Protein AF-A0A1I8GVD1-F1 (afdb_monomer)

Foldseek 3Di:
DPDAAADPCQVVAAADLPVAADDLADDAQPVDGDRPCWKAQLRYRHIHWPDQALLRDGGPHVVVVVCVVPVRFKIWGSLQQAPVGTFMGGSVVRDTHDRPCVCVSNVSNPDHSHPHDRRDDHPVVVVVVLVVVPPLVVLVVLLVVFADFDDLPQAAAQAAALQALAHQQPPQHWWQGRRRNHTHDSVCPVVVCVQPVHWKTKRKHKHKAFDDDPPPDDDDPPPDQAQALAEPDPRHPDACCVRIDIDMWIWIATPPVGRTHTPDDPSHDPSSVSSVVNSVPDDHNLRVLVVVLVVVCVVVDPFAADPCQVPAAADPPVAADDQADDAQPVDGDRAQWKQQLRYRHIHWPDQDPVRDGGDHGVVVVCVVPVRFKIWGRLQQAPVGTFMGGSVVRDTHDRPCRCVSNVSNPDHSHVHDRRHGDPNSVVVVVVVVVVCVVVVNPDDDDQDAFFQQFAEDDRFLCVLVRVLLSVQLVQVLLCVQQAVCVVVCSVPDSDDSLQALSSLSNNVSCQRGGRPQRDDDPPSDDPDDDDVVPDDRDTGGYSSSNLCNLQPPPPPSSHSDNDHSVVSNVSVLVVQVVNCPDDPVSRSCCVQKDKDWDWDADPPPRAIDIDIDIDRDDDDDADPVRDDDDDPDDDPDDPDDDPVVVDDPPTDDPPHHHDDDPPPDDPPDDD

Secondary structure (DSSP, 8-state):
-TTPPBPTTTTT-----S-----SS----TTSS--SSEEEETTT--EEE-PBPTTS-B--SHHHHHHHHH---EEEEGGG-BTTB--EEETTTTEEEB-TTHHHHHHHTT--GGG----S--HHHHHHHHHHHT-HHHHHHHHHHH-----TT--B--SS-SSSS--TTSTT-EEEETTT--EE-GGGHHHHHHHH---EEEEEEEEEEEPPPPTT---PPP-PPP-EEEETSTTEE--GGGGEEEEEEEEEEETTTTEEEES--TTS-HHHHHHHHHHHHSPBHHHHHHHHHHHHTTTS---PBPTTTTTPPPP-S-----SS----TTSS--SSEEEETTT--EEE-PBPTTS-B--SHHHHHHHHH---EEEETT--BTTB--EEETTTTEEEB-TTHHHHHHHTT--TTT----S--HHHHHHHHHHHHHHHHT-TT--PPP--STT-PPBPPSSSTHHHHHHHHHHHHSHHHIIIIIITHHHHHHH--S-TTT-HHHHHHHHHHHHHSSTTSSPPTT-S-SSPPPTTSPPP--SB--HHHHHHHHTT-TTTTSSS---HHHHHHHHHHHHHHH--S-TTS-GGGGG-EEEEEEEE-TTT--EEEEEEEES-PPPP--TTS------------SS---GGG---SSPPTT--B-------------

Sequence (670 aa):
MSDLQESKHASSLVQLDNGIKIPPSGWQCAMCDKRDNLWLNLTDGTILCGRRYFDGSGGNNHAVEHYEKTGYPLAVKLGTICAPGADVYSYAEDNMVLDSKLEQHLKHFGIDMAKMKKSEKSVAELQADQHQAMDAQLLASLADSHCSIPTEHSRVYKDECLYSCDNPESPNGLFICLKSFHGVGLDFLPLYYSRFGHRLYLQHRRIRRWKEVPANVVEDPPAKKPTRLAIGTADGFAGNESQYSFEESNSLYLMPEAVAMPLPNDCLPERIRLSIDGVLAAQSAHTLELLAQASNTWEGETRQESKHASSLVQLDNGIKIPPSGWQCAKCDKRDNLWLNLTDGTILCGRRYFDGSGGNNHAVEHYEKTGYPLAVKLGTICAQGADVYSYAEDNMVLDSKLEQHLNHFGIDLNAMRKVDKTMNELEIEANMREWDSIQETGKALVPAGGPGLTGLRNLGNSCYINSVLQLLFAVPSFVRRYYDGRSSILERERSDPVSSLDIQLAKLADGLLSGKYSAPAKGQQPEQPPKPGDLAPAYGIRPQMLRTLVGRGHPEFSTSRQQDSFEFFLHLLTLVERSSSLAQADNPGRVFAFDVEDRLQCGQSGQVAYKSRRELSLKFTIDNNWCPKKLDVELDVPEFIDIGFLRGCGGLQPGEVELKFPADQPESAAE

Structure (mmCIF, N/CA/C/O backbone):
data_AF-A0A1I8GVD1-F1
#
_entry.id   AF-A0A1I8GVD1-F1
#
loop_
_atom_site.group_PDB
_atom_site.id
_atom_site.type_symbol
_atom_site.label_atom_id
_atom_site.label_alt_id
_atom_site.label_comp_id
_atom_site.label_asym_id
_atom_site.label_entity_id
_atom_site.label_seq_id
_atom_site.pdbx_PDB_ins_code
_atom_site.Cartn_x
_atom_site.Cartn_y
_atom_site.Cartn_z
_atom_site.occupancy
_atom_site.B_iso_or_equiv
_atom_site.auth_seq_id
_atom_site.auth_comp_id
_atom_site.auth_asym_id
_atom_site.auth_atom_id
_atom_site.pdbx_PDB_model_num
ATOM 1 N N . MET A 1 1 ? 23.558 -0.267 -39.212 1.00 42.12 1 MET A N 1
ATOM 2 C CA . MET A 1 1 ? 22.599 0.613 -39.921 1.00 42.12 1 MET A CA 1
ATOM 3 C C . MET A 1 1 ? 21.679 -0.150 -40.889 1.00 42.12 1 MET A C 1
ATOM 5 O O . MET A 1 1 ? 20.919 0.503 -41.583 1.00 42.12 1 MET A O 1
ATOM 9 N N . SER A 1 2 ? 21.688 -1.493 -40.947 1.00 39.28 2 SER A N 1
ATOM 10 C CA . SER A 1 2 ? 20.969 -2.254 -41.989 1.00 39.28 2 SER A CA 1
ATOM 11 C C . SER A 1 2 ? 19.490 -2.579 -41.721 1.00 39.28 2 SER A C 1
ATOM 13 O O . SER A 1 2 ? 18.879 -3.141 -42.616 1.00 39.28 2 SER A O 1
ATOM 15 N N . ASP A 1 3 ? 18.901 -2.198 -40.577 1.00 58.97 3 ASP A N 1
ATOM 16 C CA . ASP A 1 3 ? 17.514 -2.584 -40.222 1.00 58.97 3 ASP A CA 1
ATOM 17 C C . ASP A 1 3 ? 16.598 -1.415 -39.789 1.00 58.97 3 ASP A C 1
ATOM 19 O O . ASP A 1 3 ? 15.507 -1.644 -39.267 1.00 58.97 3 ASP A O 1
ATOM 23 N N . LEU A 1 4 ? 17.002 -0.150 -39.975 1.00 77.00 4 LEU A N 1
ATOM 24 C CA . LEU A 1 4 ? 16.132 0.987 -39.636 1.00 77.00 4 LEU A CA 1
ATOM 25 C C . LEU A 1 4 ? 15.064 1.195 -40.719 1.00 77.00 4 LEU A C 1
ATOM 27 O O . LEU A 1 4 ? 15.385 1.304 -41.901 1.00 77.00 4 LEU A O 1
ATOM 31 N N . GLN A 1 5 ? 13.798 1.279 -40.306 1.00 86.62 5 GLN A N 1
ATOM 32 C CA . GLN A 1 5 ? 12.676 1.574 -41.201 1.00 86.62 5 GLN A CA 1
ATOM 33 C C . GLN A 1 5 ? 12.580 3.081 -41.481 1.00 86.62 5 GLN A C 1
ATOM 35 O O . GLN A 1 5 ? 12.885 3.910 -40.621 1.00 86.62 5 GLN A O 1
ATOM 40 N N . GLU A 1 6 ? 12.156 3.443 -42.692 1.00 91.00 6 GLU A N 1
ATOM 41 C CA . GLU A 1 6 ? 11.848 4.833 -43.041 1.00 91.00 6 GLU A CA 1
ATOM 42 C C . GLU A 1 6 ? 10.612 5.313 -42.272 1.00 91.00 6 GLU A C 1
ATOM 44 O O . GLU A 1 6 ? 9.594 4.619 -42.234 1.00 91.00 6 GLU A O 1
ATOM 49 N N . SER A 1 7 ? 10.696 6.497 -41.659 1.00 91.12 7 SER A N 1
ATOM 50 C CA . SER A 1 7 ? 9.569 7.048 -40.906 1.00 91.12 7 SER A CA 1
ATOM 51 C C . SER A 1 7 ? 8.401 7.386 -41.821 1.00 91.12 7 SER A C 1
ATOM 53 O O . SER A 1 7 ? 8.557 8.079 -42.833 1.00 91.12 7 SER A O 1
ATOM 55 N N . LYS A 1 8 ? 7.191 7.034 -41.378 1.00 90.56 8 LYS A N 1
ATOM 56 C CA . LYS A 1 8 ? 5.938 7.443 -42.037 1.00 90.56 8 LYS A CA 1
ATOM 57 C C . LYS A 1 8 ? 5.758 8.962 -42.098 1.00 90.56 8 LYS A C 1
ATOM 59 O O . LYS A 1 8 ? 4.991 9.447 -42.925 1.00 90.56 8 LYS A O 1
ATOM 64 N N . HIS A 1 9 ? 6.461 9.708 -41.245 1.00 90.19 9 HIS A N 1
ATOM 65 C CA . HIS A 1 9 ? 6.341 11.159 -41.128 1.00 90.19 9 HIS A CA 1
ATOM 66 C C . HIS A 1 9 ? 7.412 11.929 -41.906 1.00 90.19 9 HIS A C 1
ATOM 68 O O . HIS A 1 9 ? 7.252 13.131 -42.093 1.00 90.19 9 HIS A O 1
ATOM 74 N N . ALA A 1 10 ? 8.475 11.272 -42.386 1.00 88.19 10 ALA A N 1
ATOM 75 C CA . ALA A 1 10 ? 9.600 11.944 -43.044 1.00 88.19 10 ALA A CA 1
ATOM 76 C C . ALA A 1 10 ? 9.176 12.678 -44.326 1.00 88.19 10 ALA A C 1
ATOM 78 O O . ALA A 1 10 ? 9.535 13.828 -44.559 1.00 88.19 10 ALA A O 1
ATOM 79 N N . SER A 1 11 ? 8.356 12.041 -45.163 1.00 86.94 11 SER A N 1
ATOM 80 C CA . SER A 1 11 ? 7.962 12.625 -46.449 1.00 86.94 11 SER A CA 1
ATOM 81 C C . SER A 1 11 ? 6.924 13.748 -46.327 1.00 86.94 11 SER A C 1
ATOM 83 O O . SER A 1 11 ? 6.915 14.638 -47.186 1.00 86.94 11 SER A O 1
ATOM 85 N N . SER A 1 12 ? 6.097 13.711 -45.275 1.00 87.88 12 SER A N 1
ATOM 86 C CA . SER A 1 12 ? 4.973 14.617 -45.010 1.00 87.88 12 SER A CA 1
ATOM 87 C C . SER A 1 12 ? 5.248 15.642 -43.903 1.00 87.88 12 SER A C 1
ATOM 89 O O . SER A 1 12 ? 4.317 16.321 -43.470 1.00 87.88 12 SER A O 1
ATOM 91 N N . LEU A 1 13 ? 6.484 15.726 -43.401 1.00 90.44 13 LEU A N 1
ATOM 92 C CA . LEU A 1 13 ? 6.854 16.661 -42.343 1.00 90.44 13 LEU A CA 1
ATOM 93 C C . LEU A 1 13 ? 6.706 18.105 -42.845 1.00 90.44 13 LEU A C 1
ATOM 95 O O . LEU A 1 13 ? 7.279 18.481 -43.868 1.00 90.44 13 LEU A O 1
ATOM 99 N N . VAL A 1 14 ? 5.946 18.920 -42.117 1.00 90.31 14 VAL A N 1
ATOM 100 C CA . VAL A 1 14 ? 5.777 20.349 -42.409 1.00 90.31 14 VAL A CA 1
ATOM 101 C C . VAL A 1 14 ? 6.564 21.136 -41.376 1.00 90.31 14 VAL A C 1
ATOM 103 O O . VAL A 1 14 ? 6.253 21.061 -40.194 1.00 90.31 14 VAL A O 1
ATOM 106 N N . GLN A 1 15 ? 7.574 21.886 -41.815 1.00 93.94 15 GLN A N 1
ATOM 107 C CA . GLN A 1 15 ? 8.397 22.698 -40.921 1.00 93.94 15 GLN A CA 1
ATOM 108 C C . GLN A 1 15 ? 7.790 24.090 -40.751 1.00 93.94 15 GLN A C 1
ATOM 110 O O . GLN A 1 15 ? 7.349 24.710 -41.720 1.00 93.94 15 GLN A O 1
ATOM 115 N N . LEU A 1 16 ? 7.770 24.586 -39.518 1.00 93.12 16 LEU A N 1
ATOM 116 C CA . LEU A 1 16 ? 7.288 25.924 -39.210 1.00 93.12 16 LEU A CA 1
ATOM 117 C C . LEU A 1 16 ? 8.325 26.966 -39.628 1.00 93.12 16 LEU A C 1
ATOM 119 O O . LEU A 1 16 ? 9.521 26.825 -39.367 1.00 93.12 16 LEU A O 1
ATOM 123 N N . ASP A 1 17 ? 7.852 28.046 -40.244 1.00 86.00 17 ASP A N 1
ATOM 124 C CA . ASP A 1 17 ? 8.695 29.147 -40.707 1.00 86.00 17 ASP A CA 1
ATOM 125 C C . ASP A 1 17 ? 8.804 30.228 -39.618 1.00 86.00 17 ASP A C 1
ATOM 127 O O . ASP A 1 17 ? 8.299 31.343 -39.721 1.00 86.00 17 ASP A O 1
ATOM 131 N N . ASN A 1 18 ? 9.415 29.848 -38.495 1.00 86.38 18 ASN A N 1
ATOM 132 C CA . ASN A 1 18 ? 9.529 30.667 -37.283 1.00 86.38 18 ASN A CA 1
ATOM 133 C C . ASN A 1 18 ? 10.847 31.463 -37.194 1.00 86.38 18 ASN A C 1
ATOM 135 O O . ASN A 1 18 ? 11.146 32.060 -36.161 1.00 86.38 18 ASN A O 1
ATOM 139 N N . GLY A 1 19 ? 11.645 31.479 -38.269 1.00 86.38 19 GLY A N 1
ATOM 140 C CA . GLY A 1 19 ? 12.905 32.225 -38.350 1.00 86.38 19 GLY A CA 1
ATOM 141 C C . GLY A 1 19 ? 14.061 31.642 -37.528 1.00 86.38 19 GLY A C 1
ATOM 142 O O . GLY A 1 19 ? 15.109 32.280 -37.422 1.00 86.38 19 GLY A O 1
ATOM 143 N N . ILE A 1 20 ? 13.907 30.443 -36.958 1.00 90.38 20 ILE A N 1
ATOM 144 C CA . ILE A 1 20 ? 14.937 29.814 -36.127 1.00 90.38 20 ILE A CA 1
ATOM 145 C C . ILE A 1 20 ? 16.114 29.337 -36.989 1.00 90.38 20 ILE A C 1
ATOM 147 O O . ILE A 1 20 ? 15.947 28.648 -37.998 1.00 90.38 20 ILE A O 1
ATOM 151 N N . LYS A 1 21 ? 17.333 29.684 -36.561 1.00 92.56 21 LYS A N 1
ATOM 152 C CA . LYS A 1 21 ? 18.592 29.172 -37.115 1.00 92.56 21 LYS A CA 1
ATOM 153 C C . LYS A 1 21 ? 19.429 28.565 -36.003 1.00 92.56 21 LYS A C 1
ATOM 155 O O . LYS A 1 21 ? 19.662 29.205 -34.979 1.00 92.56 21 LYS A O 1
ATOM 160 N N . ILE A 1 22 ? 19.881 27.334 -36.212 1.00 92.12 22 ILE A N 1
ATOM 161 C CA . ILE A 1 22 ? 20.618 26.581 -35.201 1.00 92.12 22 ILE A CA 1
ATOM 162 C C . ILE A 1 22 ? 22.123 26.799 -35.405 1.00 92.12 22 ILE A C 1
ATOM 164 O O . ILE A 1 22 ? 22.626 26.569 -36.507 1.00 92.12 22 ILE A O 1
ATOM 168 N N . PRO A 1 23 ? 22.865 27.257 -34.377 1.00 88.56 23 PRO A N 1
ATOM 169 C CA . PRO A 1 23 ? 24.309 27.441 -34.482 1.00 88.56 23 PRO A CA 1
ATOM 170 C C . PRO A 1 23 ? 25.029 26.091 -34.655 1.00 88.56 23 PRO A C 1
ATOM 172 O O . PRO A 1 23 ? 24.483 25.053 -34.286 1.00 88.56 23 PRO A O 1
ATOM 175 N N . PRO A 1 24 ? 26.271 26.068 -35.167 1.00 82.50 24 PRO A N 1
ATOM 176 C CA . PRO A 1 24 ? 27.013 24.822 -35.393 1.00 82.50 24 PRO A CA 1
ATOM 177 C C . PRO A 1 24 ? 27.488 24.129 -34.102 1.00 82.50 24 PRO A C 1
ATOM 179 O O . PRO A 1 24 ? 27.914 22.979 -34.153 1.00 82.50 24 PRO A O 1
ATOM 182 N N . SER A 1 25 ? 27.468 24.818 -32.957 1.00 87.19 25 SER A N 1
ATOM 183 C CA . SER A 1 25 ? 27.849 24.280 -31.646 1.00 87.19 25 SER A CA 1
ATOM 184 C C . SER A 1 25 ? 27.282 25.140 -30.508 1.00 87.19 25 SER A C 1
ATOM 186 O O . SER A 1 25 ? 26.637 26.162 -30.750 1.00 87.19 25 SER A O 1
ATOM 188 N N . GLY A 1 26 ? 27.526 24.733 -29.255 1.00 88.69 26 GLY A N 1
ATOM 189 C CA . GLY A 1 26 ? 27.125 25.496 -28.066 1.00 88.69 26 GLY A CA 1
ATOM 190 C C . GLY A 1 26 ? 25.654 25.334 -27.675 1.00 88.69 26 GLY A C 1
ATOM 191 O O . GLY A 1 26 ? 25.123 26.178 -26.957 1.00 88.69 26 GLY A O 1
ATOM 192 N N . TRP A 1 27 ? 25.005 24.268 -28.145 1.00 94.19 27 TRP A N 1
ATOM 193 C CA . TRP A 1 27 ? 23.597 23.985 -27.886 1.00 94.19 27 TRP A CA 1
ATOM 194 C C . TRP A 1 27 ? 23.301 23.780 -26.396 1.00 94.19 27 TRP A C 1
ATOM 196 O O . TRP A 1 27 ? 24.131 23.290 -25.628 1.00 94.19 27 TRP A O 1
ATOM 206 N N . GLN A 1 28 ? 22.083 24.138 -26.008 1.00 95.00 28 GLN A N 1
ATOM 207 C CA . GLN A 1 28 ? 21.543 23.944 -24.670 1.00 95.00 28 GLN A CA 1
ATOM 208 C C . GLN A 1 28 ? 20.059 23.594 -24.793 1.00 95.00 28 GLN A C 1
ATOM 210 O O . GLN A 1 28 ? 19.382 24.067 -25.707 1.00 95.00 28 GLN A O 1
ATOM 215 N N . CYS A 1 29 ? 19.563 22.751 -23.891 1.00 94.94 29 CYS A N 1
ATOM 216 C CA . CYS A 1 29 ? 18.143 22.435 -23.803 1.00 94.94 29 CYS A CA 1
ATOM 217 C C . CYS A 1 29 ? 17.324 23.703 -23.504 1.00 94.94 29 CYS A C 1
ATOM 219 O O . CYS A 1 29 ? 17.653 24.458 -22.595 1.00 94.94 29 CYS A O 1
ATOM 221 N N . ALA A 1 30 ? 16.210 23.903 -24.210 1.00 94.25 30 ALA A N 1
ATOM 222 C CA . ALA A 1 30 ? 15.329 25.054 -23.996 1.00 94.25 30 ALA A CA 1
ATOM 223 C C . ALA A 1 30 ? 14.635 25.064 -22.616 1.00 94.25 30 ALA A C 1
ATOM 225 O O . ALA A 1 30 ? 14.120 26.094 -22.195 1.00 94.25 30 ALA A O 1
ATOM 226 N N . MET A 1 31 ? 14.617 23.923 -21.919 1.00 91.88 31 MET A N 1
ATOM 227 C CA . MET A 1 31 ? 13.857 23.707 -20.681 1.00 91.88 31 MET A CA 1
ATOM 228 C C . MET A 1 31 ? 14.742 23.416 -19.453 1.00 91.88 31 MET A C 1
ATOM 230 O O . MET A 1 31 ? 14.233 23.338 -18.338 1.00 91.88 31 MET A O 1
ATOM 234 N N . CYS A 1 32 ? 16.058 23.217 -19.623 1.00 90.56 32 CYS A N 1
ATOM 235 C CA . CYS A 1 32 ? 16.998 23.005 -18.511 1.00 90.56 32 CYS A CA 1
ATOM 236 C C . CYS A 1 32 ? 18.456 23.289 -18.898 1.00 90.56 32 CYS A C 1
ATOM 238 O O . CYS A 1 32 ? 18.776 23.528 -20.056 1.00 90.56 32 CYS A O 1
ATOM 240 N N . ASP A 1 33 ? 19.376 23.169 -17.939 1.00 92.19 33 ASP A N 1
ATOM 241 C CA . ASP A 1 33 ? 20.798 23.482 -18.135 1.00 92.19 33 ASP A CA 1
ATOM 242 C C . ASP A 1 33 ? 21.630 22.401 -18.852 1.00 92.19 33 ASP A C 1
ATOM 244 O O . ASP A 1 33 ? 22.859 22.485 -18.902 1.00 92.19 33 ASP A O 1
ATOM 248 N N . LYS A 1 34 ? 20.991 21.379 -19.438 1.00 87.12 34 LYS A N 1
ATOM 249 C CA . LYS A 1 34 ? 21.705 20.309 -20.153 1.00 87.12 34 LYS A CA 1
ATOM 250 C C . LYS A 1 34 ? 22.288 20.785 -21.481 1.00 87.12 34 LYS A C 1
ATOM 252 O O . LYS A 1 34 ? 21.637 21.500 -22.244 1.00 87.12 34 LYS A O 1
ATOM 257 N N . ARG A 1 35 ? 23.513 20.331 -21.758 1.00 90.62 35 ARG A N 1
ATOM 258 C CA . ARG A 1 35 ? 24.308 20.650 -22.962 1.00 90.62 35 ARG A CA 1
ATOM 259 C C . ARG A 1 35 ? 24.694 19.409 -23.775 1.00 90.62 35 ARG A C 1
ATOM 261 O O . ARG A 1 35 ? 25.371 19.525 -24.789 1.00 90.62 35 ARG A O 1
ATOM 268 N N . ASP A 1 36 ? 24.263 18.242 -23.320 1.00 85.69 36 ASP A N 1
ATOM 269 C CA . ASP A 1 36 ? 24.544 16.913 -23.846 1.00 85.69 36 ASP A CA 1
ATOM 270 C C . ASP A 1 36 ? 23.235 16.151 -24.110 1.00 85.69 36 ASP A C 1
ATOM 272 O O . ASP A 1 36 ? 22.187 16.472 -23.537 1.00 85.69 36 ASP A O 1
ATOM 276 N N . ASN A 1 37 ? 23.274 15.150 -25.000 1.00 88.06 37 ASN A N 1
ATOM 277 C CA . ASN A 1 37 ? 22.095 14.364 -25.400 1.00 88.06 37 ASN A CA 1
ATOM 278 C C . ASN A 1 37 ? 20.924 15.255 -25.863 1.00 88.06 37 ASN A C 1
ATOM 280 O O . ASN A 1 37 ? 19.780 15.124 -25.409 1.00 88.06 37 ASN A O 1
ATOM 284 N N . LEU A 1 38 ? 21.241 16.206 -26.740 1.00 94.50 38 LEU A N 1
ATOM 285 C CA . LEU A 1 38 ? 20.294 17.185 -27.253 1.00 94.50 38 LEU A CA 1
ATOM 286 C C . LEU A 1 38 ? 19.696 16.735 -28.585 1.00 94.50 38 LEU A C 1
ATOM 288 O O . LEU A 1 38 ? 20.395 16.282 -29.495 1.00 94.50 38 LEU A O 1
ATOM 292 N N . TRP A 1 39 ? 18.387 16.910 -28.687 1.00 96.25 39 TRP A N 1
ATOM 293 C CA . TRP A 1 39 ? 17.566 16.539 -29.823 1.00 96.25 39 TRP A CA 1
ATOM 294 C C . TRP A 1 39 ? 16.910 17.794 -30.383 1.00 96.25 39 TRP A C 1
ATOM 296 O O . TRP A 1 39 ? 16.300 18.569 -29.646 1.00 96.25 39 TRP A O 1
ATOM 306 N N . LEU A 1 40 ? 17.058 17.997 -31.686 1.00 96.88 40 LEU A N 1
ATOM 307 C CA . LEU A 1 40 ? 16.401 19.060 -32.431 1.00 96.88 40 LEU A CA 1
ATOM 308 C C . LEU A 1 40 ? 15.095 18.512 -32.994 1.00 96.88 40 LEU A C 1
ATOM 310 O O . LEU A 1 40 ? 15.122 17.562 -33.776 1.00 96.88 40 LEU A O 1
ATOM 314 N N . ASN A 1 41 ? 13.964 19.105 -32.621 1.00 97.19 41 ASN A N 1
ATOM 315 C CA . ASN A 1 41 ? 12.696 18.778 -33.258 1.00 97.19 41 ASN A CA 1
ATOM 316 C C . ASN A 1 41 ? 12.688 19.317 -34.697 1.00 97.19 41 ASN A C 1
ATOM 318 O O . ASN A 1 41 ? 12.948 20.497 -34.934 1.00 97.19 41 ASN A O 1
ATOM 322 N N . LEU A 1 42 ? 12.402 18.448 -35.667 1.00 96.56 42 LEU A N 1
ATOM 323 C CA . LEU A 1 42 ? 12.494 18.794 -37.085 1.00 96.56 42 LEU A CA 1
ATOM 324 C C . LEU A 1 42 ? 11.306 19.635 -37.583 1.00 96.56 42 LEU A C 1
ATOM 326 O O . LEU A 1 42 ? 11.374 20.154 -38.693 1.00 96.56 42 LEU A O 1
ATOM 330 N N . THR A 1 43 ? 10.246 19.803 -36.786 1.00 95.88 43 THR A N 1
ATOM 331 C CA . THR A 1 43 ? 9.069 20.610 -37.151 1.00 95.88 43 THR A CA 1
ATOM 332 C C . THR A 1 43 ? 9.258 22.076 -36.787 1.00 95.88 43 THR A C 1
ATOM 334 O O . THR A 1 43 ? 9.073 22.947 -37.630 1.00 95.88 43 THR A O 1
ATOM 337 N N . ASP A 1 44 ? 9.648 22.366 -35.549 1.00 95.50 44 ASP A N 1
ATOM 338 C CA . ASP A 1 44 ? 9.676 23.733 -35.019 1.00 95.50 44 ASP A CA 1
ATOM 339 C C . ASP A 1 44 ? 11.074 24.225 -34.629 1.00 95.50 44 ASP A C 1
ATOM 341 O O . ASP A 1 44 ? 11.231 25.390 -34.283 1.00 95.50 44 ASP A O 1
ATOM 345 N N . GLY A 1 45 ? 12.100 23.379 -34.703 1.00 94.81 45 GLY A N 1
ATOM 346 C CA . GLY A 1 45 ? 13.475 23.765 -34.408 1.00 94.81 45 GLY A CA 1
ATOM 347 C C . GLY A 1 45 ? 13.793 23.878 -32.916 1.00 94.81 45 GLY A C 1
ATOM 348 O O . GLY A 1 45 ? 14.868 24.367 -32.563 1.00 94.81 45 GLY A O 1
ATOM 349 N N . THR A 1 46 ? 12.904 23.429 -32.026 1.00 96.12 46 THR A N 1
ATOM 350 C CA . THR A 1 46 ? 13.158 23.458 -30.582 1.00 96.12 46 THR A CA 1
ATOM 351 C C . THR A 1 46 ? 14.241 22.434 -30.211 1.00 96.12 46 THR A C 1
ATOM 353 O O . THR A 1 46 ? 14.157 21.259 -30.578 1.00 96.12 46 THR A O 1
ATOM 356 N N . ILE A 1 47 ? 15.272 22.868 -29.470 1.00 97.25 47 ILE A N 1
ATOM 357 C CA . ILE A 1 47 ? 16.340 22.000 -28.943 1.00 97.25 47 ILE A CA 1
ATOM 358 C C . ILE A 1 47 ? 15.987 21.547 -27.530 1.00 97.25 47 ILE A C 1
ATOM 360 O O . ILE A 1 47 ? 15.833 22.363 -26.619 1.00 97.25 47 ILE A O 1
ATOM 364 N N . LEU A 1 48 ? 15.906 20.237 -27.322 1.00 96.69 48 LEU A N 1
ATOM 365 C CA . LEU A 1 48 ? 15.456 19.644 -26.067 1.00 96.69 48 LEU A CA 1
ATOM 366 C C . LEU A 1 48 ? 16.360 18.485 -25.674 1.00 96.69 48 LEU A C 1
ATOM 368 O O . LEU A 1 48 ? 16.843 17.737 -26.520 1.00 96.69 48 LEU A O 1
ATOM 372 N N . CYS A 1 49 ? 16.588 18.302 -24.378 1.00 93.50 49 CYS A N 1
ATOM 373 C CA . CYS A 1 49 ? 17.294 17.116 -23.914 1.00 93.50 49 CYS A CA 1
ATOM 374 C C . CYS A 1 49 ? 16.416 15.869 -24.089 1.00 93.50 49 CYS A C 1
ATOM 376 O O . CYS A 1 49 ? 15.201 15.911 -23.859 1.00 93.50 49 CYS A O 1
ATOM 378 N N . GLY A 1 50 ? 17.054 14.767 -24.480 1.00 86.81 50 GLY A N 1
ATOM 379 C CA . GLY A 1 50 ? 16.398 13.499 -24.783 1.00 86.81 50 GLY A CA 1
ATOM 380 C C . GLY A 1 50 ? 15.833 12.779 -23.560 1.00 86.81 50 GLY A C 1
ATOM 381 O O . GLY A 1 50 ? 15.650 13.351 -22.480 1.00 86.81 50 GLY A O 1
ATOM 382 N N . ARG A 1 51 ? 15.565 11.483 -23.730 1.00 80.62 51 ARG A N 1
ATOM 383 C CA . ARG A 1 51 ? 15.062 10.643 -22.642 1.00 80.62 51 ARG A CA 1
ATOM 384 C C . ARG A 1 51 ? 16.058 10.580 -21.484 1.00 80.62 51 ARG A C 1
ATOM 386 O O . ARG A 1 51 ? 17.276 10.582 -21.691 1.00 80.62 51 ARG A O 1
ATOM 393 N N . ARG A 1 52 ? 15.521 10.549 -20.269 1.00 75.12 52 ARG A N 1
ATOM 394 C CA . ARG A 1 52 ? 16.275 10.276 -19.048 1.00 75.12 52 ARG A CA 1
ATOM 395 C C . ARG A 1 52 ? 16.552 8.783 -18.978 1.00 75.12 52 ARG A C 1
ATOM 397 O O . ARG A 1 52 ? 15.608 7.996 -19.010 1.00 75.12 52 ARG A O 1
ATOM 404 N N . TYR A 1 53 ? 17.826 8.410 -18.911 1.00 58.25 53 TYR A N 1
ATOM 405 C CA . TYR A 1 53 ? 18.225 7.019 -18.735 1.00 58.25 53 TYR A CA 1
ATOM 406 C C . TYR A 1 53 ? 18.276 6.656 -17.247 1.00 58.25 53 TYR A C 1
ATOM 408 O O . TYR A 1 53 ? 18.275 7.518 -16.362 1.00 58.25 53 TYR A O 1
ATOM 416 N N . PHE A 1 54 ? 18.249 5.353 -16.981 1.00 39.22 54 PHE A N 1
ATOM 417 C CA . PHE A 1 54 ? 17.999 4.784 -15.660 1.00 39.22 54 PHE A CA 1
ATOM 418 C C . PHE A 1 54 ? 19.162 4.987 -14.651 1.00 39.22 54 PHE A C 1
ATOM 420 O O . PHE A 1 54 ? 18.929 4.899 -13.448 1.00 39.22 54 PHE A O 1
ATOM 427 N N . ASP A 1 55 ? 20.377 5.344 -15.102 1.00 40.84 55 ASP A N 1
ATOM 428 C CA . ASP A 1 55 ? 21.544 5.766 -14.279 1.00 40.84 55 ASP A CA 1
ATOM 429 C C . ASP A 1 55 ? 21.477 7.236 -13.843 1.00 40.84 55 ASP A C 1
ATOM 431 O O . ASP A 1 55 ? 22.343 7.712 -13.108 1.00 40.84 55 ASP A O 1
ATOM 435 N N . GLY A 1 56 ? 20.486 7.997 -14.312 1.00 42.50 56 GLY A N 1
ATOM 436 C CA . GLY A 1 56 ? 20.494 9.454 -14.192 1.00 42.50 56 GLY A CA 1
ATOM 437 C C . GLY A 1 56 ? 21.368 10.150 -15.242 1.00 42.50 56 GLY A C 1
ATOM 438 O O . GLY A 1 56 ? 21.468 11.380 -15.213 1.00 42.50 56 GLY A O 1
ATOM 439 N N . SER A 1 57 ? 21.949 9.402 -16.187 1.00 57.03 57 SER A N 1
ATOM 440 C CA . SER A 1 57 ? 22.541 9.946 -17.407 1.00 57.03 57 SER A CA 1
ATOM 441 C C . SER A 1 57 ? 21.461 10.233 -18.465 1.00 57.03 57 SER A C 1
ATOM 443 O O . SER A 1 57 ? 20.263 9.993 -18.279 1.00 57.03 57 SER A O 1
ATOM 445 N N . GLY A 1 58 ? 21.865 10.818 -19.591 1.00 74.19 58 GLY A N 1
ATOM 446 C CA . GLY A 1 58 ? 20.950 11.208 -20.660 1.00 74.19 58 GLY A CA 1
ATOM 447 C C . GLY A 1 58 ? 20.294 12.570 -20.429 1.00 74.19 58 GLY A C 1
ATOM 448 O O . GLY A 1 58 ? 20.935 13.501 -19.945 1.00 74.19 58 GLY A O 1
ATOM 449 N N . GLY A 1 59 ? 19.039 12.717 -20.861 1.00 80.50 59 GLY A N 1
ATOM 450 C CA . GLY A 1 59 ? 18.276 13.967 -20.772 1.00 80.50 59 GLY A CA 1
ATOM 451 C C . GLY A 1 59 ? 17.273 13.994 -19.612 1.00 80.50 59 GLY A C 1
ATOM 452 O O . GLY A 1 59 ? 17.298 13.144 -18.736 1.00 80.50 59 GLY A O 1
ATOM 453 N N . ASN A 1 60 ? 16.385 14.986 -19.599 1.00 86.06 60 ASN A N 1
ATOM 454 C CA . ASN A 1 60 ? 15.321 15.162 -18.599 1.00 86.06 60 ASN A CA 1
ATOM 455 C C . ASN A 1 60 ? 13.924 14.953 -19.215 1.00 86.06 60 ASN A C 1
ATOM 457 O O . ASN A 1 60 ? 12.968 15.566 -18.768 1.00 86.06 60 ASN A O 1
ATOM 461 N N . ASN A 1 61 ? 13.805 14.138 -20.270 1.00 88.06 61 ASN A N 1
ATOM 462 C CA . ASN A 1 61 ? 12.553 13.852 -20.990 1.00 88.06 61 ASN A CA 1
ATOM 463 C C . ASN A 1 61 ? 11.877 15.045 -21.691 1.00 88.06 61 ASN A C 1
ATOM 465 O O . ASN A 1 61 ? 10.827 14.854 -22.295 1.00 88.06 61 ASN A O 1
ATOM 469 N N . HIS A 1 62 ? 12.475 16.239 -21.722 1.00 93.06 62 HIS A N 1
ATOM 470 C CA . HIS A 1 62 ? 11.848 17.408 -22.352 1.00 93.06 62 HIS A CA 1
ATOM 471 C C . HIS A 1 62 ? 11.482 17.213 -23.831 1.00 93.06 62 HIS A C 1
ATOM 473 O O . HIS A 1 62 ? 10.485 17.764 -24.282 1.00 93.06 62 HIS A O 1
ATOM 479 N N . ALA A 1 63 ? 12.243 16.417 -24.589 1.00 90.38 63 ALA A N 1
ATOM 480 C CA . ALA A 1 63 ? 11.884 16.089 -25.970 1.00 90.38 63 ALA A CA 1
ATOM 481 C C . ALA A 1 63 ? 10.602 15.233 -26.071 1.00 90.38 63 ALA A C 1
ATOM 483 O O . ALA A 1 63 ? 9.797 15.444 -26.976 1.00 90.38 63 ALA A O 1
ATOM 484 N N . VAL A 1 64 ? 10.376 14.332 -25.105 1.00 89.25 64 VAL A N 1
ATOM 485 C CA . VAL A 1 64 ? 9.137 13.542 -24.983 1.00 89.25 64 VAL A CA 1
ATOM 486 C C . VAL A 1 64 ? 7.979 14.455 -24.589 1.00 89.25 64 VAL A C 1
ATOM 488 O O . VAL A 1 64 ? 6.960 14.477 -25.268 1.00 89.25 64 VAL A O 1
ATOM 491 N N . GLU A 1 65 ? 8.158 15.272 -23.548 1.00 90.94 65 GLU A N 1
ATOM 492 C CA . GLU A 1 65 ? 7.133 16.217 -23.084 1.00 90.94 65 GLU A CA 1
ATOM 493 C C . GLU A 1 65 ? 6.722 17.213 -24.172 1.00 90.94 65 GLU A C 1
ATOM 495 O O . GLU A 1 65 ? 5.573 17.648 -24.238 1.00 90.94 65 GLU A O 1
ATOM 500 N N . HIS A 1 66 ? 7.666 17.601 -25.026 1.00 94.25 66 HIS A N 1
ATOM 501 C CA . HIS A 1 66 ? 7.391 18.468 -26.156 1.00 94.25 66 HIS A CA 1
ATOM 502 C C . HIS A 1 66 ? 6.540 17.780 -27.214 1.00 94.25 66 HIS A C 1
ATOM 504 O O . HIS A 1 66 ? 5.560 18.372 -27.661 1.00 94.25 66 HIS A O 1
ATOM 510 N N . TYR A 1 67 ? 6.868 16.538 -27.581 1.00 93.50 67 TYR A N 1
ATOM 511 C CA . TYR A 1 67 ? 6.018 15.746 -28.467 1.00 93.50 67 TYR A CA 1
ATOM 512 C C . TYR A 1 67 ? 4.612 15.570 -27.881 1.00 93.50 67 TYR A C 1
ATOM 514 O O . TYR A 1 67 ? 3.632 15.793 -28.583 1.00 93.50 67 TYR A O 1
ATOM 522 N N . GLU A 1 68 ? 4.494 15.274 -26.585 1.00 87.94 68 GLU A N 1
ATOM 523 C CA . GLU A 1 68 ? 3.195 15.145 -25.910 1.00 87.94 68 GLU A CA 1
ATOM 524 C C . GLU A 1 68 ? 2.350 16.428 -25.970 1.00 87.94 68 GLU A C 1
ATOM 526 O O . GLU A 1 68 ? 1.121 16.358 -25.951 1.00 87.94 68 GLU A O 1
ATOM 531 N N . LYS A 1 69 ? 2.989 17.603 -26.031 1.00 91.69 69 LYS A N 1
ATOM 532 C CA . LYS A 1 69 ? 2.309 18.905 -26.102 1.00 91.69 69 LYS A CA 1
ATOM 533 C C . LYS A 1 69 ? 1.983 19.341 -27.529 1.00 91.69 69 LYS A C 1
ATOM 535 O O . LYS A 1 69 ? 0.971 20.007 -27.727 1.00 91.69 69 LYS A O 1
ATOM 540 N N . THR A 1 70 ? 2.843 19.030 -28.498 1.00 93.06 70 THR A N 1
ATOM 541 C CA . THR A 1 70 ? 2.766 19.588 -29.862 1.00 93.06 70 THR A CA 1
ATOM 542 C C . THR A 1 70 ? 2.336 18.579 -30.920 1.00 93.06 70 THR A C 1
ATOM 544 O O . THR A 1 70 ? 1.833 18.971 -31.969 1.00 93.06 70 THR A O 1
ATOM 547 N N . GLY A 1 71 ? 2.539 17.285 -30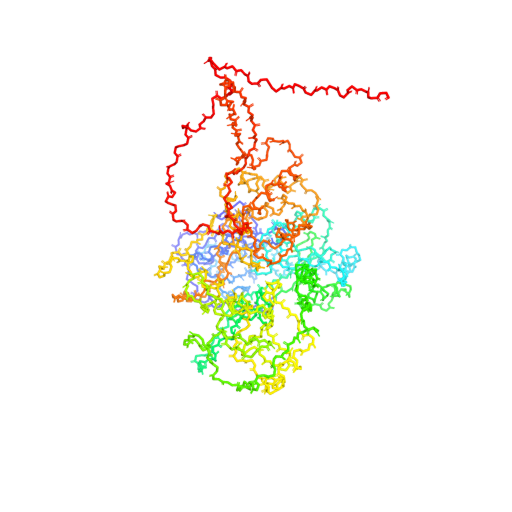.672 1.00 93.06 71 GLY A N 1
ATOM 548 C CA . GLY A 1 71 ? 2.370 16.223 -31.661 1.00 93.06 71 GLY A CA 1
ATOM 549 C C . GLY A 1 71 ? 3.467 16.180 -32.731 1.00 93.06 71 GLY A C 1
ATOM 550 O O . GLY A 1 71 ? 3.312 15.457 -33.711 1.00 93.06 71 GLY A O 1
ATOM 551 N N . TYR A 1 72 ? 4.568 16.932 -32.588 1.00 95.88 72 TYR A N 1
ATOM 552 C CA . TYR A 1 72 ? 5.632 16.994 -33.598 1.00 95.88 72 TYR A CA 1
ATOM 553 C C . TYR A 1 72 ? 6.542 15.759 -33.556 1.00 95.88 72 TYR A C 1
ATOM 555 O O . TYR A 1 72 ? 7.331 15.617 -32.617 1.00 95.88 72 TYR A O 1
ATOM 563 N N . PRO A 1 73 ? 6.474 14.870 -34.563 1.00 92.75 73 PRO A N 1
ATOM 564 C CA . PRO A 1 73 ? 6.872 13.476 -34.388 1.00 92.75 73 PRO A CA 1
ATOM 565 C C . PRO A 1 73 ? 8.382 13.241 -34.472 1.00 92.75 73 PRO A C 1
ATOM 567 O O . PRO A 1 73 ? 8.887 12.348 -33.799 1.00 92.75 73 PRO A O 1
ATOM 570 N N . LEU A 1 74 ? 9.103 14.014 -35.288 1.00 96.44 74 LEU A N 1
ATOM 571 C CA . LEU A 1 74 ? 10.497 13.728 -35.632 1.00 96.44 74 LEU A CA 1
ATOM 572 C C . LEU A 1 74 ? 11.482 14.636 -34.901 1.00 96.44 74 LEU A C 1
ATOM 574 O O . LEU A 1 74 ? 11.346 15.863 -34.908 1.00 96.44 74 LEU A O 1
ATOM 578 N N . ALA A 1 75 ? 12.524 14.026 -34.340 1.00 96.75 75 ALA A N 1
ATOM 579 C CA . ALA A 1 75 ? 13.668 14.736 -33.793 1.00 96.75 75 ALA A CA 1
ATOM 580 C C . ALA A 1 75 ? 14.991 14.073 -34.188 1.00 96.75 75 ALA A C 1
ATOM 582 O O . ALA A 1 75 ? 15.093 12.850 -34.263 1.00 96.75 75 ALA A O 1
ATOM 583 N N . VAL A 1 76 ? 16.024 14.887 -34.389 1.00 96.25 76 VAL A N 1
ATOM 584 C CA . VAL A 1 76 ? 17.381 14.444 -34.733 1.00 96.25 76 VAL A CA 1
ATOM 585 C C . VAL A 1 76 ? 18.346 14.723 -33.586 1.00 96.25 76 VAL A C 1
ATOM 587 O O . VAL A 1 76 ? 18.310 15.796 -32.978 1.00 96.25 76 VAL A O 1
ATOM 590 N N . LYS A 1 77 ? 19.235 13.776 -33.285 1.00 94.50 77 LYS A N 1
ATOM 591 C CA . LYS A 1 77 ? 20.246 13.933 -32.235 1.00 94.50 77 LYS A CA 1
ATOM 592 C C . LYS A 1 77 ? 21.401 14.801 -32.735 1.00 94.50 77 LYS A C 1
ATOM 594 O O . LYS A 1 77 ? 22.205 14.362 -33.562 1.00 94.50 77 LYS A O 1
ATOM 599 N N . LEU A 1 78 ? 21.517 16.018 -32.202 1.00 93.06 78 LEU A N 1
ATOM 600 C CA . LEU A 1 78 ? 22.424 17.060 -32.703 1.00 93.06 78 LEU A CA 1
ATOM 601 C C . LEU A 1 78 ? 23.892 16.613 -32.760 1.00 93.06 78 LEU A C 1
ATOM 603 O O . LEU A 1 78 ? 24.561 16.817 -33.771 1.00 93.06 78 LEU A O 1
ATOM 607 N N . GLY A 1 79 ? 24.379 15.940 -31.715 1.00 90.50 79 GLY A N 1
ATOM 608 C CA . GLY A 1 79 ? 25.771 15.483 -31.633 1.00 90.50 79 GLY A CA 1
ATOM 609 C C . GLY A 1 79 ? 26.148 14.370 -32.618 1.00 90.50 79 GLY A C 1
ATOM 610 O O . GLY A 1 79 ? 27.328 14.044 -32.750 1.00 90.50 79 GLY A O 1
ATOM 611 N N . THR A 1 80 ? 25.174 13.788 -33.323 1.00 92.62 80 THR A N 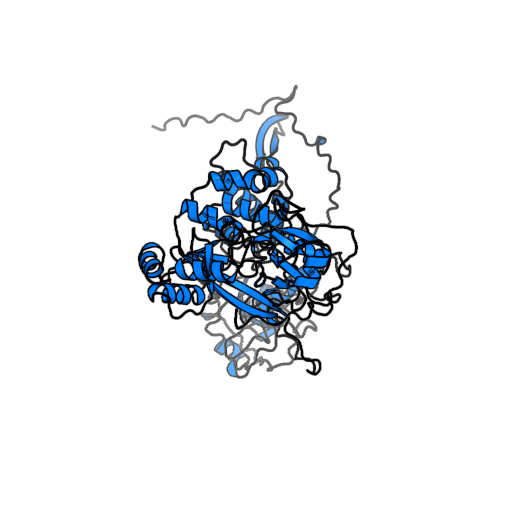1
ATOM 612 C CA . THR A 1 80 ? 25.400 12.696 -34.287 1.00 92.62 80 THR A CA 1
ATOM 613 C C . THR A 1 80 ? 25.388 13.151 -35.742 1.00 92.62 80 THR A C 1
ATOM 615 O O . THR A 1 80 ? 25.748 12.369 -36.619 1.00 92.62 80 THR A O 1
ATOM 618 N N . ILE A 1 81 ? 25.013 14.408 -36.001 1.00 92.88 81 ILE A N 1
ATOM 619 C CA . ILE A 1 81 ? 24.902 14.948 -37.356 1.00 92.88 81 ILE A CA 1
ATOM 620 C C . ILE A 1 81 ? 26.290 15.004 -38.000 1.00 92.88 81 ILE A C 1
ATOM 622 O O . ILE A 1 81 ? 27.216 15.639 -37.492 1.00 92.88 81 ILE A O 1
ATOM 626 N N . CYS A 1 82 ? 26.429 14.343 -39.142 1.00 90.81 82 CYS A N 1
ATOM 627 C CA . CYS A 1 82 ? 27.634 14.347 -39.961 1.00 90.81 82 CYS A CA 1
ATOM 628 C C . CYS A 1 82 ? 27.286 14.055 -41.427 1.00 90.81 82 CYS A C 1
ATOM 630 O O . CYS A 1 82 ? 26.148 13.714 -41.741 1.00 90.81 82 CYS A O 1
ATOM 632 N N . ALA A 1 83 ? 28.259 14.179 -42.336 1.00 87.88 83 ALA A N 1
ATOM 633 C CA . ALA A 1 83 ? 28.020 13.981 -43.770 1.00 87.88 83 ALA A CA 1
ATOM 634 C C . ALA A 1 83 ? 27.350 12.629 -44.132 1.00 87.88 83 ALA A C 1
ATOM 636 O O . ALA A 1 83 ? 26.489 12.630 -45.006 1.00 87.88 83 ALA A O 1
ATOM 637 N N . PRO A 1 84 ? 27.670 11.493 -43.474 1.00 87.19 84 PRO A N 1
ATOM 638 C CA . PRO A 1 84 ? 26.985 10.220 -43.721 1.00 87.19 84 PRO A CA 1
ATOM 639 C C . PRO A 1 84 ? 25.539 10.118 -43.206 1.00 87.19 84 PRO A C 1
ATOM 641 O O . PRO A 1 84 ? 24.838 9.195 -43.611 1.00 87.19 84 PRO A O 1
ATOM 644 N N . GLY A 1 85 ? 25.099 10.985 -42.287 1.00 89.94 85 GLY A N 1
ATOM 645 C CA . GLY A 1 85 ? 23.781 10.876 -41.656 1.00 89.94 85 GLY A CA 1
ATOM 646 C C . GLY A 1 85 ? 23.733 11.380 -40.212 1.00 89.94 85 GLY A C 1
ATOM 647 O O . GLY A 1 85 ? 24.670 12.007 -39.713 1.00 89.94 85 GLY A O 1
ATOM 648 N N . ALA A 1 86 ? 22.619 11.095 -39.540 1.00 92.94 86 ALA A N 1
ATOM 649 C CA . ALA A 1 86 ? 22.413 11.357 -38.119 1.00 92.94 86 ALA A CA 1
ATOM 650 C C . ALA A 1 86 ? 21.410 10.356 -37.529 1.00 92.94 86 ALA A C 1
ATOM 652 O O . ALA A 1 86 ? 20.647 9.727 -38.262 1.00 92.94 86 ALA A O 1
ATOM 653 N N . ASP A 1 87 ? 21.379 10.258 -36.203 1.00 94.00 87 ASP A N 1
ATOM 654 C CA . ASP A 1 87 ? 20.363 9.497 -35.486 1.00 94.00 87 ASP A CA 1
ATOM 655 C C . ASP A 1 87 ? 19.048 10.286 -35.447 1.00 94.00 87 ASP A C 1
ATOM 657 O O . ASP A 1 87 ? 18.994 11.392 -34.898 1.00 94.00 87 ASP A O 1
ATOM 661 N N . VAL A 1 88 ? 17.984 9.706 -36.006 1.00 95.00 88 VAL A N 1
ATOM 662 C CA . VAL A 1 88 ? 16.634 10.282 -36.010 1.00 95.00 88 VAL A CA 1
ATOM 663 C C . VAL A 1 88 ? 15.693 9.382 -35.218 1.00 95.00 88 VAL A C 1
ATOM 665 O O . VAL A 1 88 ? 15.693 8.163 -35.383 1.00 95.00 88 VAL A O 1
ATOM 668 N N . TYR A 1 89 ? 14.890 9.990 -34.352 1.00 94.00 89 TYR A N 1
ATOM 669 C CA . TYR A 1 89 ? 13.885 9.307 -33.550 1.00 94.00 89 TYR A CA 1
ATOM 670 C C . TYR A 1 89 ? 12.493 9.835 -33.888 1.00 94.00 89 TYR A C 1
ATOM 672 O O . TYR A 1 89 ? 12.286 11.049 -33.995 1.00 94.00 89 TYR A O 1
ATOM 680 N N . SER A 1 90 ? 11.547 8.913 -34.036 1.00 93.88 90 SER A N 1
ATOM 681 C CA . SER A 1 90 ? 10.130 9.211 -34.202 1.00 93.88 90 SER A CA 1
ATOM 682 C C . SER A 1 90 ? 9.414 8.931 -32.891 1.00 93.88 90 SER A C 1
ATOM 684 O O . SER A 1 90 ? 9.304 7.782 -32.471 1.00 93.88 90 SER A O 1
ATOM 686 N N . TYR A 1 91 ? 8.914 9.977 -32.236 1.00 88.56 91 TYR A N 1
ATOM 687 C CA . TYR A 1 91 ? 8.123 9.841 -31.011 1.00 88.56 91 TYR A CA 1
ATOM 688 C C . TYR A 1 91 ? 6.713 9.297 -31.274 1.00 88.56 91 TYR A C 1
ATOM 690 O O . TYR A 1 91 ? 6.101 8.740 -30.369 1.00 88.56 91 TYR A O 1
ATOM 698 N N . ALA A 1 92 ? 6.212 9.414 -32.507 1.00 88.25 92 ALA A N 1
ATOM 699 C CA . ALA A 1 92 ? 4.946 8.808 -32.914 1.00 88.25 92 ALA A CA 1
ATOM 700 C C . ALA A 1 92 ? 5.068 7.297 -33.155 1.00 88.25 92 ALA A C 1
ATOM 702 O O . ALA A 1 92 ? 4.151 6.545 -32.839 1.00 88.25 92 ALA A O 1
ATOM 703 N N . GLU A 1 93 ? 6.206 6.853 -33.692 1.00 87.75 93 GLU A N 1
ATOM 704 C CA . GLU A 1 93 ? 6.492 5.432 -33.949 1.00 87.75 93 GLU A CA 1
ATOM 705 C C . GLU A 1 93 ? 7.260 4.771 -32.789 1.00 87.75 93 GLU A C 1
ATOM 707 O O . GLU A 1 93 ? 7.525 3.573 -32.833 1.00 87.75 93 GLU A O 1
ATOM 712 N N . ASP A 1 94 ? 7.613 5.558 -31.769 1.00 85.69 94 ASP A N 1
ATOM 713 C CA . ASP A 1 94 ? 8.400 5.195 -30.583 1.00 85.69 94 ASP A CA 1
ATOM 714 C C . ASP A 1 94 ? 9.717 4.462 -30.907 1.00 85.69 94 ASP A C 1
ATOM 716 O O . ASP A 1 94 ? 10.202 3.638 -30.132 1.00 85.69 94 ASP A O 1
ATOM 720 N N . ASN A 1 95 ? 10.335 4.777 -32.051 1.00 86.00 95 ASN A N 1
ATOM 721 C CA . ASN A 1 95 ? 11.492 4.044 -32.565 1.00 86.00 95 ASN A CA 1
ATOM 722 C C . ASN A 1 95 ? 12.524 4.951 -33.258 1.00 86.00 95 ASN A C 1
ATOM 724 O O . ASN A 1 95 ? 12.221 6.061 -33.706 1.00 86.00 95 ASN A O 1
ATOM 728 N N . MET A 1 96 ? 13.759 4.453 -33.364 1.00 89.81 96 MET A N 1
ATOM 729 C CA . MET A 1 96 ? 14.770 5.010 -34.262 1.00 89.81 96 MET A CA 1
ATOM 730 C C . MET A 1 96 ? 14.339 4.762 -35.710 1.00 89.81 96 MET A C 1
ATOM 732 O O . MET A 1 96 ? 13.919 3.658 -36.059 1.00 89.81 96 MET A O 1
ATOM 736 N N . VAL A 1 97 ? 14.458 5.780 -36.557 1.00 91.38 97 VAL A N 1
ATOM 737 C CA . VAL A 1 97 ? 13.944 5.767 -37.933 1.00 91.38 97 VAL A CA 1
ATOM 738 C C . VAL A 1 97 ? 14.955 6.359 -38.908 1.00 91.38 97 VAL A C 1
ATOM 740 O O . VAL A 1 97 ? 15.875 7.077 -38.517 1.00 91.38 97 VAL A O 1
ATOM 743 N N . LEU A 1 98 ? 14.763 6.082 -40.197 1.00 91.75 98 LEU A N 1
ATOM 744 C CA . LEU A 1 98 ? 15.401 6.838 -41.271 1.00 91.75 98 LEU A CA 1
ATOM 745 C C . LEU A 1 98 ? 14.501 7.998 -41.700 1.00 91.75 98 LEU A C 1
ATOM 747 O O . LEU A 1 98 ? 13.288 7.841 -41.850 1.00 91.75 98 LEU A O 1
ATOM 751 N N . ASP A 1 99 ? 15.116 9.149 -41.945 1.00 92.62 99 ASP A N 1
ATOM 752 C CA . ASP A 1 99 ? 14.480 10.294 -42.588 1.00 92.62 99 ASP A CA 1
ATOM 753 C C . ASP A 1 99 ? 15.151 10.521 -43.947 1.00 92.62 99 ASP A C 1
ATOM 755 O O . ASP A 1 99 ? 16.283 11.003 -44.032 1.00 92.62 99 ASP A O 1
ATOM 759 N N . SER A 1 100 ? 14.454 10.149 -45.023 1.00 90.81 100 SER A N 1
ATOM 760 C CA . SER A 1 100 ? 14.941 10.292 -46.401 1.00 90.81 100 SER A CA 1
ATOM 761 C C . SER A 1 100 ? 15.125 11.747 -46.839 1.00 90.81 100 SER A C 1
ATOM 763 O O . SER A 1 100 ? 15.832 12.009 -47.813 1.00 90.81 100 SER A O 1
ATOM 765 N N . LYS A 1 101 ? 14.529 12.702 -46.114 1.00 93.25 101 LYS A N 1
ATOM 766 C CA . LYS A 1 101 ? 14.606 14.146 -46.367 1.00 93.25 101 LYS A CA 1
ATOM 767 C C . LYS A 1 101 ? 15.395 14.893 -45.291 1.00 93.25 101 LYS A C 1
ATOM 769 O O . LYS A 1 101 ? 15.355 16.122 -45.253 1.00 93.25 101 LYS A O 1
ATOM 774 N N . LEU A 1 102 ? 16.166 14.187 -44.465 1.00 94.00 102 LEU A N 1
ATOM 775 C CA . LEU A 1 102 ? 16.880 14.774 -43.331 1.00 94.00 102 LEU A CA 1
ATOM 776 C C . LEU A 1 102 ? 17.741 15.989 -43.710 1.00 94.00 102 LEU A C 1
ATOM 778 O O . LEU A 1 102 ? 17.711 17.004 -43.018 1.00 94.00 102 LEU A O 1
ATOM 782 N N . GLU A 1 103 ? 18.480 15.920 -44.822 1.00 93.31 103 GLU A N 1
ATOM 783 C CA . GLU A 1 103 ? 19.311 17.040 -45.288 1.00 93.31 103 GLU A CA 1
ATOM 784 C C . GLU A 1 103 ? 18.462 18.279 -45.613 1.00 93.31 103 GLU A C 1
ATOM 786 O O . GLU A 1 103 ? 18.826 19.402 -45.256 1.00 93.31 103 GLU A O 1
ATOM 791 N N . GLN A 1 104 ? 17.294 18.083 -46.232 1.00 92.94 104 GLN A N 1
ATOM 792 C CA . GLN A 1 104 ? 16.345 19.159 -46.508 1.00 92.94 104 GLN A CA 1
ATOM 793 C C . GLN A 1 104 ? 15.789 19.746 -45.203 1.00 92.94 104 GLN A C 1
ATOM 795 O O . GLN A 1 104 ? 15.783 20.970 -45.050 1.00 92.94 104 GLN A O 1
ATOM 800 N N . HIS A 1 105 ? 15.389 18.892 -44.255 1.00 95.25 105 HIS A N 1
ATOM 801 C CA . HIS A 1 105 ? 14.855 19.324 -42.961 1.00 95.25 105 HIS A CA 1
ATOM 802 C C . HIS A 1 105 ? 15.883 20.108 -42.137 1.00 95.25 105 HIS A C 1
ATOM 804 O O . HIS A 1 105 ? 15.558 21.120 -41.516 1.00 95.25 105 HIS A O 1
ATOM 810 N N . LEU A 1 106 ? 17.146 19.687 -42.158 1.00 94.81 106 LEU A N 1
ATOM 811 C CA . LEU A 1 106 ? 18.237 20.372 -41.464 1.00 94.81 106 LEU A CA 1
ATOM 812 C C . LEU A 1 106 ? 18.602 21.708 -42.127 1.00 94.81 106 LEU A C 1
ATOM 814 O O . LEU A 1 106 ? 18.859 22.697 -41.432 1.00 94.81 106 LEU A O 1
ATOM 818 N N . LYS A 1 107 ? 18.554 21.776 -43.463 1.00 93.62 107 LYS A N 1
ATOM 819 C CA . LYS A 1 107 ? 18.834 23.002 -44.221 1.00 93.62 107 LYS A CA 1
ATOM 820 C C . LYS A 1 107 ? 17.840 24.124 -43.912 1.00 93.62 107 LYS A C 1
ATOM 822 O O . LYS A 1 107 ? 18.252 25.287 -43.875 1.00 93.62 107 LYS A O 1
ATOM 827 N N . HIS A 1 108 ? 16.576 23.797 -43.623 1.00 93.88 108 HIS A N 1
ATOM 828 C CA . HIS A 1 108 ? 15.563 24.759 -43.155 1.00 93.88 108 HIS A CA 1
ATOM 829 C C . HIS A 1 108 ? 16.049 25.548 -41.932 1.00 93.88 108 HIS A C 1
ATOM 831 O O . HIS A 1 108 ? 16.022 26.782 -41.915 1.00 93.88 108 HIS A O 1
ATOM 837 N N . PHE A 1 109 ? 16.659 24.852 -40.975 1.00 94.31 109 PHE A N 1
ATOM 838 C CA . PHE A 1 109 ? 17.230 25.440 -39.761 1.00 94.31 109 PHE A CA 1
ATOM 839 C C . PHE A 1 109 ? 18.665 25.968 -39.925 1.00 94.31 109 PHE A C 1
ATOM 841 O O . PHE A 1 109 ? 19.285 26.404 -38.955 1.00 94.31 109 PHE A O 1
ATOM 848 N N . GLY A 1 110 ? 19.197 25.986 -41.151 1.00 92.62 110 GLY A N 1
ATOM 849 C CA . GLY A 1 110 ? 20.540 26.484 -41.457 1.00 92.62 110 GLY A CA 1
ATOM 850 C C . GLY A 1 110 ? 21.677 25.511 -41.136 1.00 92.62 110 GLY A C 1
ATOM 851 O O . GLY A 1 110 ? 22.832 25.934 -41.118 1.00 92.62 110 GLY A O 1
ATOM 852 N N . ILE A 1 111 ? 21.377 24.231 -40.902 1.00 93.62 111 ILE A N 1
ATOM 853 C CA . ILE A 1 111 ? 22.383 23.199 -40.639 1.00 93.62 111 ILE A CA 1
ATOM 854 C C . ILE A 1 111 ? 22.814 22.568 -41.967 1.00 93.62 111 ILE A C 1
ATOM 856 O O . ILE A 1 111 ? 22.000 22.042 -42.722 1.00 93.62 111 ILE A O 1
ATOM 860 N N . ASP A 1 112 ? 24.117 22.609 -42.234 1.00 92.25 112 ASP A N 1
ATOM 861 C CA . ASP A 1 112 ? 24.758 21.998 -43.400 1.00 92.25 112 ASP A CA 1
ATOM 862 C C . ASP A 1 112 ? 25.489 20.724 -42.958 1.00 92.25 112 ASP A C 1
ATOM 864 O O . ASP A 1 112 ? 26.556 20.793 -42.339 1.00 92.25 112 ASP A O 1
ATOM 868 N N . MET A 1 113 ? 24.906 19.556 -43.252 1.00 90.94 113 MET A N 1
ATOM 869 C CA . MET A 1 113 ? 25.423 18.258 -42.796 1.00 90.94 113 MET A CA 1
ATOM 870 C C . MET A 1 113 ? 26.866 17.999 -43.242 1.00 90.94 113 MET A C 1
ATOM 872 O O . MET A 1 113 ? 27.628 17.382 -42.497 1.00 90.94 113 MET A O 1
ATOM 876 N N . ALA A 1 114 ? 27.276 18.514 -44.407 1.00 88.94 114 ALA A N 1
ATOM 877 C CA . ALA A 1 114 ? 28.633 18.340 -44.925 1.00 88.94 114 ALA A CA 1
ATOM 878 C C . ALA A 1 114 ? 29.695 19.065 -44.078 1.00 88.94 114 ALA A C 1
ATOM 880 O O . ALA A 1 114 ? 30.872 18.703 -44.109 1.00 88.94 114 ALA A O 1
ATOM 881 N N . LYS A 1 115 ? 29.289 20.083 -43.308 1.00 89.12 115 LYS A N 1
ATOM 882 C CA . LYS A 1 115 ? 30.168 20.854 -42.413 1.00 89.12 115 LYS A CA 1
ATOM 883 C C . LYS A 1 115 ? 30.119 20.376 -40.964 1.00 89.12 115 LYS A C 1
ATOM 885 O O . LYS A 1 115 ? 30.974 20.772 -40.171 1.00 89.12 115 LYS A O 1
ATOM 890 N N . MET A 1 116 ? 29.147 19.536 -40.618 1.00 89.06 116 MET A N 1
ATOM 891 C CA . MET A 1 116 ? 28.992 18.996 -39.273 1.00 89.06 116 MET A CA 1
ATOM 892 C C . MET A 1 116 ? 29.969 17.843 -39.032 1.00 89.06 116 MET A C 1
ATOM 894 O O . MET A 1 116 ? 30.184 16.982 -39.887 1.00 89.06 116 MET A O 1
ATOM 898 N N . LYS A 1 117 ? 30.563 17.821 -37.837 1.00 87.19 117 LYS A N 1
ATOM 899 C CA . LYS A 1 117 ? 31.394 16.714 -37.360 1.00 87.19 117 LYS A CA 1
ATOM 900 C C . LYS A 1 117 ? 30.693 16.057 -36.185 1.00 87.19 117 LYS A C 1
ATOM 902 O O . LYS A 1 117 ? 30.333 16.743 -35.233 1.00 87.19 117 LYS A O 1
ATOM 907 N N . LYS A 1 118 ? 30.570 14.732 -36.244 1.00 89.25 118 LYS A N 1
ATOM 908 C CA . LYS A 1 118 ? 30.039 13.916 -35.153 1.00 89.25 118 LYS A CA 1
ATOM 909 C C . LYS A 1 118 ? 30.826 14.194 -33.867 1.00 89.25 118 LYS A C 1
ATOM 911 O O . LYS A 1 118 ? 32.043 14.016 -33.843 1.00 89.25 118 LYS A O 1
ATOM 916 N N . SER A 1 119 ? 30.131 14.646 -32.827 1.00 87.44 119 SER A N 1
ATOM 917 C CA . SER A 1 119 ? 30.692 15.008 -31.518 1.00 87.44 119 SER A CA 1
ATOM 918 C C . SER A 1 119 ? 30.205 14.101 -30.386 1.00 87.44 119 SER A C 1
ATOM 920 O O . SER A 1 119 ? 30.785 14.112 -29.305 1.00 87.44 119 SER A O 1
ATOM 922 N N . GLU A 1 120 ? 29.160 13.307 -30.625 1.00 85.94 120 GLU A N 1
ATOM 923 C CA . GLU A 1 120 ? 28.620 12.318 -29.695 1.00 85.94 120 GLU A CA 1
ATOM 924 C C . GLU A 1 120 ? 28.556 10.931 -30.347 1.00 85.94 120 GLU A C 1
ATOM 926 O O . GLU A 1 120 ? 28.440 10.792 -31.569 1.00 85.94 120 GLU A O 1
ATOM 931 N N . LYS A 1 121 ? 28.593 9.884 -29.514 1.00 83.19 121 LYS A N 1
ATOM 932 C CA . LYS A 1 121 ? 28.316 8.515 -29.959 1.00 83.19 121 LYS A CA 1
ATOM 933 C C . LYS A 1 121 ? 26.869 8.402 -30.452 1.00 83.19 121 LYS A C 1
ATOM 935 O O . LYS A 1 121 ? 25.938 8.975 -29.869 1.00 83.19 121 LYS A O 1
ATOM 940 N N . SER A 1 122 ? 26.699 7.647 -31.528 1.00 83.75 122 SER A N 1
ATOM 941 C CA . SER A 1 122 ? 25.390 7.231 -32.026 1.00 83.75 122 SER A CA 1
ATOM 942 C C . SER A 1 122 ? 24.703 6.296 -31.031 1.00 83.75 122 SER A C 1
ATOM 944 O O . SER A 1 122 ? 25.362 5.666 -30.204 1.00 83.75 122 SER A O 1
ATOM 946 N N . VAL A 1 123 ? 23.382 6.182 -31.113 1.00 75.69 123 VAL A N 1
ATOM 947 C CA . VAL A 1 123 ? 22.579 5.264 -30.295 1.00 75.69 123 VAL A CA 1
ATOM 948 C C . VAL A 1 123 ? 23.060 3.822 -30.475 1.00 75.69 123 VAL A C 1
ATOM 950 O O . VAL A 1 123 ? 23.205 3.111 -29.488 1.00 75.69 123 VAL A O 1
ATOM 953 N N . ALA A 1 124 ? 23.412 3.422 -31.699 1.00 73.19 124 ALA A N 1
ATOM 954 C CA . ALA A 1 124 ? 23.945 2.088 -31.979 1.00 73.19 124 ALA A CA 1
ATOM 955 C C . ALA A 1 124 ? 25.324 1.839 -31.335 1.00 73.19 124 ALA A C 1
ATOM 957 O O . ALA A 1 124 ? 25.578 0.753 -30.825 1.00 73.19 124 ALA A O 1
ATOM 958 N N . GLU A 1 125 ? 26.215 2.835 -31.323 1.00 74.94 125 GLU A N 1
ATOM 959 C CA . GLU A 1 125 ? 27.510 2.723 -30.629 1.00 74.94 125 GLU A CA 1
ATOM 960 C C . GLU A 1 125 ? 27.332 2.674 -29.107 1.00 74.94 125 GLU A C 1
ATOM 962 O O . GLU A 1 125 ? 28.016 1.906 -28.444 1.00 74.94 125 GLU A O 1
ATOM 967 N N . LEU A 1 126 ? 26.383 3.439 -28.555 1.00 70.62 126 LEU A N 1
ATOM 968 C CA . LEU A 1 126 ? 26.046 3.383 -27.128 1.00 70.62 126 LEU A CA 1
ATOM 969 C C . LEU A 1 126 ? 25.463 2.016 -26.734 1.00 70.62 126 LEU A C 1
ATOM 971 O O . LEU A 1 126 ? 25.811 1.481 -25.686 1.00 70.62 126 LEU A O 1
ATOM 975 N N . GLN A 1 127 ? 24.618 1.427 -27.583 1.00 65.00 127 GLN A N 1
ATOM 976 C CA . GLN A 1 127 ? 24.104 0.067 -27.397 1.00 65.00 127 GLN A CA 1
ATOM 977 C C . GLN A 1 127 ? 25.222 -0.981 -27.495 1.00 65.00 127 GLN A C 1
ATOM 979 O O . GLN A 1 127 ? 25.273 -1.907 -26.690 1.00 65.00 127 GLN A O 1
ATOM 984 N N . ALA A 1 128 ? 26.159 -0.820 -28.433 1.00 61.91 128 ALA A N 1
ATOM 985 C CA . ALA A 1 128 ? 27.318 -1.704 -28.548 1.00 61.91 128 ALA A CA 1
ATOM 986 C C . ALA A 1 128 ? 28.236 -1.626 -27.313 1.00 61.91 128 ALA A C 1
ATOM 988 O O . ALA A 1 128 ? 28.698 -2.661 -26.830 1.00 61.91 128 ALA A O 1
ATOM 989 N N . ASP A 1 129 ? 28.443 -0.429 -26.755 1.00 61.03 129 ASP A N 1
ATOM 990 C CA . ASP A 1 129 ? 29.179 -0.246 -25.500 1.00 61.03 129 ASP A CA 1
ATOM 991 C C . ASP A 1 129 ? 28.451 -0.903 -24.311 1.00 61.03 129 ASP A C 1
ATOM 993 O O . ASP A 1 129 ? 29.091 -1.534 -23.473 1.00 61.03 129 ASP A O 1
ATOM 997 N N . GLN A 1 130 ? 27.115 -0.812 -24.244 1.00 56.47 130 GLN A N 1
ATOM 998 C CA . GLN A 1 130 ? 26.307 -1.505 -23.227 1.00 56.47 130 GLN A CA 1
ATOM 999 C C . GLN A 1 130 ? 26.438 -3.031 -23.328 1.00 56.47 130 GLN A C 1
ATOM 1001 O O . GLN A 1 130 ? 26.565 -3.707 -22.307 1.00 56.47 130 GLN A O 1
ATOM 1006 N N . HIS A 1 131 ? 26.472 -3.574 -24.548 1.00 59.16 131 HIS A N 1
ATOM 1007 C CA . HIS A 1 131 ? 26.714 -5.000 -24.781 1.00 59.16 131 HIS A CA 1
ATOM 1008 C C . HIS A 1 131 ? 28.134 -5.426 -24.364 1.00 59.16 131 HIS A C 1
ATOM 1010 O O . HIS A 1 131 ? 28.303 -6.536 -23.867 1.00 59.16 131 HIS A O 1
ATOM 1016 N N . GLN A 1 132 ? 29.146 -4.558 -24.505 1.00 54.16 132 GLN A N 1
ATOM 1017 C CA . GLN A 1 132 ? 30.502 -4.812 -23.992 1.00 54.16 132 GLN A CA 1
ATOM 1018 C C . GLN A 1 132 ? 30.609 -4.678 -22.464 1.00 54.16 132 GLN A C 1
ATOM 1020 O O . GLN A 1 132 ? 31.367 -5.420 -21.844 1.00 54.16 132 GLN A O 1
ATOM 1025 N N . ALA A 1 133 ? 29.850 -3.771 -21.838 1.00 52.22 133 ALA A N 1
ATOM 1026 C CA . ALA A 1 133 ? 29.809 -3.611 -20.380 1.00 52.22 133 ALA A CA 1
ATOM 1027 C C . ALA A 1 133 ? 29.166 -4.813 -19.660 1.00 52.22 133 ALA A C 1
ATOM 1029 O O . ALA A 1 133 ? 29.416 -5.032 -18.477 1.00 52.22 133 ALA A O 1
ATOM 1030 N N . MET A 1 134 ? 28.363 -5.607 -20.375 1.00 61.75 134 MET A N 1
ATOM 1031 C CA . MET A 1 134 ? 27.680 -6.805 -19.881 1.00 61.75 134 MET A CA 1
ATOM 1032 C C . MET A 1 134 ? 28.322 -8.103 -20.388 1.00 61.75 134 MET A C 1
ATOM 1034 O O . MET A 1 134 ? 27.624 -9.028 -20.805 1.00 61.75 134 MET A O 1
ATOM 1038 N N . ASP A 1 135 ? 29.653 -8.186 -20.349 1.00 70.31 135 ASP A N 1
ATOM 1039 C CA . ASP A 1 135 ? 30.362 -9.422 -20.682 1.00 70.31 135 ASP A CA 1
ATOM 1040 C C . ASP A 1 135 ? 29.922 -10.571 -19.749 1.00 70.31 135 ASP A C 1
ATOM 1042 O O . ASP A 1 135 ? 29.753 -10.399 -18.534 1.00 70.31 135 ASP A O 1
ATOM 1046 N N . ALA A 1 136 ? 29.753 -11.769 -20.312 1.00 70.38 136 ALA A N 1
ATOM 1047 C CA . ALA A 1 136 ? 29.365 -12.980 -19.597 1.00 70.38 136 ALA A CA 1
ATOM 1048 C C . ALA A 1 136 ? 30.294 -13.263 -18.403 1.00 70.38 136 ALA A C 1
ATOM 1050 O O . ALA A 1 136 ? 29.850 -13.783 -17.377 1.00 70.38 136 ALA A O 1
ATOM 1051 N N . GLN A 1 137 ? 31.565 -12.857 -18.497 1.00 76.31 137 GLN A N 1
ATOM 1052 C CA . GLN A 1 137 ? 32.536 -12.978 -17.412 1.00 76.31 137 GLN A CA 1
ATOM 1053 C C . GLN A 1 137 ? 32.199 -12.088 -16.202 1.00 76.31 137 GLN A C 1
ATOM 1055 O O . GLN A 1 137 ? 32.311 -12.538 -15.057 1.00 76.31 137 GLN A O 1
ATOM 1060 N N . LEU A 1 138 ? 31.730 -10.854 -16.429 1.00 83.12 138 LEU A N 1
ATOM 1061 C CA . LEU A 1 138 ? 31.265 -9.971 -15.356 1.00 83.12 138 LEU A CA 1
ATOM 1062 C C . LEU A 1 138 ? 30.012 -10.552 -14.698 1.00 83.12 138 LEU A C 1
ATOM 1064 O O . LEU A 1 138 ? 29.974 -10.677 -13.474 1.00 83.12 138 LEU A O 1
ATOM 1068 N N . LEU A 1 139 ? 29.018 -10.960 -15.492 1.00 86.50 139 LEU A N 1
ATOM 1069 C CA . LEU A 1 139 ? 27.783 -11.555 -14.972 1.00 86.50 139 LEU A CA 1
ATOM 1070 C C . LEU A 1 139 ? 28.062 -12.817 -14.150 1.00 86.50 139 LEU A C 1
ATOM 1072 O O . LEU A 1 139 ? 27.501 -12.975 -13.065 1.00 86.50 139 LEU A O 1
ATOM 1076 N N . ALA A 1 140 ? 28.972 -13.676 -14.617 1.00 84.56 140 ALA A N 1
ATOM 1077 C CA . ALA A 1 140 ? 29.405 -14.853 -13.872 1.00 84.56 140 ALA A CA 1
ATOM 1078 C C . ALA A 1 140 ? 30.040 -14.469 -12.525 1.00 84.56 140 ALA A C 1
ATOM 1080 O O . ALA A 1 140 ? 29.675 -15.039 -11.500 1.00 84.56 140 ALA A O 1
ATOM 1081 N N . SER A 1 141 ? 30.913 -13.454 -12.495 1.00 88.19 141 SER A N 1
ATOM 1082 C CA . SER A 1 141 ? 31.532 -12.981 -11.245 1.00 88.19 141 SER A CA 1
ATOM 1083 C C . SER A 1 141 ? 30.532 -12.393 -10.239 1.00 88.19 141 SER A C 1
ATOM 1085 O O . SER A 1 141 ? 30.723 -12.508 -9.028 1.00 88.19 141 SER A O 1
ATOM 1087 N N . LEU A 1 142 ? 29.450 -11.778 -10.726 1.00 90.12 142 LEU A N 1
ATOM 1088 C CA . LEU A 1 142 ? 28.418 -11.170 -9.884 1.00 90.12 142 LEU A CA 1
ATOM 1089 C C . LEU A 1 142 ? 27.405 -12.196 -9.366 1.00 90.12 142 LEU A C 1
ATOM 1091 O O . LEU A 1 142 ? 26.764 -11.954 -8.340 1.00 90.12 142 LEU A O 1
ATOM 1095 N N . ALA A 1 143 ? 27.250 -13.332 -10.049 1.00 88.88 143 ALA A N 1
ATOM 1096 C CA . ALA A 1 143 ? 26.249 -14.336 -9.714 1.00 88.88 143 ALA A CA 1
ATOM 1097 C C . ALA A 1 143 ? 26.426 -14.884 -8.284 1.00 88.88 143 ALA A C 1
ATOM 1099 O O . ALA A 1 143 ? 25.446 -15.045 -7.558 1.00 88.88 143 ALA A O 1
ATOM 1100 N N . ASP A 1 144 ? 27.653 -15.120 -7.825 1.00 83.81 144 ASP A N 1
ATOM 1101 C CA . ASP A 1 144 ? 27.869 -15.710 -6.498 1.00 83.81 144 ASP A CA 1
ATOM 1102 C C . ASP A 1 144 ? 27.635 -14.714 -5.350 1.00 83.81 144 ASP A C 1
ATOM 1104 O O . ASP A 1 144 ? 27.031 -15.045 -4.322 1.00 83.81 144 ASP A O 1
ATOM 1108 N N . SER A 1 145 ? 28.059 -13.462 -5.525 1.00 87.75 145 SER A N 1
ATOM 1109 C CA . SER A 1 145 ? 27.989 -12.424 -4.491 1.00 87.75 145 SER A CA 1
ATOM 1110 C C . SER A 1 145 ? 26.637 -11.703 -4.451 1.00 87.75 145 SER A C 1
ATOM 1112 O O . SER A 1 145 ? 26.147 -11.383 -3.363 1.00 87.75 145 SER A O 1
ATOM 1114 N N . HIS A 1 146 ? 25.984 -11.517 -5.602 1.00 92.06 146 HIS A N 1
ATOM 1115 C CA . HIS A 1 146 ? 24.785 -10.683 -5.752 1.00 92.06 146 HIS A CA 1
ATOM 1116 C C . HIS A 1 146 ? 23.531 -11.436 -6.216 1.00 92.06 146 HIS A C 1
ATOM 1118 O O . HIS A 1 146 ? 22.506 -10.797 -6.445 1.00 92.06 146 HIS A O 1
ATOM 1124 N N . CYS A 1 147 ? 23.575 -12.769 -6.310 1.00 93.81 147 CYS A N 1
ATOM 1125 C CA . CYS A 1 147 ? 22.426 -13.582 -6.702 1.00 93.81 147 CYS A CA 1
ATOM 1126 C C . CYS A 1 147 ? 22.192 -14.754 -5.731 1.00 93.81 147 CYS A C 1
ATOM 1128 O O . CYS A 1 147 ? 23.106 -15.507 -5.367 1.00 93.81 147 CYS A O 1
ATOM 1130 N N . SER A 1 148 ? 20.938 -14.931 -5.331 1.00 94.12 148 SER A N 1
ATOM 1131 C CA . SER A 1 148 ? 20.429 -16.046 -4.528 1.00 94.12 148 SER A CA 1
ATOM 1132 C C . SER A 1 148 ? 19.266 -16.698 -5.272 1.00 94.12 148 SER A C 1
ATOM 1134 O O . SER A 1 148 ? 18.535 -16.017 -5.983 1.00 94.12 148 SER A O 1
ATOM 1136 N N . ILE A 1 149 ? 19.068 -18.005 -5.113 1.00 92.75 149 ILE A N 1
ATOM 1137 C CA . ILE A 1 149 ? 17.912 -18.700 -5.698 1.00 92.75 149 ILE A CA 1
ATOM 1138 C C . ILE A 1 149 ? 16.810 -18.743 -4.629 1.00 92.75 149 ILE A C 1
ATOM 1140 O O . ILE A 1 149 ? 17.100 -19.199 -3.518 1.00 92.75 149 ILE A O 1
ATOM 1144 N N . PRO A 1 150 ? 15.589 -18.244 -4.910 1.00 88.25 150 PRO A N 1
ATOM 1145 C CA . PRO A 1 150 ? 14.482 -18.324 -3.963 1.00 88.25 150 PRO A CA 1
ATOM 1146 C C . PRO A 1 150 ? 14.181 -19.765 -3.540 1.00 88.25 150 PRO A C 1
ATOM 1148 O O . PRO A 1 150 ? 14.201 -20.689 -4.348 1.00 88.25 150 PRO A O 1
ATOM 1151 N N . THR A 1 151 ? 13.871 -19.935 -2.261 1.00 84.50 151 THR A N 1
ATOM 1152 C CA . THR A 1 151 ? 13.403 -21.182 -1.638 1.00 84.50 151 THR A CA 1
ATOM 1153 C C . THR A 1 151 ? 11.964 -21.020 -1.145 1.00 84.50 151 THR A C 1
ATOM 1155 O O . THR A 1 151 ? 11.448 -19.906 -1.110 1.00 84.50 151 THR A O 1
ATOM 1158 N N . GLU A 1 152 ? 11.326 -22.096 -0.677 1.00 73.88 152 GLU A N 1
ATOM 1159 C CA . GLU A 1 152 ? 9.964 -22.048 -0.108 1.00 73.88 152 GLU A CA 1
ATOM 1160 C C . GLU A 1 152 ? 9.824 -21.096 1.096 1.00 73.88 152 GLU A C 1
ATOM 1162 O O . GLU A 1 152 ? 8.743 -20.584 1.370 1.00 73.88 152 GLU A O 1
ATOM 1167 N N . HIS A 1 153 ? 10.921 -20.814 1.805 1.00 76.56 153 HIS A N 1
ATOM 1168 C CA . HIS A 1 153 ? 10.945 -19.875 2.934 1.00 76.56 153 HIS A CA 1
ATOM 1169 C C . HIS A 1 153 ? 11.349 -18.449 2.535 1.00 76.56 153 HIS A C 1
ATOM 1171 O O . HIS A 1 153 ? 11.374 -17.547 3.377 1.00 76.56 153 HIS A O 1
ATOM 1177 N N . SER A 1 154 ? 11.716 -18.233 1.271 1.00 83.25 154 SER A N 1
ATOM 1178 C CA . SER A 1 154 ? 12.163 -16.929 0.790 1.00 83.25 154 SER A CA 1
ATOM 1179 C C . SER A 1 154 ? 10.981 -15.980 0.631 1.00 83.25 154 SER A C 1
ATOM 1181 O O . SER A 1 154 ? 10.003 -16.279 -0.047 1.00 83.25 154 SER A O 1
ATOM 1183 N N . ARG A 1 155 ? 11.087 -14.791 1.228 1.00 87.88 155 ARG A N 1
ATOM 1184 C CA . ARG A 1 155 ? 10.074 -13.738 1.102 1.00 87.88 155 ARG A CA 1
ATOM 1185 C C . ARG A 1 155 ? 10.387 -12.866 -0.111 1.00 87.88 155 ARG A C 1
ATOM 1187 O O . ARG A 1 155 ? 11.307 -12.057 -0.059 1.00 87.88 155 ARG A O 1
ATOM 1194 N N . VAL A 1 156 ? 9.620 -13.030 -1.189 1.00 90.38 156 VAL A N 1
ATOM 1195 C CA . VAL A 1 156 ? 9.811 -12.288 -2.448 1.00 90.38 156 VAL A CA 1
ATOM 1196 C C . VAL A 1 156 ? 8.860 -11.090 -2.526 1.00 90.38 156 VAL A C 1
ATOM 1198 O O . VAL A 1 156 ? 7.661 -11.244 -2.748 1.00 90.38 156 VAL A O 1
ATOM 1201 N N . TYR A 1 157 ? 9.374 -9.873 -2.365 1.00 93.75 157 TYR A N 1
ATOM 1202 C CA . TYR A 1 157 ? 8.582 -8.636 -2.394 1.00 93.75 157 TYR A CA 1
ATOM 1203 C C . TYR A 1 157 ? 8.444 -8.105 -3.826 1.00 93.75 157 TYR A C 1
ATOM 1205 O O . TYR A 1 157 ? 9.080 -7.122 -4.192 1.00 93.75 157 TYR A O 1
ATOM 1213 N N . LYS A 1 158 ? 7.626 -8.772 -4.649 1.00 91.88 158 LYS A N 1
ATOM 1214 C CA . LYS A 1 158 ? 7.425 -8.420 -6.069 1.00 91.88 158 LYS A CA 1
ATOM 1215 C C . LYS A 1 158 ? 6.154 -7.623 -6.387 1.00 91.88 158 LYS A C 1
ATOM 1217 O O . LYS A 1 158 ? 5.936 -7.282 -7.544 1.00 91.88 158 LYS A O 1
ATOM 1222 N N . ASP A 1 159 ? 5.347 -7.306 -5.376 1.00 86.31 159 ASP A N 1
ATOM 1223 C CA . ASP A 1 159 ? 4.048 -6.642 -5.571 1.00 86.31 159 ASP A CA 1
ATOM 1224 C C . ASP A 1 159 ? 4.110 -5.122 -5.389 1.00 86.31 159 ASP A C 1
ATOM 1226 O O . ASP A 1 159 ? 3.340 -4.394 -6.010 1.00 86.31 159 ASP A O 1
ATOM 1230 N N . GLU A 1 160 ? 5.018 -4.626 -4.545 1.00 91.75 160 GLU A N 1
ATOM 1231 C CA . GLU A 1 160 ? 5.156 -3.200 -4.247 1.00 91.75 160 GLU A CA 1
ATOM 1232 C C . GLU A 1 160 ? 6.584 -2.826 -3.826 1.00 91.75 160 GLU A C 1
ATOM 1234 O O . GLU A 1 160 ? 7.338 -3.640 -3.291 1.00 91.75 160 GLU A O 1
ATOM 1239 N N . CYS A 1 161 ? 6.948 -1.564 -4.050 1.00 95.75 161 CYS A N 1
ATOM 1240 C CA . CYS A 1 161 ? 8.215 -0.973 -3.637 1.00 95.75 161 CYS A CA 1
ATOM 1241 C C . CYS A 1 161 ? 8.312 -0.833 -2.110 1.00 95.75 161 CYS A C 1
ATOM 1243 O O . CYS A 1 161 ? 7.345 -0.477 -1.438 1.00 95.75 161 CYS A O 1
ATOM 1245 N N . LEU A 1 162 ? 9.508 -1.029 -1.549 1.00 95.44 162 LEU A N 1
ATOM 1246 C CA . LEU A 1 162 ? 9.763 -0.825 -0.118 1.00 95.44 162 LEU A CA 1
ATOM 1247 C C . LEU A 1 162 ? 9.569 0.627 0.370 1.00 95.44 162 LEU A C 1
ATOM 1249 O O . LEU A 1 162 ? 9.219 0.832 1.530 1.00 95.44 162 LEU A O 1
ATOM 1253 N N . TYR A 1 163 ? 9.802 1.626 -0.490 1.00 95.50 163 TYR A N 1
ATOM 1254 C CA . TYR A 1 163 ? 9.886 3.054 -0.121 1.00 95.50 163 TYR A CA 1
ATOM 1255 C C . TYR A 1 163 ? 8.836 3.960 -0.794 1.00 95.50 163 TYR A C 1
ATOM 1257 O O . TYR A 1 163 ? 8.703 5.137 -0.443 1.00 95.50 163 TYR A O 1
ATOM 1265 N N . SER A 1 164 ? 8.103 3.434 -1.776 1.00 94.81 164 SER A N 1
ATOM 1266 C CA . SER A 1 164 ? 7.050 4.129 -2.525 1.00 94.81 164 SER A CA 1
ATOM 1267 C C . SER A 1 164 ? 5.879 3.186 -2.793 1.00 94.81 164 SER A C 1
ATOM 1269 O O . SER A 1 164 ? 5.978 1.986 -2.553 1.00 94.81 164 SER A O 1
ATOM 1271 N N . CYS A 1 165 ? 4.766 3.713 -3.301 1.00 93.38 165 CYS A N 1
ATOM 1272 C CA . CYS A 1 165 ? 3.629 2.902 -3.746 1.00 93.38 165 CYS A CA 1
ATOM 1273 C C . CYS A 1 165 ? 3.781 2.404 -5.196 1.00 93.38 165 CYS A C 1
ATOM 1275 O O . CYS A 1 165 ? 2.795 1.974 -5.798 1.00 93.38 165 CYS A O 1
ATOM 1277 N N . ASP A 1 166 ? 4.993 2.467 -5.764 1.00 92.62 166 ASP A N 1
ATOM 1278 C CA . ASP A 1 166 ? 5.267 1.887 -7.078 1.00 92.62 166 ASP A CA 1
ATOM 1279 C C . ASP A 1 166 ? 5.130 0.364 -7.041 1.00 92.62 166 ASP A C 1
ATOM 1281 O O . ASP A 1 166 ? 5.446 -0.286 -6.044 1.00 92.62 166 ASP A O 1
ATOM 1285 N N . ASN A 1 167 ? 4.664 -0.202 -8.146 1.00 90.50 167 ASN A N 1
ATOM 1286 C CA . ASN A 1 167 ? 4.393 -1.625 -8.315 1.00 90.50 167 ASN A CA 1
ATOM 1287 C C . ASN A 1 167 ? 4.749 -2.041 -9.760 1.00 90.50 167 ASN A C 1
ATOM 1289 O O . ASN A 1 167 ? 5.179 -1.190 -10.544 1.00 90.50 167 ASN A O 1
ATOM 1293 N N . PRO A 1 168 ? 4.594 -3.317 -10.156 1.00 88.94 168 PRO A N 1
ATOM 1294 C CA . PRO A 1 168 ? 4.917 -3.741 -11.519 1.00 88.94 168 PRO A CA 1
ATOM 1295 C C . PRO A 1 168 ? 4.157 -2.987 -12.625 1.00 88.94 168 PRO A C 1
ATOM 1297 O O . PRO A 1 168 ? 4.667 -2.885 -13.736 1.00 88.94 168 PRO A O 1
ATOM 1300 N N . GLU A 1 169 ? 2.977 -2.427 -12.339 1.00 84.94 169 GLU A N 1
ATOM 1301 C CA . GLU A 1 169 ? 2.177 -1.625 -13.281 1.00 84.94 169 GLU A CA 1
ATOM 1302 C C . GLU A 1 169 ? 2.604 -0.148 -13.361 1.00 84.94 169 GLU A C 1
ATOM 1304 O O . GLU A 1 169 ? 2.128 0.594 -14.228 1.00 84.94 169 GLU A O 1
ATOM 1309 N N . SER A 1 170 ? 3.520 0.293 -12.492 1.00 85.44 170 SER A N 1
ATOM 1310 C CA . SER A 1 170 ? 4.116 1.629 -12.567 1.00 85.44 170 SER A CA 1
ATOM 1311 C C . SER A 1 170 ? 4.926 1.810 -13.863 1.00 85.44 170 SER A C 1
ATOM 1313 O O . SER A 1 170 ? 5.420 0.831 -14.427 1.00 85.44 170 SER A O 1
ATOM 1315 N N . PRO A 1 171 ? 5.147 3.056 -14.339 1.00 82.69 171 PRO A N 1
ATOM 1316 C CA . PRO A 1 171 ? 5.794 3.316 -15.631 1.00 82.69 171 PRO A CA 1
ATOM 1317 C C . PRO A 1 171 ? 7.135 2.600 -15.854 1.00 82.69 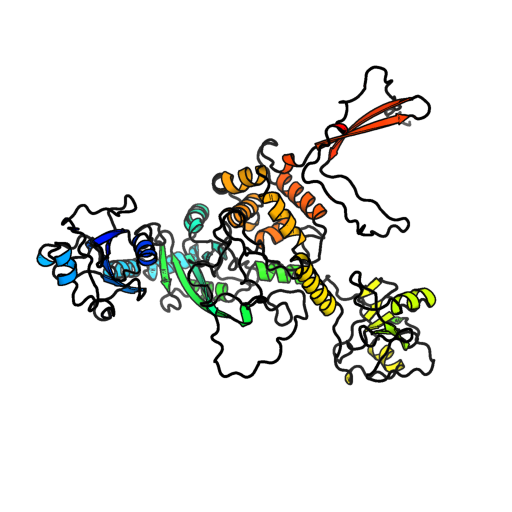171 PRO A C 1
ATOM 1319 O O . PRO A 1 171 ? 7.414 2.167 -16.968 1.00 82.69 171 PRO A O 1
ATOM 1322 N N . ASN A 1 172 ? 7.937 2.436 -14.798 1.00 86.62 172 ASN A N 1
ATOM 1323 C CA . ASN A 1 172 ? 9.247 1.777 -14.853 1.00 86.62 172 ASN A CA 1
ATOM 1324 C C . ASN A 1 172 ? 9.232 0.324 -14.343 1.00 86.62 172 ASN A C 1
ATOM 1326 O O . ASN A 1 172 ? 10.281 -0.322 -14.331 1.00 86.62 172 ASN A O 1
ATOM 1330 N N . GLY A 1 173 ? 8.070 -0.183 -13.924 1.00 90.50 173 GLY A N 1
ATOM 1331 C CA . GLY A 1 173 ? 7.939 -1.442 -13.200 1.00 90.50 173 GLY A CA 1
ATOM 1332 C C . GLY A 1 173 ? 8.604 -1.410 -11.821 1.00 90.50 173 GLY A C 1
ATOM 1333 O O . GLY A 1 173 ? 8.828 -0.348 -11.230 1.00 90.50 173 GLY A O 1
ATOM 1334 N N . LEU A 1 174 ? 8.930 -2.599 -11.324 1.00 95.81 174 LEU A N 1
ATOM 1335 C CA . LEU A 1 174 ? 9.552 -2.829 -10.026 1.00 95.81 174 LEU A CA 1
ATOM 1336 C C . LEU A 1 174 ? 10.899 -3.543 -10.195 1.00 95.81 174 LEU A C 1
ATOM 1338 O O . LEU A 1 174 ? 11.006 -4.482 -10.977 1.00 95.81 174 LEU A O 1
ATOM 1342 N N . PHE A 1 175 ? 11.920 -3.129 -9.445 1.00 97.81 175 PHE A N 1
ATOM 1343 C CA . PHE A 1 175 ? 13.265 -3.707 -9.488 1.00 97.81 175 PHE A CA 1
ATOM 1344 C C . PHE A 1 175 ? 13.463 -4.624 -8.286 1.00 97.81 175 PHE A C 1
ATOM 1346 O O . PHE A 1 175 ? 13.598 -4.165 -7.152 1.00 97.81 175 PHE A O 1
ATOM 1353 N N . ILE A 1 176 ? 13.462 -5.929 -8.527 1.00 98.19 176 ILE A N 1
ATOM 1354 C CA . ILE A 1 176 ? 13.544 -6.959 -7.494 1.00 98.19 176 ILE A CA 1
ATOM 1355 C C . ILE A 1 176 ? 15.003 -7.382 -7.346 1.00 98.19 176 ILE A C 1
ATOM 1357 O O . ILE A 1 176 ? 15.582 -7.967 -8.257 1.00 98.19 176 ILE A O 1
ATOM 1361 N N . CYS A 1 177 ? 15.614 -7.097 -6.201 1.00 97.50 177 CYS A N 1
ATOM 1362 C CA . CYS A 1 177 ? 16.990 -7.494 -5.918 1.00 97.50 177 CYS A CA 1
ATOM 1363 C C . CYS A 1 177 ? 17.136 -9.024 -5.953 1.00 97.50 177 CYS A C 1
ATOM 1365 O O . CYS A 1 177 ? 16.489 -9.721 -5.173 1.00 97.50 177 CYS A O 1
ATOM 1367 N N . LEU A 1 178 ? 18.034 -9.559 -6.785 1.00 97.31 178 LEU A N 1
ATOM 1368 C CA . LEU A 1 178 ? 18.239 -11.011 -6.898 1.00 97.31 178 LEU A CA 1
ATOM 1369 C C . LEU A 1 178 ? 18.969 -11.621 -5.689 1.00 97.31 178 LEU A C 1
ATOM 1371 O O . LEU A 1 178 ? 19.065 -12.841 -5.579 1.00 97.31 178 LEU A O 1
ATOM 1375 N N . LYS A 1 179 ? 19.485 -10.796 -4.767 1.00 96.12 179 LYS A N 1
ATOM 1376 C CA . LYS A 1 179 ? 20.135 -11.260 -3.531 1.00 96.12 179 LYS A CA 1
ATOM 1377 C C . LYS A 1 179 ? 19.169 -11.392 -2.354 1.00 96.12 179 LYS A C 1
ATOM 1379 O O . LYS A 1 179 ? 19.227 -12.394 -1.643 1.00 96.12 179 LYS A O 1
ATOM 1384 N N . SER A 1 180 ? 18.355 -10.360 -2.132 1.00 94.50 180 SER A N 1
ATOM 1385 C CA . SER A 1 180 ? 17.480 -10.184 -0.960 1.00 94.50 180 SER A CA 1
ATOM 1386 C C . SER A 1 180 ? 15.991 -10.336 -1.278 1.00 94.50 180 SER A C 1
ATOM 1388 O O . SER A 1 180 ? 15.176 -10.381 -0.364 1.00 94.50 180 SER A O 1
ATOM 1390 N N . PHE A 1 181 ? 15.629 -10.373 -2.562 1.00 96.31 181 PHE A N 1
ATOM 1391 C CA . PHE A 1 181 ? 14.253 -10.427 -3.064 1.00 96.31 181 PHE A CA 1
ATOM 1392 C C . PHE A 1 181 ? 13.378 -9.231 -2.659 1.00 96.31 181 PHE A C 1
ATOM 1394 O O . PHE A 1 181 ? 12.150 -9.305 -2.688 1.00 96.31 181 PHE A O 1
ATOM 1401 N N . HIS A 1 182 ? 14.005 -8.107 -2.309 1.00 96.62 182 HIS A N 1
ATOM 1402 C CA . HIS A 1 182 ? 13.337 -6.833 -2.056 1.00 96.62 182 HIS A CA 1
ATOM 1403 C C . HIS A 1 182 ? 12.976 -6.133 -3.371 1.00 96.62 182 HIS A C 1
ATOM 1405 O O . HIS A 1 182 ? 13.844 -5.957 -4.227 1.00 96.62 182 HIS A O 1
ATOM 1411 N N . GLY A 1 183 ? 11.722 -5.701 -3.509 1.00 97.19 183 GLY A N 1
ATOM 1412 C CA . GLY A 1 183 ? 11.249 -4.886 -4.627 1.00 97.19 183 GLY A CA 1
ATOM 1413 C C . GLY A 1 183 ? 11.423 -3.395 -4.364 1.00 97.19 183 GLY A C 1
ATOM 1414 O O . GLY A 1 183 ? 10.999 -2.873 -3.332 1.00 97.19 183 GLY A O 1
ATOM 1415 N N . VAL A 1 184 ? 12.037 -2.685 -5.303 1.00 97.25 184 VAL A N 1
ATOM 1416 C CA . VAL A 1 184 ? 12.347 -1.258 -5.181 1.00 97.25 184 VAL A CA 1
ATOM 1417 C C . VAL A 1 184 ? 11.926 -0.540 -6.461 1.00 97.25 184 VAL A C 1
ATOM 1419 O O . VAL A 1 184 ? 12.162 -1.019 -7.564 1.00 97.25 184 VAL A O 1
ATOM 1422 N N . GLY A 1 185 ? 11.262 0.605 -6.329 1.00 94.88 185 GLY A N 1
ATOM 1423 C CA . GLY A 1 185 ? 10.939 1.481 -7.454 1.00 94.88 185 GLY A CA 1
ATOM 1424 C C . GLY A 1 185 ? 12.186 2.218 -7.940 1.00 94.88 185 GLY A C 1
ATOM 1425 O O . GLY A 1 185 ? 13.110 2.450 -7.160 1.00 94.88 185 GLY A O 1
ATOM 1426 N N . LEU A 1 186 ? 12.204 2.613 -9.215 1.00 91.69 186 LEU A N 1
ATOM 1427 C CA . LEU A 1 186 ? 13.382 3.218 -9.850 1.00 91.69 186 LEU A CA 1
ATOM 1428 C C . LEU A 1 186 ? 13.977 4.384 -9.042 1.00 91.69 186 LEU A C 1
ATOM 1430 O O . LEU A 1 186 ? 15.183 4.418 -8.812 1.00 91.69 186 LEU A O 1
ATOM 1434 N N . ASP A 1 187 ? 13.127 5.290 -8.551 1.00 90.62 187 ASP A N 1
ATOM 1435 C CA . ASP A 1 187 ? 13.543 6.489 -7.809 1.00 90.62 187 ASP A CA 1
ATOM 1436 C C . ASP A 1 187 ? 14.320 6.160 -6.518 1.00 90.62 187 ASP A C 1
ATOM 1438 O O . ASP A 1 187 ? 15.132 6.958 -6.050 1.00 90.62 187 ASP A O 1
ATOM 1442 N N . PHE A 1 188 ? 14.108 4.967 -5.951 1.00 94.00 188 PHE A N 1
ATOM 1443 C CA . PHE A 1 188 ? 14.738 4.509 -4.708 1.00 94.00 188 PHE A CA 1
ATOM 1444 C C . PHE A 1 188 ? 15.848 3.483 -4.929 1.00 94.00 188 PHE A C 1
ATOM 1446 O O . PHE A 1 188 ? 16.520 3.094 -3.970 1.00 94.00 188 PHE A O 1
ATOM 1453 N N . LEU A 1 189 ? 16.086 3.061 -6.171 1.00 93.25 189 LEU A N 1
ATOM 1454 C CA . LEU A 1 189 ? 17.118 2.083 -6.493 1.00 93.25 189 LEU A CA 1
ATOM 1455 C C . LEU A 1 189 ? 18.537 2.576 -6.135 1.00 93.25 189 LEU A C 1
ATOM 1457 O O . LEU A 1 189 ? 19.274 1.796 -5.529 1.00 93.25 189 LEU A O 1
ATOM 1461 N N . PRO A 1 190 ? 18.925 3.852 -6.369 1.00 92.19 190 PRO A N 1
ATOM 1462 C CA . PRO A 1 190 ? 20.223 4.366 -5.920 1.00 92.19 190 PRO A CA 1
ATOM 1463 C C . PRO A 1 190 ? 20.377 4.374 -4.393 1.00 92.19 190 PRO A C 1
ATOM 1465 O O . PRO A 1 190 ? 21.444 4.047 -3.871 1.00 92.19 190 PRO A O 1
ATOM 1468 N N . LEU A 1 191 ? 19.306 4.711 -3.664 1.00 91.19 191 LEU A N 1
ATOM 1469 C CA . LEU A 1 191 ? 19.287 4.678 -2.199 1.00 91.19 191 LEU A CA 1
ATOM 1470 C C . LEU A 1 191 ? 19.424 3.245 -1.673 1.00 91.19 191 LEU A C 1
ATOM 1472 O O . LEU A 1 191 ? 20.128 3.008 -0.696 1.00 91.19 191 LEU A O 1
ATOM 1476 N N . TYR A 1 192 ? 18.751 2.287 -2.305 1.00 93.75 192 TYR A N 1
ATOM 1477 C CA . TYR A 1 192 ? 18.859 0.881 -1.934 1.00 93.75 192 TYR A CA 1
ATOM 1478 C C . TYR A 1 192 ? 20.261 0.334 -2.237 1.00 93.75 192 TYR A C 1
ATOM 1480 O O . TYR A 1 192 ? 20.885 -0.291 -1.378 1.00 93.75 192 TYR A O 1
ATOM 1488 N N . TYR A 1 193 ? 20.802 0.642 -3.419 1.00 93.88 193 TYR A N 1
ATOM 1489 C CA . TYR A 1 193 ? 22.157 0.264 -3.811 1.00 93.88 193 TYR A CA 1
ATOM 1490 C C . TYR A 1 193 ? 23.211 0.813 -2.845 1.00 93.88 193 TYR A C 1
ATOM 1492 O O . TYR A 1 193 ? 24.071 0.057 -2.403 1.00 93.88 193 TYR A O 1
ATOM 1500 N N . SER A 1 194 ? 23.127 2.087 -2.452 1.00 91.94 194 SER A N 1
ATOM 1501 C CA . SER A 1 194 ? 24.103 2.680 -1.527 1.00 91.94 194 SER A CA 1
ATOM 1502 C C . SER A 1 194 ? 24.082 2.050 -0.130 1.00 91.94 194 SER A C 1
ATOM 1504 O O . SER A 1 194 ? 25.103 2.055 0.554 1.00 91.94 194 SER A O 1
ATOM 1506 N N . ARG A 1 195 ? 22.947 1.471 0.289 1.00 89.69 195 ARG A N 1
ATOM 1507 C CA . ARG A 1 195 ? 22.809 0.781 1.582 1.00 89.69 195 ARG A CA 1
ATOM 1508 C C . ARG A 1 195 ? 23.283 -0.664 1.557 1.00 89.69 195 ARG A C 1
ATOM 1510 O O . ARG A 1 195 ? 23.937 -1.097 2.499 1.00 89.69 195 ARG A O 1
ATOM 1517 N N . PHE A 1 196 ? 22.901 -1.415 0.526 1.00 91.06 196 PHE A N 1
ATOM 1518 C CA . PHE A 1 196 ? 23.078 -2.871 0.496 1.00 91.06 196 PHE A CA 1
ATOM 1519 C C . PHE A 1 196 ? 24.173 -3.334 -0.474 1.00 91.06 196 PHE A C 1
ATOM 1521 O O . PHE A 1 196 ? 24.617 -4.479 -0.405 1.00 91.06 196 PHE A O 1
ATOM 1528 N N . GLY A 1 197 ? 24.607 -2.476 -1.400 1.00 92.56 197 GLY A N 1
ATOM 1529 C CA . GLY A 1 197 ? 25.646 -2.772 -2.390 1.00 92.56 197 GLY A CA 1
ATOM 1530 C C . GLY A 1 197 ? 25.263 -3.845 -3.413 1.00 92.56 197 GLY A C 1
ATOM 1531 O O . GLY A 1 197 ? 26.127 -4.348 -4.125 1.00 92.56 197 GLY A O 1
ATOM 1532 N N . HIS A 1 198 ? 23.993 -4.255 -3.482 1.00 94.25 198 HIS A N 1
ATOM 1533 C CA . HIS A 1 198 ? 23.550 -5.308 -4.394 1.00 94.25 198 HIS A CA 1
ATOM 1534 C C . HIS A 1 198 ? 23.501 -4.816 -5.839 1.00 94.25 198 HIS A C 1
ATOM 1536 O O . HIS A 1 198 ? 22.983 -3.738 -6.106 1.00 94.25 198 HIS A O 1
ATOM 1542 N N . ARG A 1 199 ? 24.035 -5.602 -6.777 1.00 95.00 199 ARG A N 1
ATOM 1543 C CA . ARG A 1 199 ? 24.244 -5.151 -8.162 1.00 95.00 199 ARG A CA 1
ATOM 1544 C C . ARG A 1 199 ? 23.263 -5.719 -9.180 1.00 95.00 199 ARG A C 1
ATOM 1546 O O . ARG A 1 199 ? 23.110 -5.120 -10.235 1.00 95.00 199 ARG A O 1
ATOM 1553 N N . LEU A 1 200 ? 22.612 -6.842 -8.879 1.00 96.19 200 LEU A N 1
ATOM 1554 C CA . LEU A 1 200 ? 21.738 -7.556 -9.811 1.00 96.19 200 LEU A CA 1
ATOM 1555 C C . LEU A 1 200 ? 20.272 -7.444 -9.385 1.00 96.19 200 LEU A C 1
ATOM 1557 O O . LEU A 1 200 ? 19.915 -7.813 -8.261 1.00 96.19 200 LEU A O 1
ATOM 1561 N N . TYR A 1 201 ? 19.427 -6.976 -10.301 1.00 97.56 201 TYR A N 1
ATOM 1562 C CA . TYR A 1 201 ? 17.994 -6.794 -10.089 1.00 97.56 201 TYR A CA 1
ATOM 1563 C C . TYR A 1 201 ? 17.203 -7.362 -11.266 1.00 97.56 201 TYR A C 1
ATOM 1565 O O . TYR A 1 201 ? 17.616 -7.233 -12.412 1.00 97.56 201 TYR A O 1
ATOM 1573 N N . LEU A 1 202 ? 16.041 -7.946 -11.004 1.00 97.56 202 LEU A N 1
ATOM 1574 C CA . LEU A 1 202 ? 15.033 -8.225 -12.019 1.00 97.56 202 LEU A CA 1
ATOM 1575 C C . LEU A 1 202 ? 14.104 -7.015 -12.123 1.00 97.56 202 LEU A C 1
ATOM 1577 O O . LEU A 1 202 ? 13.353 -6.734 -11.191 1.00 97.56 202 LEU A O 1
ATOM 1581 N N . GLN A 1 203 ? 14.142 -6.304 -13.244 1.00 96.88 203 GLN A N 1
ATOM 1582 C CA . GLN A 1 203 ? 13.122 -5.319 -13.580 1.00 96.88 203 GLN A CA 1
ATOM 1583 C C . GLN A 1 203 ? 11.884 -6.061 -14.091 1.00 96.88 203 GLN A C 1
ATOM 1585 O O . GLN A 1 203 ? 11.906 -6.626 -15.182 1.00 96.88 203 GLN A O 1
ATOM 1590 N N . HIS A 1 204 ? 10.819 -6.055 -13.296 1.00 92.88 204 HIS A N 1
ATOM 1591 C CA . HIS A 1 204 ? 9.535 -6.673 -13.605 1.00 92.88 204 HIS A CA 1
ATOM 1592 C C . HIS A 1 204 ? 8.491 -5.589 -13.883 1.00 92.88 204 HIS A C 1
ATOM 1594 O O . HIS A 1 204 ? 8.158 -4.789 -13.001 1.00 92.88 204 HIS A O 1
ATOM 1600 N N . ARG A 1 205 ? 7.977 -5.548 -15.113 1.00 90.31 205 ARG A N 1
ATOM 1601 C CA . ARG A 1 205 ? 6.961 -4.586 -15.549 1.00 90.31 205 ARG A CA 1
ATOM 1602 C C . ARG A 1 205 ? 5.737 -5.316 -16.089 1.00 90.31 205 ARG A C 1
ATOM 1604 O O . ARG A 1 205 ? 5.864 -6.235 -16.891 1.00 90.31 205 ARG A O 1
ATOM 1611 N N . ARG A 1 206 ? 4.550 -4.866 -15.686 1.00 82.31 206 ARG A N 1
ATOM 1612 C CA . ARG A 1 206 ? 3.248 -5.365 -16.137 1.00 82.31 206 ARG A CA 1
ATOM 1613 C C . ARG A 1 206 ? 2.482 -4.230 -16.801 1.00 82.31 206 ARG A C 1
ATOM 1615 O O . ARG A 1 206 ? 2.237 -3.195 -16.196 1.00 82.31 206 ARG A O 1
ATOM 1622 N N . ILE A 1 207 ? 2.107 -4.403 -18.058 1.00 77.88 207 ILE A N 1
ATOM 1623 C CA . ILE A 1 207 ? 1.323 -3.429 -18.812 1.00 77.88 207 ILE A CA 1
ATOM 1624 C C . ILE A 1 207 ? -0.107 -3.941 -18.875 1.00 77.88 207 ILE A C 1
ATOM 1626 O O . ILE A 1 207 ? -0.383 -5.012 -19.413 1.00 77.88 207 ILE A O 1
ATOM 1630 N N . ARG A 1 208 ? -1.024 -3.159 -18.313 1.00 71.06 208 ARG A N 1
ATOM 1631 C CA . ARG A 1 208 ? -2.453 -3.449 -18.339 1.00 71.06 208 ARG A CA 1
ATOM 1632 C C . ARG A 1 208 ? -3.054 -2.965 -19.660 1.00 71.06 208 ARG A C 1
ATOM 1634 O O . ARG A 1 208 ? -2.973 -1.779 -19.978 1.00 71.06 208 ARG A O 1
ATOM 1641 N N . ARG A 1 209 ? -3.669 -3.874 -20.415 1.00 69.44 209 ARG A N 1
ATOM 1642 C CA . ARG A 1 209 ? -4.378 -3.604 -21.675 1.00 69.44 209 ARG A CA 1
ATOM 1643 C C . ARG A 1 209 ? -5.849 -3.968 -21.519 1.00 69.44 209 ARG A C 1
ATOM 1645 O O . ARG A 1 209 ? -6.176 -4.962 -20.879 1.00 69.44 209 ARG A O 1
ATOM 1652 N N . TRP A 1 210 ? -6.741 -3.169 -22.089 1.00 64.62 210 TRP A N 1
ATOM 1653 C CA . TRP A 1 210 ? -8.155 -3.529 -22.168 1.00 64.62 210 TRP A CA 1
ATOM 1654 C C . TRP A 1 210 ? -8.334 -4.680 -23.159 1.00 64.62 210 TRP A C 1
ATOM 1656 O O . TRP A 1 210 ? -7.738 -4.660 -24.236 1.00 64.62 210 TRP A O 1
ATOM 1666 N N . LYS A 1 211 ? -9.137 -5.688 -22.807 1.00 63.00 211 LYS A N 1
ATOM 1667 C CA . LYS A 1 211 ? -9.546 -6.712 -23.773 1.00 63.00 211 LYS A CA 1
ATOM 1668 C C . LYS A 1 211 ? -10.573 -6.095 -24.716 1.00 63.00 211 LYS A C 1
ATOM 1670 O O . LYS A 1 211 ? -11.632 -5.664 -24.265 1.00 63.00 211 LYS A O 1
ATOM 1675 N N . GLU A 1 212 ? -10.273 -6.062 -26.010 1.00 49.12 212 GLU A N 1
ATOM 1676 C CA . GLU A 1 212 ? -11.275 -5.730 -27.023 1.00 49.12 212 GLU A CA 1
ATOM 1677 C C . GLU A 1 212 ? -12.367 -6.805 -27.007 1.00 49.12 212 GLU A C 1
ATOM 1679 O O . GLU A 1 212 ? -12.088 -7.990 -27.200 1.00 49.12 212 GLU A O 1
ATOM 1684 N N . VAL A 1 213 ? -13.615 -6.407 -26.747 1.00 46.12 213 VAL A N 1
ATOM 1685 C CA . VAL A 1 213 ? -14.772 -7.292 -26.920 1.00 46.12 213 VAL A CA 1
ATOM 1686 C C . VAL A 1 213 ? -15.150 -7.245 -28.403 1.00 46.12 213 VAL A C 1
ATOM 1688 O O . VAL A 1 213 ? -15.502 -6.167 -28.890 1.00 46.12 213 VAL A O 1
ATOM 1691 N N . PRO A 1 214 ? -15.088 -8.361 -29.155 1.00 39.28 214 PRO A N 1
ATOM 1692 C CA . PRO A 1 214 ? -15.529 -8.374 -30.544 1.00 39.28 214 PRO A CA 1
ATOM 1693 C C . PRO A 1 214 ? -17.005 -7.973 -30.617 1.00 39.28 214 PRO A C 1
ATOM 1695 O O . PRO A 1 214 ? -17.828 -8.520 -29.886 1.00 39.28 214 PRO A O 1
ATOM 1698 N N . ALA A 1 215 ? -17.358 -7.071 -31.536 1.00 43.41 215 ALA A N 1
ATOM 1699 C CA . ALA A 1 215 ? -18.699 -6.486 -31.671 1.00 43.41 215 ALA A CA 1
ATOM 1700 C C . ALA A 1 215 ? -19.853 -7.484 -31.955 1.00 43.41 215 ALA A C 1
ATOM 1702 O O . ALA A 1 215 ? -20.992 -7.058 -32.112 1.00 43.41 215 ALA A O 1
ATOM 1703 N N . ASN A 1 216 ? -19.584 -8.794 -32.015 1.00 39.88 216 ASN A N 1
ATOM 1704 C CA . ASN A 1 216 ? -20.530 -9.843 -32.412 1.00 39.88 216 ASN A CA 1
ATOM 1705 C C . ASN A 1 216 ? -20.705 -10.976 -31.378 1.00 39.88 216 ASN A C 1
ATOM 1707 O O . ASN A 1 216 ? -21.129 -12.070 -31.749 1.00 39.88 216 ASN A O 1
ATOM 1711 N N . VAL A 1 217 ? -20.401 -10.755 -30.096 1.00 33.59 217 VAL A N 1
ATOM 1712 C CA . VAL A 1 217 ? -20.715 -11.740 -29.045 1.00 33.59 217 VAL A CA 1
ATOM 1713 C C . VAL A 1 217 ? -22.036 -11.357 -28.377 1.00 33.59 217 VAL A C 1
ATOM 1715 O O . VAL A 1 217 ? -22.145 -10.314 -27.738 1.00 33.59 217 VAL A O 1
ATOM 1718 N N . VAL A 1 218 ? -23.051 -12.201 -28.587 1.00 38.22 218 VAL A N 1
ATOM 1719 C CA . VAL A 1 218 ? -24.313 -12.220 -27.830 1.00 38.22 218 VAL A CA 1
ATOM 1720 C C . VAL A 1 218 ? -23.974 -12.228 -26.342 1.00 38.22 218 VAL A C 1
ATOM 1722 O O . VAL A 1 218 ? -23.118 -13.013 -25.951 1.00 38.22 218 VAL A O 1
ATOM 1725 N N . GLU A 1 219 ? -24.625 -11.352 -25.569 1.00 32.09 219 GLU A N 1
ATOM 1726 C CA . GLU A 1 219 ? -24.486 -11.188 -24.114 1.00 32.09 219 GLU A CA 1
ATOM 1727 C C . GLU A 1 219 ? -23.970 -12.457 -23.417 1.00 32.09 219 GLU A C 1
ATOM 1729 O O . GLU A 1 219 ? -24.682 -13.460 -23.313 1.00 32.09 219 GLU A O 1
ATOM 1734 N N . ASP A 1 220 ? -22.715 -12.409 -22.956 1.00 30.66 220 ASP A N 1
ATOM 1735 C CA . ASP A 1 220 ? -22.177 -13.426 -22.055 1.00 30.66 220 ASP A CA 1
ATOM 1736 C C . ASP A 1 220 ? -23.109 -13.519 -20.828 1.00 30.66 220 ASP A C 1
ATOM 1738 O O . ASP A 1 220 ? -23.618 -12.491 -20.359 1.00 30.66 220 ASP A O 1
ATOM 1742 N N . PRO A 1 221 ? -23.363 -14.725 -20.288 1.00 29.25 221 PRO A N 1
ATOM 1743 C CA . PRO A 1 221 ? -24.223 -14.880 -19.127 1.00 29.25 221 PRO A CA 1
ATOM 1744 C C . PRO A 1 221 ? -23.689 -14.033 -17.960 1.00 29.25 221 PRO A C 1
ATOM 1746 O O . PRO A 1 221 ? -22.474 -13.857 -17.834 1.00 29.25 221 PRO A O 1
ATOM 1749 N N . PRO A 1 222 ? -24.572 -13.505 -17.091 1.00 36.16 222 PRO A N 1
ATOM 1750 C CA . PRO A 1 222 ? -24.183 -12.583 -16.030 1.00 36.16 222 PRO A CA 1
ATOM 1751 C C . PRO A 1 222 ? -23.025 -13.161 -15.213 1.00 36.16 222 PRO A C 1
ATOM 1753 O O . PRO A 1 222 ? -23.084 -14.312 -14.772 1.00 36.16 222 PRO A O 1
ATOM 1756 N N . ALA A 1 223 ? -21.971 -12.354 -15.040 1.00 44.72 223 ALA A N 1
ATOM 1757 C CA . ALA A 1 223 ? -20.754 -12.735 -14.332 1.00 44.72 223 ALA A CA 1
ATOM 1758 C C . ALA A 1 223 ? -21.086 -13.454 -13.013 1.00 44.72 223 ALA A C 1
ATOM 1760 O O . ALA A 1 223 ? -21.937 -12.997 -12.242 1.00 44.72 223 ALA A O 1
ATOM 1761 N N . LYS A 1 224 ? -20.422 -14.592 -12.756 1.00 39.94 224 LYS A N 1
ATOM 1762 C CA . LYS A 1 224 ? -20.563 -15.344 -11.499 1.00 39.94 224 LYS A CA 1
ATOM 1763 C C . LYS A 1 224 ? -20.374 -14.386 -10.320 1.00 39.94 224 LYS A C 1
ATOM 1765 O O . LYS A 1 224 ? -19.318 -13.775 -10.180 1.00 39.94 224 LYS A O 1
ATOM 1770 N N . LYS A 1 225 ? -21.408 -14.257 -9.484 1.00 41.81 225 LYS A N 1
ATOM 1771 C CA . LYS A 1 225 ? -21.363 -13.427 -8.276 1.00 41.81 225 LYS A CA 1
ATOM 1772 C C . LYS A 1 225 ? -20.307 -13.989 -7.308 1.00 41.81 225 LYS A C 1
ATOM 1774 O O . LYS A 1 225 ? -20.237 -15.211 -7.170 1.00 41.81 225 LYS A O 1
ATOM 1779 N N . PRO A 1 226 ? -19.497 -13.134 -6.662 1.00 41.41 226 PRO A N 1
ATOM 1780 C CA . PRO A 1 226 ? -18.444 -13.575 -5.753 1.00 41.41 226 PRO A CA 1
ATOM 1781 C C . PRO A 1 226 ? -19.033 -14.343 -4.564 1.00 41.41 226 PRO A C 1
ATOM 1783 O O . PRO A 1 226 ? -20.058 -13.949 -4.011 1.00 41.41 226 PRO A O 1
ATOM 1786 N N . THR A 1 227 ? -18.381 -15.441 -4.180 1.00 36.94 227 THR A N 1
ATOM 1787 C CA . THR A 1 227 ? -18.829 -16.349 -3.105 1.00 36.94 227 THR A CA 1
ATOM 1788 C C . THR A 1 227 ? -17.924 -16.321 -1.868 1.00 36.94 227 THR A C 1
ATOM 1790 O O . THR A 1 227 ? -18.249 -16.915 -0.839 1.00 36.94 227 THR A O 1
ATOM 1793 N N . ARG A 1 228 ? -16.799 -15.591 -1.935 1.00 40.53 228 ARG A N 1
ATOM 1794 C CA . ARG A 1 228 ? -15.850 -15.359 -0.835 1.00 40.53 228 ARG A CA 1
ATOM 1795 C C . ARG A 1 228 ? -15.423 -13.888 -0.738 1.00 40.53 228 ARG A C 1
ATOM 1797 O O . ARG A 1 228 ? -15.209 -13.224 -1.749 1.00 40.53 228 ARG A O 1
ATOM 1804 N N . LEU A 1 229 ? -15.208 -13.404 0.489 1.00 39.84 229 LEU A N 1
ATOM 1805 C CA . LEU A 1 229 ? -14.647 -12.078 0.814 1.00 39.84 229 LEU A CA 1
ATOM 1806 C C . LEU A 1 229 ? -13.119 -12.037 0.589 1.00 39.84 229 LEU A C 1
ATOM 1808 O O . LEU A 1 229 ? -12.353 -11.664 1.472 1.00 39.84 229 LEU A O 1
ATOM 1812 N N . ALA A 1 230 ? -12.648 -12.470 -0.577 1.00 34.38 230 ALA A N 1
ATOM 1813 C CA . ALA A 1 230 ? -11.232 -12.443 -0.937 1.00 34.38 230 ALA A CA 1
ATOM 1814 C C . ALA A 1 230 ? -11.075 -11.791 -2.310 1.00 34.38 230 ALA A C 1
ATOM 1816 O O . ALA A 1 230 ? -11.823 -12.101 -3.231 1.00 34.38 230 ALA A O 1
ATOM 1817 N N . ILE A 1 231 ? -10.115 -10.885 -2.469 1.00 32.75 231 ILE A N 1
ATOM 1818 C CA . ILE A 1 231 ? -9.827 -10.254 -3.763 1.00 32.75 231 ILE A CA 1
ATOM 1819 C C . ILE A 1 231 ? -8.791 -11.127 -4.484 1.00 32.75 231 ILE A C 1
ATOM 1821 O O . ILE A 1 231 ? -7.746 -11.418 -3.910 1.00 32.75 231 ILE A O 1
ATOM 1825 N N . GLY A 1 232 ? -9.078 -11.555 -5.720 1.00 35.78 232 GLY A N 1
ATOM 1826 C CA . GLY A 1 232 ? -8.123 -12.306 -6.559 1.00 35.78 232 GLY A CA 1
ATOM 1827 C C . GLY A 1 232 ? -8.090 -13.829 -6.357 1.00 35.78 232 GLY A C 1
ATOM 1828 O O . GLY A 1 232 ? -7.160 -14.488 -6.812 1.00 35.78 232 GLY A O 1
ATOM 1829 N N . THR A 1 233 ? -9.097 -14.411 -5.699 1.00 35.41 233 THR A N 1
ATOM 1830 C CA . THR A 1 233 ? -9.307 -15.874 -5.689 1.00 35.41 233 THR A CA 1
ATOM 1831 C C . THR A 1 233 ? -10.380 -16.260 -6.704 1.00 35.41 233 THR A C 1
ATOM 1833 O O . THR A 1 233 ? -11.253 -15.448 -7.003 1.00 35.41 233 THR A O 1
ATOM 1836 N N . ALA A 1 234 ? -10.344 -17.497 -7.216 1.00 32.59 234 ALA A N 1
ATOM 1837 C CA . ALA A 1 234 ? -11.300 -17.991 -8.219 1.00 32.59 234 ALA A CA 1
ATOM 1838 C C . ALA A 1 234 ? -12.781 -17.849 -7.799 1.00 32.59 234 ALA A C 1
ATOM 1840 O O . ALA A 1 234 ? -13.653 -17.736 -8.657 1.00 32.59 234 ALA A O 1
ATOM 1841 N N . ASP A 1 235 ? -13.036 -17.803 -6.487 1.00 32.06 235 ASP A N 1
ATOM 1842 C CA . ASP A 1 235 ? -14.361 -17.717 -5.865 1.00 32.06 235 ASP A CA 1
ATOM 1843 C C . ASP A 1 235 ? -14.629 -16.357 -5.177 1.00 32.06 235 ASP A C 1
ATOM 1845 O O . ASP A 1 235 ? -15.666 -16.178 -4.535 1.00 32.06 235 ASP A O 1
ATOM 1849 N N . GLY A 1 236 ? -13.692 -15.408 -5.271 1.00 33.03 236 GLY A N 1
ATOM 1850 C CA . GLY A 1 236 ? -13.700 -14.118 -4.579 1.00 33.03 236 GLY A CA 1
ATOM 1851 C C . GLY A 1 236 ? -14.244 -12.946 -5.404 1.00 33.03 236 GLY A C 1
ATOM 1852 O O . GLY A 1 236 ? -14.722 -13.145 -6.518 1.00 33.03 236 GLY A O 1
ATOM 1853 N N . PHE A 1 237 ? -14.159 -11.709 -4.893 1.00 34.97 237 PHE A N 1
ATOM 1854 C CA . PHE A 1 237 ? -14.423 -10.518 -5.712 1.00 34.97 237 PHE A CA 1
ATOM 1855 C C . PHE A 1 237 ? -13.471 -10.525 -6.907 1.00 34.97 237 PHE A C 1
ATOM 1857 O O . PHE A 1 237 ? -12.258 -10.332 -6.754 1.00 34.97 237 PHE A O 1
ATOM 1864 N N . ALA A 1 238 ? -14.030 -10.732 -8.099 1.00 37.19 238 ALA A N 1
ATOM 1865 C CA . ALA A 1 238 ? -13.337 -10.410 -9.326 1.00 37.19 238 ALA A CA 1
ATOM 1866 C C . ALA A 1 238 ? -13.098 -8.898 -9.296 1.00 37.19 238 ALA A C 1
ATOM 1868 O O . ALA A 1 238 ? -14.033 -8.108 -9.426 1.00 37.19 238 ALA A O 1
ATOM 1869 N N . GLY A 1 239 ? -11.847 -8.477 -9.101 1.00 38.69 239 GLY A N 1
ATOM 1870 C CA . GLY A 1 239 ? -11.469 -7.142 -9.549 1.00 38.69 239 GLY A CA 1
ATOM 1871 C C . GLY A 1 239 ? -11.793 -7.031 -11.041 1.00 38.69 239 GLY A C 1
ATOM 1872 O O . GLY A 1 239 ? -11.939 -8.053 -11.716 1.00 38.69 239 GLY A O 1
ATOM 1873 N N . ASN A 1 240 ? -11.842 -5.819 -11.597 1.00 40.94 240 ASN A N 1
ATOM 1874 C CA . ASN A 1 240 ? -12.077 -5.643 -13.038 1.00 40.94 240 ASN A CA 1
ATOM 1875 C C . ASN A 1 240 ? -11.055 -6.395 -13.935 1.00 40.94 240 ASN A C 1
ATOM 1877 O O . ASN A 1 240 ? -11.150 -6.293 -15.146 1.00 40.94 240 ASN A O 1
ATOM 1881 N N . GLU A 1 241 ? -10.086 -7.138 -13.385 1.00 39.53 241 GLU A N 1
ATOM 1882 C CA . GLU A 1 241 ? -9.102 -8.008 -14.044 1.00 39.53 241 GLU A CA 1
ATOM 1883 C C . GLU A 1 241 ? -9.676 -8.908 -15.150 1.00 39.53 241 GLU A C 1
ATOM 1885 O O . GLU A 1 241 ? -8.976 -9.167 -16.125 1.00 39.53 241 GLU A O 1
ATOM 1890 N N . SER A 1 242 ? -10.948 -9.324 -15.087 1.00 44.44 242 SER A N 1
ATOM 1891 C CA . SER A 1 242 ? -11.584 -10.070 -16.188 1.00 44.44 242 SER A CA 1
ATOM 1892 C C . SER A 1 242 ? -11.627 -9.278 -17.506 1.00 44.44 242 SER A C 1
ATOM 1894 O O . SER A 1 242 ? -11.500 -9.881 -18.575 1.00 44.44 242 SER A O 1
ATOM 1896 N N . GLN A 1 243 ? -11.699 -7.944 -17.434 1.00 53.09 243 GLN A N 1
ATOM 1897 C CA . GLN A 1 243 ? -11.761 -7.009 -18.566 1.00 53.09 243 GLN A CA 1
ATOM 1898 C C . GLN A 1 243 ? -10.384 -6.634 -19.139 1.00 53.09 243 GLN A C 1
ATOM 1900 O O . GLN A 1 243 ? -10.314 -5.943 -20.156 1.00 53.09 243 GLN A O 1
ATOM 1905 N N . TYR A 1 244 ? -9.285 -7.076 -18.518 1.00 61.03 244 TYR A N 1
ATOM 1906 C CA . TYR A 1 244 ? -7.931 -6.698 -18.929 1.00 61.03 244 TYR A CA 1
ATOM 1907 C C . TYR A 1 244 ? -7.079 -7.913 -19.270 1.00 61.03 244 TYR A C 1
ATOM 1909 O O . TYR A 1 244 ? -7.227 -8.994 -18.698 1.00 61.03 244 TYR A O 1
ATOM 1917 N N . SER A 1 245 ? -6.174 -7.730 -20.221 1.00 69.88 245 SER A N 1
ATOM 1918 C CA . SER A 1 245 ? -5.004 -8.578 -20.408 1.00 69.88 245 SER A CA 1
ATOM 1919 C C . SER A 1 245 ? -3.785 -7.877 -19.812 1.00 69.88 245 SER A C 1
ATOM 1921 O O . SER A 1 245 ? -3.721 -6.647 -19.733 1.00 69.88 245 SER A O 1
ATOM 1923 N N . PHE A 1 246 ? -2.824 -8.671 -19.353 1.00 73.81 246 PHE A N 1
ATOM 1924 C CA . PHE A 1 246 ? -1.554 -8.170 -18.850 1.00 73.81 246 PHE A CA 1
ATOM 1925 C C . PHE A 1 246 ? -0.449 -8.651 -19.776 1.00 73.81 246 PHE A C 1
ATOM 1927 O O . PHE A 1 246 ? -0.352 -9.841 -20.066 1.00 73.81 246 PHE A O 1
ATOM 1934 N N . GLU A 1 247 ? 0.362 -7.712 -20.235 1.00 82.38 247 GLU A N 1
ATOM 1935 C CA . GLU A 1 247 ? 1.601 -7.982 -20.949 1.00 82.38 247 GLU A CA 1
ATOM 1936 C C . GLU A 1 247 ? 2.759 -7.793 -19.969 1.00 82.38 247 GLU A C 1
ATOM 1938 O O . GLU A 1 247 ? 2.836 -6.770 -19.287 1.00 82.38 247 GLU A O 1
ATOM 1943 N N . GLU A 1 248 ? 3.640 -8.783 -19.859 1.00 84.94 248 GLU A N 1
ATOM 1944 C CA . GLU A 1 248 ? 4.786 -8.716 -18.954 1.00 84.94 248 GLU A CA 1
ATOM 1945 C C . GLU A 1 248 ? 6.070 -8.446 -19.732 1.00 84.94 248 GLU A C 1
ATOM 1947 O O . GLU A 1 248 ? 6.353 -9.089 -20.739 1.00 84.94 248 GLU A O 1
ATOM 1952 N N . SER A 1 249 ? 6.865 -7.506 -19.232 1.00 88.69 249 SER A N 1
ATOM 1953 C CA . SER A 1 249 ? 8.186 -7.176 -19.753 1.00 88.69 249 SER A CA 1
ATOM 1954 C C . SER A 1 249 ? 9.191 -7.320 -18.621 1.00 88.69 249 SER A C 1
ATOM 1956 O O . SER A 1 249 ? 9.121 -6.595 -17.626 1.00 88.69 249 SER A O 1
ATOM 1958 N N . ASN A 1 250 ? 10.140 -8.239 -18.791 1.00 92.88 250 ASN A N 1
ATOM 1959 C CA . ASN A 1 250 ? 11.150 -8.558 -17.789 1.00 92.88 250 ASN A CA 1
ATOM 1960 C C . ASN A 1 250 ? 12.553 -8.282 -18.337 1.00 92.88 250 ASN A C 1
ATOM 1962 O O . ASN A 1 250 ? 12.858 -8.651 -19.470 1.00 92.88 250 ASN A O 1
ATOM 1966 N N . SER A 1 251 ? 13.410 -7.679 -17.515 1.00 93.88 251 SER A N 1
ATOM 1967 C CA . SER A 1 251 ? 14.809 -7.406 -17.861 1.00 93.88 251 SER A CA 1
ATOM 1968 C C . SER A 1 251 ? 15.728 -7.650 -16.665 1.00 93.88 251 SER A C 1
ATOM 1970 O O . SER A 1 251 ? 15.374 -7.326 -15.531 1.00 93.88 251 SER A O 1
ATOM 1972 N N . LEU A 1 252 ? 16.930 -8.175 -16.897 1.00 94.00 252 LEU A N 1
ATOM 1973 C CA . LEU A 1 252 ? 18.003 -8.155 -15.902 1.00 94.00 252 LEU A CA 1
ATOM 1974 C C . LEU A 1 252 ? 18.618 -6.754 -15.874 1.00 94.00 252 LEU A C 1
ATOM 1976 O O . LEU A 1 252 ? 19.028 -6.236 -16.905 1.00 94.00 252 LEU A O 1
ATOM 1980 N N . TYR A 1 253 ? 18.704 -6.149 -14.699 1.00 93.38 253 TYR A N 1
ATOM 1981 C CA . TYR A 1 253 ? 19.158 -4.780 -14.513 1.00 93.38 253 TYR A CA 1
ATOM 1982 C C . TYR A 1 253 ? 20.387 -4.723 -13.599 1.00 93.38 253 TYR A C 1
ATOM 1984 O O . TYR A 1 253 ? 20.393 -5.318 -12.514 1.00 93.38 253 TYR A O 1
ATOM 1992 N N . LEU A 1 254 ? 21.428 -4.013 -14.042 1.00 91.12 254 LEU A N 1
ATOM 1993 C CA . LEU A 1 254 ? 22.720 -3.919 -13.358 1.00 91.12 254 LEU A CA 1
ATOM 1994 C C . LEU A 1 254 ? 22.932 -2.546 -12.721 1.00 91.12 254 LEU A C 1
ATOM 1996 O O . LEU A 1 254 ? 22.731 -1.516 -13.355 1.00 91.12 254 LEU A O 1
ATOM 2000 N N . MET A 1 255 ? 23.420 -2.542 -11.482 1.00 90.19 255 MET A N 1
ATOM 2001 C CA . MET A 1 255 ? 23.914 -1.353 -10.781 1.00 90.19 255 MET A CA 1
ATOM 2002 C C . MET A 1 255 ? 25.429 -1.459 -10.530 1.00 90.19 255 MET A C 1
ATOM 2004 O O . MET A 1 255 ? 25.912 -2.554 -10.219 1.00 90.19 255 MET A O 1
ATOM 2008 N N . PRO A 1 256 ? 26.180 -0.340 -10.557 1.00 86.38 256 PRO A N 1
ATOM 2009 C CA . PRO A 1 256 ? 25.725 1.034 -10.804 1.00 86.38 256 PRO A CA 1
ATOM 2010 C C . PRO A 1 256 ? 25.616 1.414 -12.292 1.00 86.38 256 PRO A C 1
ATOM 2012 O O . PRO A 1 256 ? 25.244 2.544 -12.583 1.00 86.38 256 PRO A O 1
ATOM 2015 N N . GLU A 1 257 ? 25.941 0.511 -13.220 1.00 81.25 257 GLU A N 1
ATOM 2016 C CA . GLU A 1 257 ? 26.007 0.798 -14.662 1.00 81.25 257 GLU A CA 1
ATOM 2017 C C . GLU A 1 257 ? 24.652 1.166 -15.295 1.00 81.25 257 GLU A C 1
ATOM 2019 O O . GLU A 1 257 ? 24.627 1.710 -16.393 1.00 81.25 257 GLU A O 1
ATOM 2024 N N . ALA A 1 258 ? 23.541 0.862 -14.617 1.00 83.50 258 ALA A N 1
ATOM 2025 C CA . ALA A 1 258 ? 22.162 1.097 -15.048 1.00 83.50 258 ALA A CA 1
ATOM 2026 C C . ALA A 1 258 ? 21.812 0.551 -16.433 1.00 83.50 258 ALA A C 1
ATOM 2028 O O . ALA A 1 258 ? 21.050 1.153 -17.197 1.00 83.50 258 ALA A O 1
ATOM 2029 N N . VAL A 1 259 ? 22.368 -0.611 -16.754 1.00 80.25 259 VAL A N 1
ATOM 2030 C CA . VAL A 1 259 ? 22.085 -1.300 -18.009 1.00 80.25 259 VAL A CA 1
ATOM 2031 C C . VAL A 1 259 ? 21.003 -2.342 -17.771 1.00 80.25 259 VAL A C 1
ATOM 2033 O O . VAL A 1 259 ? 21.063 -3.103 -16.803 1.00 80.25 259 VAL A O 1
ATOM 2036 N N . ALA A 1 260 ? 20.015 -2.365 -18.664 1.00 85.69 260 ALA A N 1
ATOM 2037 C CA . ALA A 1 260 ? 18.950 -3.354 -18.694 1.00 85.69 260 ALA A CA 1
ATOM 2038 C C . ALA A 1 260 ? 19.170 -4.320 -19.865 1.00 85.69 260 ALA A C 1
ATOM 2040 O O . ALA A 1 260 ? 19.351 -3.892 -21.003 1.00 85.69 260 ALA A O 1
ATOM 2041 N N . MET A 1 261 ? 19.100 -5.616 -19.593 1.00 84.00 261 MET A N 1
ATOM 2042 C CA . MET A 1 261 ? 19.149 -6.690 -20.577 1.00 84.00 261 MET A CA 1
ATOM 2043 C C . MET A 1 261 ? 17.772 -7.356 -20.655 1.00 84.00 261 MET A C 1
ATOM 2045 O O . MET A 1 261 ? 17.350 -7.956 -19.663 1.00 84.00 261 MET A O 1
ATOM 2049 N N . PRO A 1 262 ? 17.069 -7.267 -21.797 1.00 87.31 262 PRO A N 1
ATOM 2050 C CA . PRO A 1 262 ? 15.770 -7.910 -21.975 1.00 87.31 262 PRO A CA 1
ATOM 2051 C C . PRO A 1 262 ? 15.832 -9.425 -21.760 1.00 87.31 262 PRO A C 1
ATOM 2053 O O . PRO A 1 262 ? 16.832 -10.065 -22.095 1.00 87.31 262 PRO A O 1
ATOM 2056 N N . LEU A 1 263 ? 14.756 -9.990 -21.214 1.00 84.06 263 LEU A N 1
ATOM 2057 C CA . LEU A 1 263 ? 14.575 -11.427 -21.007 1.00 84.06 263 LEU A CA 1
ATOM 2058 C C . LEU A 1 263 ? 13.475 -11.973 -21.937 1.00 84.06 263 LEU A C 1
ATOM 2060 O O . LEU A 1 263 ? 12.509 -11.253 -22.204 1.00 84.06 263 LEU A O 1
ATOM 2064 N N . PRO A 1 264 ? 13.570 -13.240 -22.391 1.00 83.69 264 PRO A N 1
ATOM 2065 C CA . PRO A 1 264 ? 14.603 -14.231 -22.065 1.00 83.69 264 PRO A CA 1
ATOM 2066 C C . PRO A 1 264 ? 15.944 -13.961 -22.768 1.00 83.69 264 PRO A C 1
ATOM 2068 O O . PRO A 1 264 ? 15.984 -13.382 -23.850 1.00 83.69 264 PRO A O 1
ATOM 2071 N N . ASN A 1 265 ? 17.047 -14.388 -22.148 1.00 79.00 265 ASN A N 1
ATOM 2072 C CA . ASN A 1 265 ? 18.388 -14.295 -22.728 1.00 79.00 265 ASN A CA 1
ATOM 2073 C C . ASN A 1 265 ? 19.208 -15.547 -22.379 1.00 79.00 265 ASN A C 1
ATOM 2075 O O . ASN A 1 265 ? 19.509 -15.793 -21.209 1.00 79.00 265 ASN A O 1
ATOM 2079 N N . ASP A 1 266 ? 19.574 -16.323 -23.401 1.00 78.38 266 ASP A N 1
ATOM 2080 C CA . ASP A 1 266 ? 20.249 -17.620 -23.249 1.00 78.38 266 ASP A CA 1
ATOM 2081 C C . ASP A 1 266 ? 21.721 -17.504 -22.818 1.00 78.38 266 ASP A C 1
ATOM 2083 O O . ASP A 1 266 ? 22.318 -18.481 -22.369 1.00 78.38 266 ASP A O 1
ATOM 2087 N N . CYS A 1 267 ? 22.316 -16.313 -22.912 1.00 78.75 267 CYS A N 1
ATOM 2088 C CA . CYS A 1 267 ? 23.710 -16.068 -22.534 1.00 78.75 267 CYS A CA 1
ATOM 2089 C C . CYS A 1 267 ? 23.893 -15.815 -21.028 1.00 78.75 267 CYS A C 1
ATOM 2091 O O . CYS A 1 267 ? 25.008 -15.539 -20.577 1.00 78.75 267 CYS A O 1
ATOM 2093 N N . LEU A 1 268 ? 22.816 -15.871 -20.239 1.00 86.25 268 LEU A N 1
ATOM 2094 C CA . LEU A 1 268 ? 22.881 -15.631 -18.803 1.00 86.25 268 LEU A CA 1
ATOM 2095 C C . LEU A 1 268 ? 23.515 -16.812 -18.054 1.00 86.25 268 LEU A C 1
ATOM 2097 O O . LEU A 1 268 ? 23.162 -17.966 -18.308 1.00 86.25 268 LEU A O 1
ATOM 2101 N N . PRO A 1 269 ? 24.383 -16.548 -17.058 1.00 90.06 269 PRO A N 1
ATOM 2102 C CA . PRO A 1 269 ? 24.854 -17.582 -16.146 1.00 90.06 269 PRO A CA 1
ATOM 2103 C C . PRO A 1 269 ? 23.689 -18.345 -15.506 1.00 90.06 269 PRO A C 1
ATOM 2105 O O . PRO A 1 269 ? 22.711 -17.741 -15.056 1.00 90.06 269 PRO A O 1
ATOM 2108 N N . GLU A 1 270 ? 23.826 -19.668 -15.395 1.00 89.81 270 GLU A N 1
ATOM 2109 C CA . GLU A 1 270 ? 22.756 -20.564 -14.933 1.00 89.81 270 GLU A CA 1
ATOM 2110 C C . GLU A 1 270 ? 22.150 -20.126 -13.592 1.00 89.81 270 GLU A C 1
ATOM 2112 O O . GLU A 1 270 ? 20.931 -20.086 -13.441 1.00 89.81 270 GLU A O 1
ATOM 2117 N N . ARG A 1 271 ? 22.988 -19.712 -12.636 1.00 92.56 271 ARG A N 1
ATOM 2118 C CA . ARG A 1 271 ? 22.548 -19.230 -11.320 1.00 92.56 271 ARG A CA 1
ATOM 2119 C C . ARG A 1 271 ? 21.637 -18.000 -11.403 1.00 92.56 271 ARG A C 1
ATOM 2121 O O . ARG A 1 271 ? 20.678 -17.908 -10.640 1.00 92.56 271 ARG A O 1
ATOM 2128 N N . ILE A 1 272 ? 21.931 -17.065 -12.311 1.00 94.06 272 ILE A N 1
ATOM 2129 C CA . ILE A 1 272 ? 21.118 -15.857 -12.519 1.00 94.06 272 ILE A CA 1
ATOM 2130 C C . ILE A 1 272 ? 19.784 -16.247 -13.151 1.00 94.06 272 ILE A C 1
ATOM 2132 O O . ILE A 1 272 ? 18.739 -15.819 -12.667 1.00 94.06 272 ILE A O 1
ATOM 2136 N N . ARG A 1 273 ? 19.809 -17.120 -14.164 1.00 91.94 273 ARG A N 1
ATOM 2137 C CA . ARG A 1 273 ? 18.595 -17.639 -14.804 1.00 91.94 273 ARG A CA 1
ATOM 2138 C C . ARG A 1 273 ? 17.681 -18.347 -13.796 1.00 91.94 273 ARG A C 1
ATOM 2140 O O . ARG A 1 273 ? 16.517 -17.987 -13.685 1.00 91.94 273 ARG A O 1
ATOM 2147 N N . LEU A 1 274 ? 18.220 -19.271 -12.995 1.00 90.44 274 LEU A N 1
ATOM 2148 C CA . LEU A 1 274 ? 17.460 -19.984 -11.958 1.00 90.44 274 LEU A CA 1
ATOM 2149 C C . LEU A 1 274 ? 16.886 -19.046 -10.889 1.00 90.44 274 LEU A C 1
ATOM 2151 O O . LEU A 1 274 ? 15.782 -19.271 -10.400 1.00 90.44 274 LEU A O 1
ATOM 2155 N N . SER A 1 275 ? 17.620 -17.995 -10.516 1.00 94.62 275 SER A N 1
ATOM 2156 C CA . SER A 1 275 ? 17.120 -16.982 -9.584 1.00 94.62 275 SER A CA 1
ATOM 2157 C C . SER A 1 275 ? 15.946 -16.202 -10.171 1.00 94.62 275 SER A C 1
ATOM 2159 O O . SER A 1 275 ? 14.919 -16.074 -9.508 1.00 94.62 275 SER A O 1
ATOM 2161 N N . ILE A 1 276 ? 16.065 -15.736 -11.419 1.00 94.62 276 ILE A N 1
ATOM 2162 C CA . ILE A 1 276 ? 14.998 -15.020 -12.130 1.00 94.62 276 ILE A CA 1
ATOM 2163 C C . ILE A 1 276 ? 13.752 -15.900 -12.250 1.00 94.62 276 ILE A C 1
ATOM 2165 O O . ILE A 1 276 ? 12.670 -15.472 -11.844 1.00 94.62 276 ILE A O 1
ATOM 2169 N N . ASP A 1 277 ? 13.912 -17.133 -12.736 1.00 89.81 277 ASP A N 1
ATOM 2170 C CA . ASP A 1 277 ? 12.816 -18.097 -12.879 1.00 89.81 277 ASP A CA 1
ATOM 2171 C C . ASP A 1 277 ? 12.143 -18.351 -11.520 1.00 89.81 277 ASP A C 1
ATOM 2173 O O . ASP A 1 277 ? 10.916 -18.316 -11.406 1.00 89.81 277 ASP A O 1
ATOM 2177 N N . GLY A 1 278 ? 12.942 -18.512 -10.459 1.00 87.75 278 GLY A N 1
ATOM 2178 C CA . GLY A 1 278 ? 12.454 -18.667 -9.091 1.00 87.75 278 GLY A CA 1
ATOM 2179 C C . GLY A 1 278 ? 11.682 -17.449 -8.577 1.00 87.75 278 GLY A C 1
ATOM 2180 O O . GLY A 1 278 ? 10.641 -17.613 -7.950 1.00 87.75 278 GLY A O 1
ATOM 2181 N N . VAL A 1 279 ? 12.140 -16.222 -8.850 1.00 91.62 279 VAL A N 1
ATOM 2182 C CA . VAL A 1 279 ? 11.456 -14.984 -8.427 1.00 91.62 279 VAL A CA 1
ATOM 2183 C C . VAL A 1 279 ? 10.119 -14.824 -9.157 1.00 91.62 279 VAL A C 1
ATOM 2185 O O . VAL A 1 279 ? 9.101 -14.482 -8.539 1.00 91.62 279 VAL A O 1
ATOM 2188 N N . LEU A 1 280 ? 10.099 -15.094 -10.465 1.00 87.38 280 LEU A N 1
ATOM 2189 C CA . LEU A 1 280 ? 8.887 -15.035 -11.282 1.00 87.38 280 LEU A CA 1
ATOM 2190 C C . LEU A 1 280 ? 7.866 -16.094 -10.841 1.00 87.38 280 LEU A C 1
ATOM 2192 O O . LEU A 1 280 ? 6.690 -15.763 -10.692 1.00 87.38 280 LEU A O 1
ATOM 2196 N N . ALA A 1 281 ? 8.313 -17.314 -10.527 1.00 83.19 281 ALA A N 1
ATOM 2197 C CA . ALA A 1 281 ? 7.449 -18.410 -10.082 1.00 83.19 281 ALA A CA 1
ATOM 2198 C C . ALA A 1 281 ? 7.005 -18.316 -8.608 1.00 83.19 281 ALA A C 1
ATOM 2200 O O . ALA A 1 281 ? 5.923 -18.793 -8.267 1.00 83.19 281 ALA A O 1
ATOM 2201 N N . ALA A 1 282 ? 7.809 -17.716 -7.724 1.00 77.75 282 ALA A N 1
ATOM 2202 C CA . ALA A 1 282 ? 7.525 -17.672 -6.289 1.00 77.75 282 ALA A CA 1
ATOM 2203 C C . ALA A 1 282 ? 6.206 -16.953 -5.975 1.00 77.75 282 ALA A C 1
ATOM 2205 O O . ALA A 1 282 ? 5.867 -15.941 -6.589 1.00 77.75 282 ALA A O 1
ATOM 2206 N N . GLN A 1 283 ? 5.486 -17.414 -4.955 1.00 76.50 283 GLN A N 1
ATOM 2207 C CA . GLN A 1 283 ? 4.433 -16.595 -4.360 1.00 76.50 283 GLN A CA 1
ATOM 2208 C C . GLN A 1 283 ? 5.065 -15.373 -3.686 1.00 76.50 283 GLN A C 1
ATOM 2210 O O . GLN A 1 283 ? 6.150 -15.458 -3.105 1.00 76.50 283 GLN A O 1
ATOM 2215 N N . SER A 1 284 ? 4.414 -14.216 -3.793 1.00 79.81 284 SER A N 1
ATOM 2216 C CA . SER A 1 284 ? 4.947 -13.002 -3.183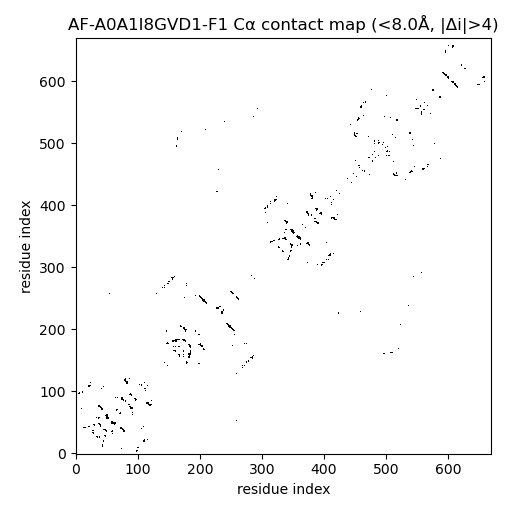 1.00 79.81 284 SER A CA 1
ATOM 2217 C C . SER A 1 284 ? 4.923 -13.088 -1.656 1.00 79.81 284 SER A C 1
ATOM 2219 O O . SER A 1 284 ? 4.100 -13.793 -1.073 1.00 79.81 284 SER A O 1
ATOM 2221 N N . ALA A 1 285 ? 5.788 -12.323 -0.989 1.00 82.06 285 ALA A N 1
ATOM 2222 C CA . ALA A 1 285 ? 5.814 -12.216 0.467 1.00 82.06 285 ALA A CA 1
ATOM 2223 C C . ALA A 1 285 ? 4.442 -11.818 1.030 1.00 82.06 285 ALA A C 1
ATOM 2225 O O . ALA A 1 285 ? 4.030 -12.337 2.061 1.00 82.06 285 ALA A O 1
ATOM 2226 N N . HIS A 1 286 ? 3.719 -10.944 0.325 1.00 76.19 286 HIS A N 1
ATOM 2227 C CA . HIS A 1 286 ? 2.362 -10.566 0.694 1.00 76.19 286 HIS A CA 1
ATOM 2228 C C . HIS A 1 286 ? 1.376 -11.726 0.536 1.00 76.19 286 HIS A C 1
ATOM 2230 O O . HIS A 1 286 ? 0.600 -11.979 1.451 1.00 76.19 286 HIS A O 1
ATOM 2236 N N . THR A 1 287 ? 1.424 -12.456 -0.582 1.00 69.69 287 THR A N 1
ATOM 2237 C CA . THR A 1 287 ? 0.563 -13.629 -0.804 1.00 69.69 287 THR A CA 1
ATOM 2238 C C . THR A 1 287 ? 0.822 -14.699 0.249 1.00 69.69 287 THR A C 1
ATOM 2240 O O . THR A 1 287 ? -0.122 -15.237 0.813 1.00 69.69 287 THR A O 1
ATOM 2243 N N . LEU A 1 288 ? 2.089 -14.963 0.574 1.00 69.19 288 LEU A N 1
ATOM 2244 C CA . LEU A 1 288 ? 2.466 -15.887 1.639 1.00 69.19 288 LEU A CA 1
ATOM 2245 C C . LEU A 1 288 ? 1.986 -15.403 3.006 1.00 69.19 288 LEU A C 1
ATOM 2247 O O . LEU A 1 288 ? 1.517 -16.217 3.784 1.00 69.19 288 LEU A O 1
ATOM 2251 N N . GLU A 1 289 ? 2.056 -14.104 3.305 1.00 68.81 289 GLU A N 1
ATOM 2252 C CA . GLU A 1 289 ? 1.520 -13.552 4.553 1.00 68.81 289 GLU A CA 1
ATOM 2253 C C . GLU A 1 289 ? -0.008 -13.635 4.592 1.00 68.81 289 GLU A C 1
ATOM 2255 O O . GLU A 1 289 ? -0.561 -13.953 5.631 1.00 68.81 289 GLU A O 1
ATOM 2260 N N . LEU A 1 290 ? -0.703 -13.409 3.475 1.00 64.31 290 LEU A N 1
ATOM 2261 C CA . LEU A 1 290 ? -2.148 -13.609 3.378 1.00 64.31 290 LEU A CA 1
ATOM 2262 C C . LEU A 1 290 ? -2.522 -15.075 3.540 1.00 64.31 290 LEU A C 1
ATOM 2264 O O . LEU A 1 290 ? -3.507 -15.357 4.202 1.00 64.31 290 LEU A O 1
ATOM 2268 N N . LEU A 1 291 ? -1.749 -15.998 2.970 1.00 61.81 291 LEU A N 1
ATOM 2269 C CA . LEU A 1 291 ? -1.937 -17.434 3.145 1.00 61.81 291 LEU A CA 1
ATOM 2270 C C . LEU A 1 291 ? -1.568 -17.879 4.558 1.00 61.81 291 LEU A C 1
ATOM 2272 O O . LEU A 1 291 ? -2.221 -18.768 5.076 1.00 61.81 291 LEU A O 1
ATOM 2276 N N . ALA A 1 292 ? -0.577 -17.248 5.189 1.00 60.72 292 ALA A N 1
ATOM 2277 C CA . ALA A 1 292 ? -0.165 -17.505 6.562 1.00 60.72 292 ALA A CA 1
ATOM 2278 C C . ALA A 1 292 ? -1.141 -16.898 7.569 1.00 60.72 292 ALA A C 1
ATOM 2280 O O . ALA A 1 292 ? -1.377 -17.468 8.619 1.00 60.72 292 ALA A O 1
ATOM 2281 N N . GLN A 1 293 ? -1.731 -15.746 7.264 1.00 53.34 293 GLN A N 1
ATOM 2282 C CA . GLN A 1 293 ? -2.852 -15.173 7.996 1.00 53.34 293 GLN A CA 1
ATOM 2283 C C . GLN A 1 293 ? -4.089 -16.000 7.746 1.00 53.34 293 GLN A C 1
ATOM 2285 O O . GLN A 1 293 ? -4.803 -16.238 8.701 1.00 53.34 293 GLN A O 1
ATOM 2290 N N . ALA A 1 294 ? -4.309 -16.483 6.522 1.00 47.50 294 ALA A N 1
ATOM 2291 C CA . ALA A 1 294 ? -5.343 -17.448 6.200 1.00 47.50 294 ALA A CA 1
ATOM 2292 C C . ALA A 1 294 ? -5.102 -18.740 6.971 1.00 47.50 294 ALA A C 1
ATOM 2294 O O . ALA A 1 294 ? -6.069 -19.264 7.464 1.00 47.50 294 ALA A O 1
ATOM 2295 N N . SER A 1 295 ? -3.861 -19.208 7.160 1.00 36.28 295 SER A N 1
ATOM 2296 C CA . SER A 1 295 ? -3.513 -20.439 7.886 1.00 36.28 295 SER A CA 1
ATOM 2297 C C . SER A 1 295 ? -3.372 -20.263 9.398 1.00 36.28 295 SER A C 1
ATOM 2299 O O . SER A 1 295 ? -3.582 -21.202 10.145 1.00 36.28 295 SER A O 1
ATOM 2301 N N . ASN A 1 296 ? -3.084 -19.062 9.890 1.00 36.62 296 ASN A N 1
ATOM 2302 C CA . ASN A 1 296 ? -3.243 -18.683 11.298 1.00 36.62 296 ASN A CA 1
ATOM 2303 C C . ASN A 1 296 ? -4.707 -18.315 11.592 1.00 36.62 296 ASN A C 1
ATOM 2305 O O . ASN A 1 296 ? -5.142 -18.351 12.733 1.00 36.62 296 ASN A O 1
ATOM 2309 N N . THR A 1 297 ? -5.493 -18.050 10.547 1.00 35.72 297 THR A N 1
ATOM 2310 C CA . THR A 1 297 ? -6.947 -18.220 10.498 1.00 35.72 297 THR A CA 1
ATOM 2311 C C . THR A 1 297 ? -7.323 -19.588 9.907 1.00 35.72 297 THR A C 1
ATOM 2313 O O . THR A 1 297 ? -8.461 -19.783 9.501 1.00 35.72 297 THR A O 1
ATOM 2316 N N . TRP A 1 298 ? -6.438 -20.599 9.952 1.00 34.84 298 TRP A N 1
ATOM 2317 C CA . TRP A 1 298 ? -6.890 -21.997 10.067 1.00 34.84 298 TRP A CA 1
ATOM 2318 C C . TRP A 1 298 ? -7.221 -22.342 11.527 1.00 34.84 298 TRP A C 1
ATOM 2320 O O . TRP A 1 298 ? -7.512 -23.487 11.848 1.00 34.84 298 TRP A O 1
ATOM 2330 N N . GLU A 1 299 ? -7.318 -21.315 12.378 1.00 33.53 299 GLU A N 1
ATOM 2331 C CA . GLU A 1 299 ? -8.299 -21.217 13.468 1.00 33.53 299 GLU A CA 1
ATOM 2332 C C . GLU A 1 299 ? -9.355 -20.108 13.217 1.00 33.53 299 GLU A C 1
ATOM 2334 O O . GLU A 1 299 ? -10.049 -19.643 14.114 1.00 33.53 299 GLU A O 1
ATOM 2339 N N . GLY A 1 300 ? -9.515 -19.677 11.969 1.00 38.12 300 GLY A N 1
ATOM 2340 C CA . GLY A 1 300 ? -10.637 -18.899 11.448 1.00 38.12 300 GLY A CA 1
ATOM 2341 C C . GLY A 1 300 ? -11.663 -19.874 10.902 1.00 38.12 300 GLY A C 1
ATOM 2342 O O . GLY A 1 300 ? -11.761 -20.094 9.701 1.00 38.12 300 GLY A O 1
ATOM 2343 N N . GLU A 1 301 ? -12.369 -20.493 11.844 1.00 44.25 301 GLU A N 1
ATOM 2344 C CA . GLU A 1 301 ? -13.467 -21.427 11.618 1.00 44.25 301 GLU A CA 1
ATOM 2345 C C . GLU A 1 301 ? -13.092 -22.651 10.770 1.00 44.25 301 GLU A C 1
ATOM 2347 O O . GLU A 1 301 ? -13.694 -22.946 9.737 1.00 44.25 301 GLU A O 1
ATOM 2352 N N . THR A 1 302 ? -12.270 -23.534 11.348 1.00 44.34 302 THR A N 1
ATOM 2353 C CA . THR A 1 302 ? -12.806 -24.900 11.409 1.00 44.34 302 THR A CA 1
ATOM 2354 C C . THR A 1 302 ? -14.080 -24.747 12.226 1.00 44.34 302 THR A C 1
ATOM 2356 O O . THR A 1 302 ? -13.987 -24.590 13.444 1.00 44.34 302 THR A O 1
ATOM 2359 N N . ARG A 1 303 ? -15.236 -24.607 11.553 1.00 60.28 303 ARG A N 1
ATOM 2360 C CA . ARG A 1 303 ? -16.553 -24.600 12.198 1.00 60.28 303 ARG A CA 1
ATOM 2361 C C . ARG A 1 303 ? -16.473 -25.654 13.295 1.00 60.28 303 ARG A C 1
ATOM 2363 O O . ARG A 1 303 ? -16.182 -26.816 13.004 1.00 60.28 303 ARG A O 1
ATOM 2370 N N . GLN A 1 304 ? -16.561 -25.233 14.550 1.00 68.31 304 GLN A N 1
ATOM 2371 C CA . GLN A 1 304 ? -16.388 -26.198 15.623 1.00 68.31 304 GLN A CA 1
ATOM 2372 C C . GLN A 1 304 ? -17.552 -27.177 15.527 1.00 68.31 304 GLN A C 1
ATOM 2374 O O . GLN A 1 304 ? -18.668 -26.798 15.154 1.00 68.31 304 GLN A O 1
ATOM 2379 N N . GLU A 1 305 ? -17.278 -28.453 15.772 1.00 83.50 305 GLU A N 1
ATOM 2380 C CA . GLU A 1 305 ? -18.363 -29.412 15.892 1.00 83.50 305 GLU A CA 1
ATOM 2381 C C . GLU A 1 305 ? -19.282 -28.934 17.014 1.00 83.50 305 GLU A C 1
ATOM 2383 O O . GLU A 1 305 ? -18.817 -28.655 18.122 1.00 83.50 305 GLU A O 1
ATOM 2388 N N . SER A 1 306 ? -20.573 -28.788 16.713 1.00 89.38 306 SER A N 1
ATOM 2389 C CA . SER A 1 306 ? -21.513 -28.318 17.718 1.00 89.38 306 SER A CA 1
ATOM 2390 C C . SER A 1 306 ? -21.517 -29.271 18.901 1.00 89.38 306 SER A C 1
ATOM 2392 O O . SER A 1 306 ? -21.627 -30.492 18.738 1.00 89.38 306 SER A O 1
ATOM 2394 N N . LYS A 1 307 ? -21.545 -28.705 20.110 1.00 91.06 307 LYS A N 1
ATOM 2395 C CA . LYS A 1 307 ? -21.766 -29.471 21.348 1.00 91.06 307 LYS A CA 1
ATOM 2396 C C . LYS A 1 307 ? -23.068 -30.283 21.313 1.00 91.06 307 LYS A C 1
ATOM 2398 O O . LYS A 1 307 ? -23.213 -31.255 22.054 1.00 91.06 307 LYS A O 1
ATOM 2403 N N . HIS A 1 308 ? -24.001 -29.898 20.444 1.00 90.75 308 HIS A N 1
ATOM 2404 C CA . HIS A 1 308 ? -25.306 -30.522 20.288 1.00 90.75 308 HIS A CA 1
ATOM 2405 C C . HIS A 1 308 ? -25.373 -31.537 19.142 1.00 90.75 308 HIS A C 1
ATOM 2407 O O . HIS A 1 308 ? -26.322 -32.307 19.117 1.00 90.75 308 HIS A O 1
ATOM 2413 N N . ALA A 1 309 ? -24.393 -31.606 18.233 1.00 89.12 309 ALA A N 1
ATOM 2414 C CA . ALA A 1 309 ? -24.457 -32.487 17.058 1.00 89.12 309 ALA A CA 1
ATOM 2415 C C . ALA A 1 309 ? -24.568 -33.973 17.440 1.00 89.12 309 ALA A C 1
ATOM 2417 O O . ALA A 1 309 ? -25.419 -34.706 16.948 1.00 89.12 309 ALA A O 1
ATOM 2418 N N . SER A 1 310 ? -23.745 -34.439 18.380 1.00 88.44 310 SER A N 1
ATOM 2419 C CA . SER A 1 310 ? -23.734 -35.854 18.769 1.00 88.44 310 SER A CA 1
ATOM 2420 C C . SER A 1 310 ? -24.935 -36.276 19.626 1.00 88.44 310 SER A C 1
ATOM 2422 O O . SER A 1 310 ? -25.303 -37.456 19.592 1.00 88.44 310 SER A O 1
ATOM 2424 N N . SER A 1 311 ? -25.528 -35.328 20.362 1.00 88.81 311 SER A N 1
ATOM 2425 C CA . SER A 1 311 ? -26.586 -35.523 21.364 1.00 88.81 311 SER A CA 1
ATOM 2426 C C . SER A 1 311 ? -27.956 -34.979 20.936 1.00 88.81 311 SER A C 1
ATOM 2428 O O . SER A 1 311 ? -28.889 -34.979 21.742 1.00 88.81 311 SER A O 1
ATOM 2430 N N . LEU A 1 312 ? -28.088 -34.525 19.685 1.00 92.06 312 LEU A N 1
ATOM 2431 C CA . LEU A 1 312 ? -29.322 -33.950 19.164 1.00 92.06 312 LEU A CA 1
ATOM 2432 C C . LEU A 1 312 ? -30.446 -34.992 19.195 1.00 92.06 312 LEU A C 1
ATOM 2434 O O . LEU A 1 312 ? -30.337 -36.070 18.612 1.00 92.06 312 LEU A O 1
ATOM 2438 N N . VAL A 1 313 ? -31.543 -34.659 19.869 1.00 91.94 313 VAL A N 1
ATOM 2439 C CA . VAL A 1 313 ? -32.747 -35.493 19.894 1.00 91.94 313 VAL A CA 1
ATOM 2440 C C . VAL A 1 313 ? -33.669 -35.014 18.784 1.00 91.94 313 VAL A C 1
ATOM 2442 O O . VAL A 1 313 ? -34.106 -33.870 18.818 1.00 91.94 313 VAL A O 1
ATOM 2445 N N . GLN A 1 314 ? -33.980 -35.877 17.819 1.00 95.25 314 GLN A N 1
ATOM 2446 C CA . GLN A 1 314 ? -34.973 -35.581 16.786 1.00 95.25 314 GLN A CA 1
ATOM 2447 C C . GLN A 1 314 ? -36.329 -36.164 17.182 1.00 95.25 314 GLN A C 1
ATOM 2449 O O . GLN A 1 314 ? -36.427 -37.328 17.573 1.00 95.25 314 GLN A O 1
ATOM 2454 N N . LEU A 1 315 ? -37.381 -35.353 17.101 1.00 92.75 315 LEU A N 1
ATOM 2455 C CA . LEU A 1 315 ? -38.738 -35.779 17.423 1.00 92.75 315 LEU A CA 1
ATOM 2456 C C . LEU A 1 315 ? -39.294 -36.656 16.299 1.00 92.75 315 LEU A C 1
ATOM 2458 O O . LEU A 1 315 ? -39.229 -36.293 15.124 1.00 92.75 315 LEU A O 1
ATOM 2462 N N . ASP A 1 316 ? -39.896 -37.787 16.661 1.00 86.69 316 ASP A N 1
ATOM 2463 C CA . ASP A 1 316 ? -40.627 -38.633 15.716 1.00 86.69 316 ASP A CA 1
ATOM 2464 C C . ASP A 1 316 ? -42.063 -38.118 15.552 1.00 86.69 316 ASP A C 1
ATOM 2466 O O . ASP A 1 316 ? -43.021 -38.611 16.147 1.00 86.69 316 ASP A O 1
ATOM 2470 N N . ASN A 1 317 ? -42.190 -37.025 14.802 1.00 84.75 317 ASN A N 1
ATOM 2471 C CA . ASN A 1 317 ? -43.453 -36.340 14.531 1.00 84.75 317 ASN A CA 1
ATOM 2472 C C . ASN A 1 317 ? -43.995 -36.620 13.115 1.00 84.75 317 ASN A C 1
ATOM 2474 O O . ASN A 1 317 ? -44.944 -35.971 12.677 1.00 84.75 317 ASN A O 1
ATOM 2478 N N . GLY A 1 318 ? -43.400 -37.580 12.396 1.00 83.38 318 GLY A N 1
ATOM 2479 C CA . GLY A 1 318 ? -43.818 -37.988 11.052 1.00 83.38 318 GLY A CA 1
ATOM 2480 C C . GLY A 1 318 ? -43.579 -36.949 9.949 1.00 83.38 318 GLY A C 1
ATOM 2481 O O . GLY A 1 318 ? -44.061 -37.135 8.830 1.00 83.38 318 GLY A O 1
ATOM 2482 N N . ILE A 1 319 ? -42.854 -35.861 10.227 1.00 88.75 319 ILE A N 1
ATOM 2483 C CA . ILE A 1 319 ? -42.610 -34.795 9.251 1.00 88.75 319 ILE A CA 1
ATOM 2484 C C . ILE A 1 319 ? -41.612 -35.262 8.188 1.00 88.75 319 ILE A C 1
ATOM 2486 O O . ILE A 1 319 ? -40.522 -35.749 8.489 1.00 88.75 319 ILE A O 1
ATOM 2490 N N . LYS A 1 320 ? -41.980 -35.063 6.918 1.00 90.19 320 LYS A N 1
ATOM 2491 C CA . LYS A 1 320 ? -41.100 -35.239 5.760 1.00 90.19 320 LYS A CA 1
ATOM 2492 C C . LYS A 1 320 ? -41.026 -33.944 4.971 1.00 90.19 320 LYS A C 1
ATOM 2494 O O . LYS A 1 320 ? -42.053 -33.339 4.664 1.00 90.19 320 LYS A O 1
ATOM 2499 N N . ILE A 1 321 ? -39.809 -33.519 4.660 1.00 89.12 321 ILE A N 1
ATOM 2500 C CA . ILE A 1 321 ? -39.547 -32.226 4.035 1.00 89.12 321 ILE A CA 1
ATOM 2501 C C . ILE A 1 321 ? -39.412 -32.435 2.522 1.00 89.12 321 ILE A C 1
ATOM 2503 O O . ILE A 1 321 ? -38.594 -33.248 2.093 1.00 89.12 321 ILE A O 1
ATOM 2507 N N . PRO A 1 322 ? -40.208 -31.737 1.689 1.00 83.44 322 PRO A N 1
ATOM 2508 C CA . PRO A 1 322 ? -40.095 -31.855 0.238 1.00 83.44 322 PRO A CA 1
ATOM 2509 C C . PRO A 1 322 ? -38.739 -31.313 -0.252 1.00 83.44 322 PRO A C 1
ATOM 2511 O O . PRO A 1 322 ? -38.134 -30.489 0.427 1.00 83.44 322 PRO A O 1
ATOM 2514 N N . PRO A 1 323 ? -38.258 -31.700 -1.446 1.00 74.81 323 PRO A N 1
ATOM 2515 C CA . PRO A 1 323 ? -36.956 -31.257 -1.961 1.00 74.81 323 PRO A CA 1
ATOM 2516 C C . PRO A 1 323 ? -36.926 -29.790 -2.429 1.00 74.81 323 PRO A C 1
ATOM 2518 O O . PRO A 1 323 ? -35.860 -29.269 -2.739 1.00 74.81 323 PRO A O 1
ATOM 2521 N N . SER A 1 324 ? -38.080 -29.122 -2.538 1.00 80.88 324 SER A N 1
ATOM 2522 C CA . SER A 1 324 ? -38.185 -27.714 -2.944 1.00 80.88 324 SER A CA 1
ATOM 2523 C C . SER A 1 324 ? -39.550 -27.124 -2.563 1.00 80.88 324 SER A C 1
ATOM 2525 O O . SER A 1 324 ? -40.430 -27.845 -2.090 1.00 80.88 324 SER A O 1
ATOM 2527 N N . GLY A 1 325 ? -39.743 -25.822 -2.804 1.00 78.62 325 GLY A N 1
ATOM 2528 C CA . GLY A 1 325 ? -41.037 -25.149 -2.621 1.00 78.62 325 GLY A CA 1
ATOM 2529 C C . GLY A 1 325 ? -41.350 -24.759 -1.176 1.00 78.62 325 GLY A C 1
ATOM 2530 O O . GLY A 1 325 ? -42.511 -24.530 -0.843 1.00 78.62 325 GLY A O 1
ATOM 2531 N N . TRP A 1 326 ? -40.325 -24.687 -0.327 1.00 88.31 326 TRP A N 1
ATOM 2532 C CA . TRP A 1 326 ? -40.459 -24.370 1.090 1.00 88.31 326 TRP A CA 1
ATOM 2533 C C . TRP A 1 326 ? -41.010 -22.962 1.330 1.00 88.31 326 TRP A C 1
ATOM 2535 O O . TRP A 1 326 ? -40.802 -22.033 0.547 1.00 88.31 326 TRP A O 1
ATOM 2545 N N . GLN A 1 327 ? -41.696 -22.813 2.456 1.00 90.44 327 GLN A N 1
ATOM 2546 C CA . GLN A 1 327 ? -42.211 -21.546 2.947 1.00 90.44 327 GLN A CA 1
ATOM 2547 C C . GLN A 1 327 ? -42.076 -21.529 4.469 1.00 90.44 327 GLN A C 1
ATOM 2549 O O . GLN A 1 327 ? -42.178 -22.571 5.118 1.00 90.44 327 GLN A O 1
ATOM 2554 N N . CYS A 1 328 ? -41.825 -20.353 5.035 1.00 92.88 328 CYS A N 1
ATOM 2555 C CA . CYS A 1 328 ? -41.810 -20.164 6.478 1.00 92.88 328 CYS A CA 1
ATOM 2556 C C . CYS A 1 328 ? -43.171 -20.543 7.085 1.00 92.88 328 CYS A C 1
ATOM 2558 O O . CYS A 1 328 ? -44.213 -20.090 6.624 1.00 92.88 328 CYS A O 1
ATOM 2560 N N . ALA A 1 329 ? -43.176 -21.308 8.177 1.00 93.12 329 ALA A N 1
ATOM 2561 C CA . ALA A 1 329 ? -44.411 -21.737 8.835 1.00 93.12 329 ALA A CA 1
ATOM 2562 C C . ALA A 1 329 ? -45.206 -20.591 9.500 1.00 93.12 329 ALA A C 1
ATOM 2564 O O . ALA A 1 329 ? -46.361 -20.782 9.873 1.00 93.12 329 ALA A O 1
ATOM 2565 N N . LYS A 1 330 ? -44.597 -19.409 9.678 1.00 92.38 330 LYS A N 1
ATOM 2566 C CA . LYS A 1 330 ? -45.194 -18.250 10.371 1.00 92.38 330 LYS A CA 1
ATOM 2567 C C . LYS A 1 330 ? -45.427 -17.023 9.480 1.00 92.38 330 LYS A C 1
ATOM 2569 O O . LYS A 1 330 ? -46.061 -16.072 9.927 1.00 92.38 330 LYS A O 1
ATOM 2574 N N . CYS A 1 331 ? -44.899 -16.993 8.256 1.00 91.00 331 CYS A N 1
ATOM 2575 C CA . CYS A 1 331 ? -45.113 -15.884 7.318 1.00 91.00 331 CYS A CA 1
ATOM 2576 C C . CYS A 1 331 ? -44.914 -16.312 5.865 1.00 91.00 331 CYS A C 1
ATOM 2578 O O . CYS A 1 331 ? -44.497 -17.428 5.584 1.00 91.00 331 CYS A O 1
ATOM 2580 N N . ASP A 1 332 ? -45.121 -15.388 4.930 1.00 89.75 332 ASP A N 1
ATOM 2581 C CA . ASP A 1 332 ? -45.116 -15.720 3.506 1.00 89.75 332 ASP A CA 1
ATOM 2582 C C . ASP A 1 332 ? -43.726 -15.868 2.862 1.00 89.75 332 ASP A C 1
ATOM 2584 O O . ASP A 1 332 ? -43.642 -16.111 1.657 1.00 89.75 332 ASP A O 1
ATOM 2588 N N . LYS A 1 333 ? -42.633 -15.753 3.630 1.00 81.75 333 LYS A N 1
ATOM 2589 C CA . LYS A 1 333 ? -41.261 -15.827 3.096 1.00 81.75 333 LYS A CA 1
ATOM 2590 C C . LYS A 1 333 ? -40.936 -17.206 2.522 1.00 81.75 333 LYS A C 1
ATOM 2592 O O . LYS A 1 333 ? -41.254 -18.233 3.125 1.00 81.75 333 LYS A O 1
ATOM 2597 N N . ARG A 1 334 ? -40.267 -17.202 1.368 1.00 83.94 334 ARG A N 1
ATOM 2598 C CA . ARG A 1 334 ? -39.853 -18.395 0.600 1.00 83.94 334 ARG A CA 1
ATOM 2599 C C . ARG A 1 334 ? -38.331 -18.506 0.440 1.00 83.94 334 ARG A C 1
ATOM 2601 O O . ARG A 1 334 ? -37.845 -19.457 -0.156 1.00 83.94 334 ARG A O 1
ATOM 2608 N N . ASP A 1 335 ? -37.604 -17.537 0.976 1.00 76.75 335 ASP A N 1
ATOM 2609 C CA . ASP A 1 335 ? -36.164 -17.330 0.895 1.00 76.75 335 ASP A CA 1
ATOM 2610 C C . ASP A 1 335 ? -35.556 -17.203 2.305 1.00 76.75 335 ASP A C 1
ATOM 2612 O O . ASP A 1 335 ? -36.256 -16.863 3.266 1.00 76.75 335 ASP A O 1
ATOM 2616 N N . ASN A 1 336 ? -34.255 -17.499 2.448 1.00 81.81 336 ASN A N 1
ATOM 2617 C CA . ASN A 1 336 ? -33.542 -17.490 3.737 1.00 81.81 336 ASN A CA 1
ATOM 2618 C C . ASN A 1 336 ? -34.258 -18.322 4.823 1.00 81.81 336 ASN A C 1
ATOM 2620 O O . ASN A 1 336 ? -34.564 -17.842 5.924 1.00 81.81 336 ASN A O 1
ATOM 2624 N N . LEU A 1 337 ? -34.575 -19.569 4.474 1.00 88.75 337 LEU A N 1
ATOM 2625 C CA . LEU A 1 337 ? -35.314 -20.496 5.322 1.00 88.75 337 LEU A CA 1
ATOM 2626 C C . LEU A 1 337 ? -34.370 -21.447 6.057 1.00 88.75 337 LEU A C 1
ATOM 2628 O O . LEU A 1 337 ? -33.419 -21.979 5.490 1.00 88.75 337 LEU A O 1
ATOM 2632 N N . TRP A 1 338 ? -34.680 -21.687 7.322 1.00 94.44 338 TRP A N 1
ATOM 2633 C CA . TRP A 1 338 ? -33.927 -22.533 8.233 1.00 94.44 338 TRP A CA 1
ATOM 2634 C C . TRP A 1 338 ? -34.826 -23.670 8.703 1.00 94.44 338 TRP A C 1
ATOM 2636 O O . TRP A 1 338 ? -35.929 -23.432 9.198 1.00 94.44 338 TRP A O 1
ATOM 2646 N N . LEU A 1 339 ? -34.361 -24.901 8.515 1.00 96.06 339 LEU A N 1
ATOM 2647 C CA . LEU A 1 339 ? -34.996 -26.116 9.007 1.00 96.06 339 LEU A CA 1
ATOM 2648 C C . LEU A 1 339 ? -34.407 -26.444 10.376 1.00 96.06 339 LEU A C 1
ATOM 2650 O O . LEU A 1 339 ? -33.212 -26.718 10.478 1.00 96.06 339 LEU A O 1
ATOM 2654 N N . ASN A 1 340 ? -35.230 -26.437 11.421 1.00 97.00 340 ASN A N 1
ATOM 2655 C CA . ASN A 1 340 ? -34.785 -26.881 12.735 1.00 97.00 340 ASN A CA 1
ATOM 2656 C C . ASN A 1 340 ? -34.584 -28.406 12.734 1.00 97.00 340 ASN A C 1
ATOM 2658 O O . ASN A 1 340 ? -35.494 -29.159 12.387 1.00 97.00 340 ASN A O 1
ATOM 2662 N N . LEU A 1 341 ? -33.393 -28.866 13.126 1.00 96.25 341 LEU A N 1
ATOM 2663 C CA . LEU A 1 341 ? -33.021 -30.280 13.047 1.00 96.25 341 LEU A CA 1
ATOM 2664 C C . LEU A 1 341 ? -33.667 -31.145 14.144 1.00 96.25 341 LEU A C 1
ATOM 2666 O O . LEU A 1 341 ? -33.610 -32.367 14.050 1.00 96.25 341 LEU A O 1
ATOM 2670 N N . THR A 1 342 ? -34.296 -30.547 15.161 1.00 95.75 342 THR A N 1
ATOM 2671 C CA . THR A 1 342 ? -34.996 -31.281 16.232 1.00 95.75 342 THR A CA 1
ATOM 2672 C C . THR A 1 342 ? -36.423 -31.646 15.835 1.00 95.75 342 THR A C 1
ATOM 2674 O O . THR A 1 342 ? -36.833 -32.791 16.004 1.00 95.75 342 THR A O 1
ATOM 2677 N N . ASP A 1 343 ? -37.190 -30.694 15.302 1.00 95.25 343 ASP A N 1
ATOM 2678 C CA . ASP A 1 343 ? -38.633 -30.864 15.085 1.00 95.25 343 ASP A CA 1
ATOM 2679 C C . ASP A 1 343 ? -39.081 -30.721 13.626 1.00 95.25 343 ASP A C 1
ATOM 2681 O O . ASP A 1 343 ? -40.250 -30.947 13.330 1.00 95.25 343 ASP A O 1
ATOM 2685 N N . GLY A 1 344 ? -38.182 -30.374 12.705 1.00 93.81 344 GLY A N 1
ATOM 2686 C CA . GLY A 1 344 ? -38.495 -30.252 11.284 1.00 93.81 344 GLY A CA 1
ATOM 2687 C C . GLY A 1 344 ? -39.250 -28.976 10.902 1.00 93.81 344 GLY A C 1
ATOM 2688 O O . GLY A 1 344 ? -39.716 -28.860 9.767 1.00 93.81 344 GLY A O 1
ATOM 2689 N N . THR A 1 345 ? -39.390 -28.002 11.806 1.00 95.50 345 THR A N 1
ATOM 2690 C CA . THR A 1 345 ? -40.072 -26.737 11.496 1.00 95.50 345 THR A CA 1
ATOM 2691 C C . THR A 1 345 ? -39.218 -25.881 10.556 1.00 95.50 345 THR A C 1
ATOM 2693 O O . THR A 1 345 ? -38.035 -25.652 10.814 1.00 95.50 345 THR A O 1
ATOM 2696 N N . ILE A 1 346 ? -39.824 -25.365 9.480 1.00 9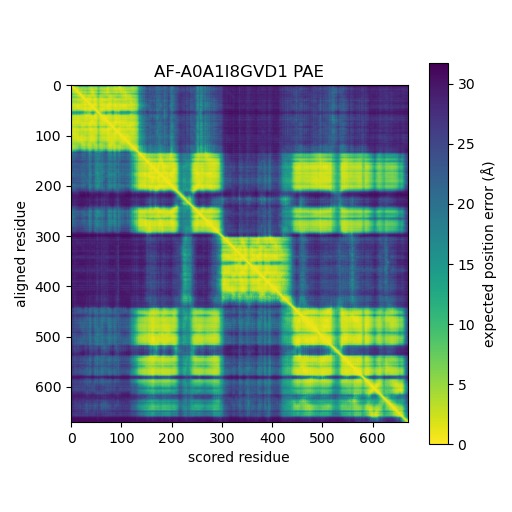6.25 346 ILE A N 1
ATOM 2697 C CA . ILE A 1 346 ? -39.180 -24.450 8.526 1.00 96.25 346 ILE A CA 1
ATOM 2698 C C . ILE A 1 346 ? -39.546 -23.004 8.857 1.00 96.25 346 ILE A C 1
ATOM 2700 O O . ILE A 1 346 ? -40.723 -22.634 8.849 1.00 96.25 346 ILE A O 1
ATOM 2704 N N . LEU A 1 347 ? -38.551 -22.159 9.121 1.00 95.94 347 LEU A N 1
ATOM 2705 C CA . LEU A 1 347 ? -38.760 -20.781 9.571 1.00 95.94 347 LEU A CA 1
ATOM 2706 C C . LEU A 1 347 ? -37.788 -19.820 8.888 1.00 95.94 347 LEU A C 1
ATOM 2708 O O . LEU A 1 347 ? -36.660 -20.179 8.569 1.00 95.94 347 LEU A O 1
ATOM 2712 N N . CYS A 1 348 ? -38.207 -18.577 8.658 1.00 90.50 348 CYS A N 1
ATOM 2713 C CA . CYS A 1 348 ? -37.323 -17.570 8.073 1.00 90.50 348 CYS A CA 1
ATOM 2714 C C . CYS A 1 348 ? -36.267 -17.084 9.079 1.00 90.50 348 CYS A C 1
ATOM 2716 O O . CYS A 1 348 ? -36.544 -16.980 10.280 1.00 90.50 348 CYS A O 1
ATOM 2718 N N . GLY A 1 349 ? -35.088 -16.737 8.559 1.00 85.75 349 GLY A N 1
ATOM 2719 C CA . GLY A 1 349 ? -33.932 -16.277 9.329 1.00 85.75 349 GLY A CA 1
ATOM 2720 C C . GLY A 1 349 ? -34.105 -14.915 10.013 1.00 85.75 349 GLY A C 1
ATOM 2721 O O . GLY A 1 349 ? -35.210 -14.379 10.149 1.00 85.75 349 GLY A O 1
ATOM 2722 N N . ARG A 1 350 ? -32.986 -14.346 10.469 1.00 81.69 350 ARG A N 1
ATOM 2723 C CA . ARG A 1 350 ? -32.971 -13.066 11.190 1.00 81.69 350 ARG A CA 1
ATOM 2724 C C . ARG A 1 350 ? -33.321 -11.890 10.270 1.00 81.69 350 ARG A C 1
ATOM 2726 O O . ARG A 1 350 ? -33.025 -11.923 9.075 1.00 81.69 350 ARG A O 1
ATOM 2733 N N . ARG A 1 351 ? -33.974 -10.873 10.831 1.00 79.06 351 ARG A N 1
ATOM 2734 C CA . ARG A 1 351 ? -34.290 -9.603 10.167 1.00 79.06 351 ARG A CA 1
ATOM 2735 C C . ARG A 1 351 ? -33.073 -8.684 10.217 1.00 79.06 351 ARG A C 1
ATOM 2737 O O . ARG A 1 351 ? -32.519 -8.486 11.296 1.00 79.06 351 ARG A O 1
ATOM 2744 N N . TYR A 1 352 ? -32.687 -8.121 9.076 1.00 63.12 352 TYR A N 1
ATOM 2745 C CA . TYR A 1 352 ? -31.620 -7.125 8.991 1.00 63.12 352 TYR A CA 1
ATOM 2746 C C . TYR A 1 352 ? -32.163 -5.702 9.191 1.00 63.12 352 TYR A C 1
ATOM 2748 O O . TYR A 1 352 ? -33.367 -5.447 9.082 1.00 63.12 352 TYR A O 1
ATOM 2756 N N . PHE A 1 353 ? -31.258 -4.779 9.523 1.00 43.16 353 PHE A N 1
ATOM 2757 C CA . PHE A 1 353 ? -31.563 -3.386 9.870 1.00 43.16 353 PHE A CA 1
ATOM 2758 C C . PHE A 1 353 ? -32.184 -2.593 8.706 1.00 43.16 353 PHE A C 1
ATOM 2760 O O . PHE A 1 353 ? -33.027 -1.733 8.933 1.00 43.16 353 PHE A O 1
ATOM 2767 N N . ASP A 1 354 ? -31.832 -2.935 7.465 1.00 46.16 354 ASP A N 1
ATOM 2768 C CA . ASP A 1 354 ? -32.351 -2.337 6.227 1.00 46.16 354 ASP A CA 1
ATOM 2769 C C . ASP A 1 354 ? -33.759 -2.849 5.850 1.00 46.16 354 ASP A C 1
ATOM 2771 O O . ASP A 1 354 ? -34.303 -2.515 4.799 1.00 46.16 354 ASP A O 1
ATOM 2775 N N . GLY A 1 355 ? -34.359 -3.693 6.698 1.00 55.00 355 GLY A N 1
ATOM 2776 C CA . GLY A 1 355 ? -35.644 -4.343 6.450 1.00 55.00 355 GLY A CA 1
ATOM 2777 C C . GLY A 1 355 ? -35.559 -5.602 5.580 1.00 55.00 355 GLY A C 1
ATOM 2778 O O . GLY A 1 355 ? -36.583 -6.267 5.401 1.00 55.00 355 GLY A O 1
ATOM 2779 N N . SER A 1 356 ? -34.374 -5.962 5.077 1.00 62.62 356 SER A N 1
ATOM 2780 C CA . SER A 1 356 ? -34.134 -7.195 4.327 1.00 62.62 356 SER A CA 1
ATOM 2781 C C . SER A 1 356 ? -33.889 -8.404 5.254 1.00 62.62 356 SER A C 1
ATOM 2783 O O . SER A 1 356 ? -33.930 -8.302 6.482 1.00 62.62 356 SER A O 1
ATOM 2785 N N . GLY A 1 357 ? -33.688 -9.597 4.683 1.00 72.62 357 GLY A N 1
ATOM 2786 C CA . GLY A 1 357 ? -33.492 -10.840 5.442 1.00 72.62 357 GLY A CA 1
ATOM 2787 C C . GLY A 1 357 ? -34.7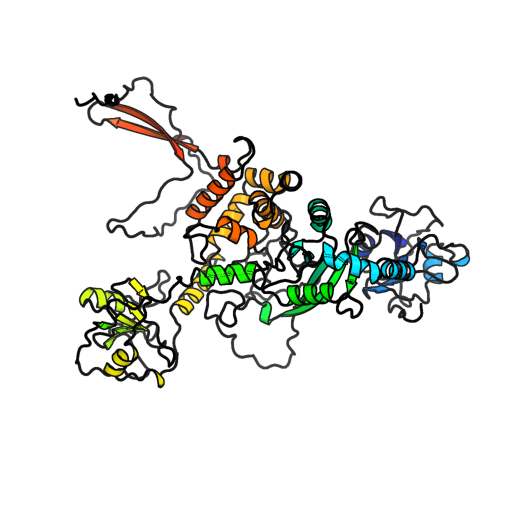96 -11.569 5.773 1.00 72.62 357 GLY A C 1
ATOM 2788 O O . GLY A 1 357 ? -35.714 -11.623 4.953 1.00 72.62 357 GLY A O 1
ATOM 2789 N N . GLY A 1 358 ? -34.863 -12.189 6.953 1.00 81.75 358 GLY A N 1
ATOM 2790 C CA . GLY A 1 358 ? -36.051 -12.875 7.471 1.00 81.75 358 GLY A CA 1
ATOM 2791 C C . GLY A 1 358 ? -36.852 -12.037 8.477 1.00 81.75 358 GLY A C 1
ATOM 2792 O O . GLY A 1 358 ? -36.669 -10.833 8.580 1.00 81.75 358 GLY A O 1
ATOM 2793 N N . ASN A 1 359 ? -37.767 -12.672 9.212 1.00 87.56 359 ASN A N 1
ATOM 2794 C CA . ASN A 1 359 ? -38.624 -12.030 10.223 1.00 87.56 359 ASN A CA 1
ATOM 2795 C C . ASN A 1 359 ? -38.348 -12.570 11.641 1.00 87.56 359 ASN A C 1
ATOM 2797 O O . ASN A 1 359 ? -39.258 -12.619 12.454 1.00 87.56 359 ASN A O 1
ATOM 2801 N N . ASN A 1 360 ? -37.128 -13.040 11.925 1.00 88.44 360 ASN A N 1
ATOM 2802 C CA . ASN A 1 360 ? -36.701 -13.603 13.221 1.00 88.44 360 ASN A CA 1
ATOM 2803 C C . ASN A 1 360 ? -37.407 -14.894 13.675 1.00 88.44 360 ASN A C 1
ATOM 2805 O O . ASN A 1 360 ? -37.063 -15.444 14.717 1.00 88.44 360 ASN A O 1
ATOM 2809 N N . HIS A 1 361 ? -38.326 -15.451 12.891 1.00 93.50 361 HIS A N 1
ATOM 2810 C CA . HIS A 1 361 ? -39.113 -16.605 13.321 1.00 93.50 361 HIS A CA 1
ATOM 2811 C C . HIS A 1 361 ? -38.296 -17.834 13.738 1.00 93.50 361 HIS A C 1
ATOM 2813 O O . HIS A 1 361 ? -38.751 -18.560 14.621 1.00 93.50 361 HIS A O 1
ATOM 2819 N N . ALA A 1 362 ? -37.132 -18.075 13.124 1.00 91.44 362 ALA A N 1
ATOM 2820 C CA . ALA A 1 362 ? -36.262 -19.195 13.479 1.00 91.44 362 ALA A CA 1
ATOM 2821 C C . ALA A 1 362 ? -35.579 -19.013 14.851 1.00 91.44 362 ALA A C 1
ATOM 2823 O O . ALA A 1 362 ? -35.543 -19.958 15.635 1.00 91.44 362 ALA A O 1
ATOM 2824 N N . VAL A 1 363 ? -35.130 -17.794 15.189 1.00 91.56 363 VAL A N 1
ATOM 2825 C CA . VAL A 1 363 ? -34.556 -17.506 16.518 1.00 91.56 363 VAL A CA 1
ATOM 2826 C C . VAL A 1 363 ? -35.637 -17.481 17.600 1.00 91.56 363 VAL A C 1
ATOM 2828 O O . VAL A 1 363 ? -35.470 -18.107 18.640 1.00 91.56 363 VAL A O 1
ATOM 2831 N N . GLU A 1 364 ? -36.807 -16.902 17.318 1.00 93.50 364 GLU A N 1
ATOM 2832 C CA . GLU A 1 364 ? -37.954 -16.930 18.241 1.00 93.50 364 GLU A CA 1
ATOM 2833 C C . GLU A 1 364 ? -38.461 -18.352 18.520 1.00 93.50 364 GLU A C 1
ATOM 2835 O O . GLU A 1 364 ? -39.110 -18.615 19.532 1.00 93.50 364 GLU A O 1
ATOM 2840 N N . HIS A 1 365 ? -38.259 -19.271 17.573 1.00 95.38 365 HIS A N 1
ATOM 2841 C CA . HIS A 1 365 ? -38.595 -20.677 17.765 1.00 95.38 365 HIS A CA 1
ATOM 2842 C C . HIS A 1 365 ? -37.617 -21.344 18.716 1.00 95.38 365 HIS A C 1
ATOM 2844 O O . HIS A 1 365 ? -38.068 -21.969 19.669 1.00 95.38 365 HIS A O 1
ATOM 2850 N N . TYR A 1 366 ? -36.314 -21.127 18.524 1.00 94.50 366 TYR A N 1
ATOM 2851 C CA . TYR A 1 366 ? -35.301 -21.570 19.478 1.00 94.50 366 TYR A CA 1
ATOM 2852 C C . TYR A 1 366 ? -35.555 -21.023 20.889 1.00 94.50 366 TYR A C 1
ATOM 2854 O O . TYR A 1 366 ? -35.544 -21.793 21.842 1.00 94.50 366 TYR A O 1
ATOM 2862 N N . GLU A 1 367 ? -35.871 -19.735 21.038 1.00 92.44 367 GLU A N 1
ATOM 2863 C CA . GLU A 1 367 ? -36.167 -19.129 22.347 1.00 92.44 367 GLU A CA 1
ATOM 2864 C C . GLU A 1 367 ? -37.351 -19.796 23.068 1.00 92.44 367 GLU A C 1
ATOM 2866 O O . GLU A 1 367 ? -37.392 -19.836 24.296 1.00 92.44 367 GLU A O 1
ATOM 2871 N N . LYS A 1 368 ? -38.320 -20.335 22.314 1.00 94.19 368 LYS A N 1
ATOM 2872 C CA . LYS A 1 368 ? -39.511 -21.002 22.864 1.00 94.19 368 LYS A CA 1
ATOM 2873 C C . LYS A 1 368 ? -39.301 -22.485 23.147 1.00 94.19 368 LYS A C 1
ATOM 2875 O O . LYS A 1 368 ? -39.916 -23.004 24.076 1.00 94.19 368 LYS A O 1
ATOM 2880 N N . THR A 1 369 ? -38.508 -23.177 22.333 1.00 93.94 369 THR A N 1
ATOM 2881 C CA . THR A 1 369 ? -38.382 -24.643 22.383 1.00 93.94 369 THR A CA 1
ATOM 2882 C C . THR A 1 369 ? -37.059 -25.127 22.963 1.00 93.94 369 THR A C 1
ATOM 2884 O O . THR A 1 369 ? -36.985 -26.247 23.463 1.00 93.94 369 THR A O 1
ATOM 2887 N N . GLY A 1 370 ? -36.012 -24.305 22.891 1.00 93.62 370 GLY A N 1
ATOM 2888 C CA . GLY A 1 370 ? -34.636 -24.674 23.207 1.00 93.62 370 GLY A CA 1
ATOM 2889 C C . GLY A 1 370 ? -33.962 -25.556 22.150 1.00 93.62 370 GLY A C 1
ATOM 2890 O O . GLY A 1 370 ? -32.900 -26.106 22.425 1.00 93.62 370 GLY A O 1
ATOM 2891 N N . TYR A 1 371 ? -34.549 -25.729 20.958 1.00 96.75 371 TYR A N 1
ATOM 2892 C CA . TYR A 1 371 ? -34.019 -26.628 19.923 1.00 96.75 371 TYR A CA 1
ATOM 2893 C C . TYR A 1 371 ? -32.823 -26.015 19.179 1.00 96.75 371 TYR A C 1
ATOM 2895 O O . TYR A 1 371 ? -33.016 -25.095 18.379 1.00 96.75 371 TYR A O 1
ATOM 2903 N N . PRO A 1 372 ? -31.592 -26.509 19.407 1.00 94.38 372 PRO A N 1
ATOM 2904 C CA . PRO A 1 372 ? -30.388 -25.697 19.238 1.00 94.38 372 PRO A CA 1
ATOM 2905 C C . PRO A 1 372 ? -29.908 -25.564 17.792 1.00 94.38 372 PRO A C 1
ATOM 2907 O O . PRO A 1 372 ? -29.328 -24.537 17.450 1.00 94.38 372 PRO A O 1
ATOM 2910 N N . LEU A 1 373 ? -30.128 -26.578 16.948 1.00 96.31 373 LEU A N 1
ATOM 2911 C CA . LEU A 1 373 ? -29.527 -26.660 15.616 1.00 96.31 373 LEU A CA 1
ATOM 2912 C C . LEU A 1 373 ? -30.544 -26.434 14.501 1.00 96.31 373 LEU A C 1
ATOM 2914 O O . LEU A 1 373 ? -31.615 -27.048 14.483 1.00 96.31 373 LEU A O 1
ATOM 2918 N N . ALA A 1 374 ? -30.170 -25.604 13.529 1.00 96.25 374 ALA A N 1
ATOM 2919 C CA . ALA A 1 374 ? -30.925 -25.419 12.301 1.00 96.25 374 ALA A CA 1
ATOM 2920 C C . ALA A 1 374 ? -30.009 -25.417 11.073 1.00 96.25 374 ALA A C 1
ATOM 2922 O O . ALA A 1 374 ? -28.913 -24.859 11.095 1.00 96.25 374 ALA A O 1
ATOM 2923 N N . VAL A 1 375 ? -30.478 -26.019 9.984 1.00 93.62 375 VAL A N 1
ATOM 2924 C CA . VAL A 1 375 ? -29.779 -26.063 8.695 1.00 93.62 375 VAL A CA 1
ATOM 2925 C C . VAL A 1 375 ? -30.447 -25.117 7.703 1.00 93.62 375 VAL A C 1
ATOM 2927 O O . VAL A 1 375 ? -31.677 -25.058 7.615 1.00 93.62 375 VAL A O 1
ATOM 2930 N N . LYS A 1 376 ? -29.654 -24.368 6.937 1.00 89.44 376 LYS A N 1
ATOM 2931 C CA . LYS A 1 376 ? -30.177 -23.439 5.934 1.00 89.44 376 LYS A CA 1
ATOM 2932 C C . LYS A 1 376 ? -30.636 -24.195 4.691 1.00 89.44 376 LYS A C 1
ATOM 2934 O O . LYS A 1 376 ? -29.830 -24.768 3.948 1.00 89.44 376 LYS A O 1
ATOM 2939 N N . LEU A 1 377 ? -31.940 -24.171 4.442 1.00 82.69 377 LEU A N 1
ATOM 2940 C CA . LEU A 1 377 ? -32.537 -24.772 3.255 1.00 82.69 377 LEU A CA 1
ATOM 2941 C C . LEU A 1 377 ? -32.025 -24.063 1.997 1.00 82.69 377 LEU A C 1
ATOM 2943 O O . LEU A 1 377 ? -31.896 -22.845 1.960 1.00 82.69 377 LEU A O 1
ATOM 2947 N N . GLY A 1 378 ? -31.690 -24.853 0.978 1.00 75.69 378 GLY A N 1
ATOM 2948 C CA . GLY A 1 378 ? -31.082 -24.370 -0.262 1.00 75.69 378 GLY A CA 1
ATOM 2949 C C . GLY A 1 378 ? -29.549 -24.326 -0.267 1.00 75.69 378 GLY A C 1
ATOM 2950 O O . GLY A 1 378 ? -28.971 -24.204 -1.342 1.00 75.69 378 GLY A O 1
ATOM 2951 N N . THR A 1 379 ? -28.878 -24.520 0.875 1.00 74.25 379 THR A N 1
ATOM 2952 C CA . THR A 1 379 ? -27.407 -24.698 0.930 1.00 74.25 379 THR A CA 1
ATOM 2953 C C . THR A 1 379 ? -26.949 -26.158 0.940 1.00 74.25 379 THR A C 1
ATOM 2955 O O . THR A 1 379 ? -25.761 -26.420 0.789 1.00 74.25 379 THR A O 1
ATOM 2958 N N . ILE A 1 380 ? -27.885 -27.098 1.102 1.00 78.56 380 ILE A N 1
ATOM 2959 C CA . ILE A 1 380 ? -27.620 -28.537 1.231 1.00 78.56 380 ILE A CA 1
ATOM 2960 C C . ILE A 1 380 ? -27.135 -29.110 -0.110 1.00 78.56 380 ILE A C 1
ATOM 2962 O O . ILE A 1 380 ? -27.829 -29.001 -1.126 1.00 78.56 380 ILE A O 1
ATOM 2966 N N . CYS A 1 381 ? -25.965 -29.747 -0.111 1.00 74.38 381 CYS A N 1
ATOM 2967 C CA . CYS A 1 381 ? -25.416 -30.490 -1.246 1.00 74.38 381 CYS A CA 1
ATOM 2968 C C . CYS A 1 381 ? -24.502 -31.635 -0.785 1.00 74.38 381 CYS A C 1
ATOM 2970 O O . CYS A 1 381 ? -24.200 -31.751 0.398 1.00 74.38 381 CYS A O 1
ATOM 2972 N N . ALA A 1 382 ? -23.985 -32.421 -1.739 1.00 70.06 382 ALA A N 1
ATOM 2973 C CA . ALA A 1 382 ? -23.038 -33.522 -1.511 1.00 70.06 382 ALA A CA 1
ATOM 2974 C C . ALA A 1 382 ? -21.803 -33.157 -0.655 1.00 70.06 382 ALA A C 1
ATOM 2976 O O . ALA A 1 382 ? -21.197 -34.031 -0.046 1.00 70.06 382 ALA A O 1
ATOM 2977 N N . GLN A 1 383 ? -21.405 -31.879 -0.615 1.00 63.84 383 GLN A N 1
ATOM 2978 C CA . GLN A 1 383 ? -20.262 -31.403 0.174 1.00 63.84 383 GLN A CA 1
ATOM 2979 C C . GLN A 1 383 ? -20.629 -30.953 1.603 1.00 63.84 383 GLN A C 1
ATOM 2981 O O . GLN A 1 383 ? -19.725 -30.680 2.389 1.00 63.84 383 GLN A O 1
ATOM 2986 N N . GLY A 1 384 ? -21.919 -30.854 1.948 1.00 77.38 384 GLY A N 1
ATOM 2987 C CA . GLY A 1 384 ? -22.403 -30.409 3.259 1.00 77.38 384 GLY A CA 1
ATOM 2988 C C . GLY A 1 384 ? -23.513 -29.354 3.176 1.00 77.38 384 GLY A C 1
ATOM 2989 O O . GLY A 1 384 ? -24.176 -29.203 2.151 1.00 77.38 384 GLY A O 1
ATOM 2990 N N . ALA A 1 385 ? -23.732 -28.626 4.274 1.00 79.62 385 ALA A N 1
ATOM 2991 C CA . ALA A 1 385 ? -24.701 -27.532 4.358 1.00 79.62 385 ALA A CA 1
ATOM 2992 C C . ALA A 1 385 ? -24.262 -26.460 5.371 1.00 79.62 385 ALA A C 1
ATOM 2994 O O . ALA A 1 385 ? -23.359 -26.678 6.184 1.00 79.62 385 ALA A O 1
ATOM 2995 N N . ASP A 1 386 ? -24.922 -25.302 5.348 1.00 82.00 386 ASP A N 1
ATOM 2996 C CA . ASP A 1 386 ? -24.783 -24.281 6.387 1.00 82.00 386 ASP A CA 1
ATOM 2997 C C . ASP A 1 386 ? -25.644 -24.662 7.600 1.00 82.00 386 ASP A C 1
ATOM 2999 O O . ASP A 1 386 ? -26.874 -24.645 7.525 1.00 82.00 386 ASP A O 1
ATOM 3003 N N . VAL A 1 387 ? -24.992 -25.004 8.716 1.00 88.88 387 VAL A N 1
ATOM 3004 C CA . VAL A 1 387 ? -25.641 -25.322 9.997 1.00 88.88 387 VAL A CA 1
ATOM 3005 C C . VAL A 1 387 ? -25.325 -24.226 11.005 1.00 88.88 387 VAL A C 1
ATOM 3007 O O . VAL A 1 387 ? -24.166 -23.852 11.186 1.00 88.88 387 VAL A O 1
ATOM 3010 N N . TYR A 1 388 ? -26.361 -23.724 11.665 1.00 90.06 388 TYR A N 1
ATOM 3011 C CA . TYR A 1 388 ? -26.262 -22.712 12.705 1.00 90.06 388 TYR A CA 1
ATOM 3012 C C . TYR A 1 388 ? -26.712 -23.288 14.044 1.00 90.06 388 TYR A C 1
ATOM 3014 O O . TYR A 1 388 ? -27.732 -23.981 14.124 1.00 90.06 388 TYR A O 1
ATOM 3022 N N . SER A 1 389 ? -25.953 -22.979 15.091 1.00 92.50 389 SER A N 1
ATOM 3023 C CA . SER A 1 389 ? -26.306 -23.286 16.470 1.00 92.50 389 SER A CA 1
ATOM 3024 C C . SER A 1 389 ? -26.766 -22.018 17.165 1.00 92.50 389 SER A C 1
ATOM 3026 O O . SER A 1 389 ? -25.985 -21.092 17.366 1.00 92.50 389 SER A O 1
ATOM 3028 N N . TYR A 1 390 ? -28.035 -21.977 17.562 1.00 89.00 390 TYR A N 1
ATOM 3029 C CA . TYR A 1 390 ? -28.572 -20.866 18.347 1.00 89.00 390 TYR A CA 1
ATOM 3030 C C . TYR A 1 390 ? -28.074 -20.871 19.796 1.00 89.00 390 TYR A C 1
ATOM 3032 O O . TYR A 1 390 ? -28.033 -19.823 20.430 1.00 89.00 390 TYR A O 1
ATOM 3040 N N . ALA A 1 391 ? -27.678 -22.034 20.320 1.00 87.38 391 ALA A N 1
ATOM 3041 C CA . ALA A 1 391 ? -27.099 -22.144 21.656 1.00 87.38 391 ALA A CA 1
ATOM 3042 C C . ALA A 1 391 ? -25.661 -21.609 21.717 1.00 87.38 391 ALA A C 1
ATOM 3044 O O . ALA A 1 391 ? -25.244 -21.073 22.740 1.00 87.38 391 ALA A O 1
ATOM 3045 N N . GLU A 1 392 ? -24.914 -21.749 20.621 1.00 86.19 392 GLU A N 1
ATOM 3046 C CA . GLU A 1 392 ? -23.524 -21.286 20.495 1.00 86.19 392 GLU A CA 1
ATOM 3047 C C . GLU A 1 392 ? -23.425 -19.938 19.756 1.00 86.19 392 GLU A C 1
ATOM 3049 O O . GLU A 1 392 ? -22.331 -19.398 19.624 1.00 86.19 392 GLU A O 1
ATOM 3054 N N . ASP A 1 393 ? -24.564 -19.417 19.285 1.00 80.12 393 ASP A N 1
ATOM 3055 C CA . ASP A 1 393 ? -24.733 -18.208 18.466 1.00 80.12 393 ASP A CA 1
ATOM 3056 C C . ASP A 1 393 ? -23.775 -18.140 17.259 1.00 80.12 393 ASP A C 1
ATOM 3058 O O . ASP A 1 393 ? -23.346 -17.066 16.840 1.00 80.12 393 ASP A O 1
ATOM 3062 N N . ASN A 1 394 ? -23.438 -19.297 16.674 1.00 78.94 394 ASN A N 1
ATOM 3063 C CA . ASN A 1 394 ? -22.392 -19.414 15.657 1.00 78.94 394 ASN A CA 1
ATOM 3064 C C . ASN A 1 394 ? -22.694 -20.491 14.593 1.00 78.94 394 ASN A C 1
ATOM 3066 O O . ASN A 1 394 ? -23.521 -21.388 14.794 1.00 78.94 394 ASN A O 1
ATOM 3070 N N . MET A 1 395 ? -22.007 -20.413 13.450 1.00 80.25 395 MET A N 1
ATOM 3071 C CA . MET A 1 395 ? -21.975 -21.459 12.426 1.00 80.25 395 MET A CA 1
ATOM 3072 C C . MET A 1 395 ? -21.143 -22.651 12.917 1.00 80.25 395 MET A C 1
ATOM 3074 O O . MET A 1 395 ? -20.016 -22.495 13.385 1.00 80.25 395 MET A O 1
ATOM 3078 N N . VAL A 1 396 ? -21.683 -23.860 12.785 1.00 84.88 396 VAL A N 1
ATOM 3079 C CA . VAL A 1 396 ? -21.113 -25.082 13.379 1.00 84.88 396 VAL A CA 1
ATOM 3080 C C . VAL A 1 396 ? -21.009 -26.218 12.363 1.00 84.88 396 VAL A C 1
ATOM 3082 O O . VAL A 1 396 ? -21.658 -26.193 11.313 1.00 84.88 396 VAL A O 1
ATOM 3085 N N . LEU A 1 397 ? -20.184 -27.225 12.663 1.00 84.38 397 LEU A N 1
ATOM 3086 C CA . LEU A 1 397 ? -20.255 -28.522 11.987 1.00 84.38 397 LEU A CA 1
ATOM 3087 C C . LEU A 1 397 ? -21.210 -29.439 12.733 1.00 84.38 397 LEU A C 1
ATOM 3089 O O . LEU A 1 397 ? -21.257 -29.464 13.962 1.00 84.38 397 LEU A O 1
ATOM 3093 N N . ASP A 1 398 ? -21.918 -30.242 11.957 1.00 89.06 398 ASP A N 1
ATOM 3094 C CA . ASP A 1 398 ? -22.710 -31.349 12.454 1.00 89.06 398 ASP A CA 1
ATOM 3095 C C . ASP A 1 398 ? -22.161 -32.640 11.841 1.00 89.06 398 ASP A C 1
ATOM 3097 O O . ASP A 1 398 ? -22.371 -32.926 10.661 1.00 89.06 398 ASP A O 1
ATOM 3101 N N . SER A 1 399 ? -21.415 -33.408 12.638 1.00 88.25 399 SER A N 1
ATOM 3102 C CA . SER A 1 399 ? -20.819 -34.681 12.209 1.00 88.25 399 SER A CA 1
ATOM 3103 C C . SER A 1 399 ? -21.861 -35.736 11.831 1.00 88.25 399 SER A C 1
ATOM 3105 O O . SER A 1 399 ? -21.542 -36.687 11.117 1.00 88.25 399 SER A O 1
ATOM 3107 N N . LYS A 1 400 ? -23.113 -35.562 12.273 1.00 90.75 400 LYS A N 1
ATOM 3108 C CA . LYS A 1 400 ? -24.250 -36.445 11.999 1.00 90.75 400 LYS A CA 1
ATOM 3109 C C . LYS A 1 400 ? -25.267 -35.816 11.050 1.00 90.75 400 LYS A C 1
ATOM 3111 O O . LYS A 1 400 ? -26.376 -36.333 10.929 1.00 90.75 400 LYS A O 1
ATOM 3116 N N . LEU A 1 401 ? -24.892 -34.764 10.320 1.00 91.06 401 LEU A N 1
ATOM 3117 C CA . LEU A 1 401 ? -25.807 -34.023 9.451 1.00 91.06 401 LEU A CA 1
ATOM 3118 C C . LEU A 1 401 ? -26.570 -34.921 8.468 1.00 91.06 401 LEU A C 1
ATOM 3120 O O . LEU A 1 401 ? -27.774 -34.759 8.301 1.00 91.06 401 LEU A O 1
ATOM 3124 N N . GLU A 1 402 ? -25.903 -35.896 7.847 1.00 89.56 402 GLU A N 1
ATOM 3125 C CA . GLU A 1 402 ? -26.557 -36.847 6.938 1.00 89.56 402 GLU A CA 1
ATOM 3126 C C . GLU A 1 402 ? -27.648 -37.663 7.652 1.00 89.56 402 GLU A C 1
ATOM 3128 O O . GLU A 1 402 ? -28.745 -37.839 7.123 1.00 89.56 402 GLU A O 1
ATOM 3133 N N . GLN A 1 403 ? -27.387 -38.118 8.882 1.00 90.06 403 GLN A N 1
ATOM 3134 C CA . GLN A 1 403 ? -28.371 -38.839 9.695 1.00 90.06 403 GLN A CA 1
ATOM 3135 C C . GLN A 1 403 ? -29.537 -37.920 10.072 1.00 90.06 403 GLN A C 1
ATOM 3137 O O . GLN A 1 403 ? -30.697 -38.305 9.913 1.00 90.06 403 GLN A O 1
ATOM 3142 N N . HIS A 1 404 ? -29.236 -36.688 10.493 1.00 94.44 404 HIS A N 1
ATOM 3143 C CA . HIS A 1 404 ? -30.251 -35.715 10.885 1.00 94.44 404 HIS A CA 1
ATOM 3144 C C . HIS A 1 404 ? -31.155 -35.289 9.724 1.00 94.44 404 HIS A C 1
ATOM 3146 O O . HIS A 1 404 ? -32.360 -35.117 9.909 1.00 94.44 404 HIS A O 1
ATOM 3152 N N . LEU A 1 405 ? -30.605 -35.149 8.518 1.00 92.06 405 LEU A N 1
ATOM 3153 C CA . LEU A 1 405 ? -31.370 -34.839 7.310 1.00 92.06 405 LEU A CA 1
ATOM 3154 C C . LEU A 1 405 ? -32.209 -36.036 6.837 1.00 92.06 405 LEU A C 1
ATOM 3156 O O . LEU A 1 405 ? -33.378 -35.862 6.473 1.00 92.06 405 LEU A O 1
ATOM 3160 N N . ASN A 1 406 ? -31.665 -37.255 6.920 1.00 91.06 406 ASN A N 1
ATOM 3161 C CA . ASN A 1 406 ? -32.380 -38.483 6.563 1.00 91.06 406 ASN A CA 1
ATOM 3162 C C . ASN A 1 406 ? -33.633 -38.714 7.422 1.00 91.06 406 ASN A C 1
ATOM 3164 O O . ASN A 1 406 ? -34.647 -39.195 6.903 1.00 91.06 406 ASN A O 1
ATOM 3168 N N . HIS A 1 407 ? -33.618 -38.315 8.701 1.00 92.25 407 HIS A N 1
ATOM 3169 C CA . HIS A 1 407 ? -34.803 -38.350 9.574 1.00 92.25 407 HIS A CA 1
ATOM 3170 C C . HIS A 1 407 ? -36.003 -37.636 8.939 1.00 92.25 407 HIS A C 1
ATOM 3172 O O . HIS A 1 407 ? -37.110 -38.178 8.879 1.00 92.25 407 HIS A O 1
ATOM 3178 N N . PHE A 1 408 ? -35.759 -36.481 8.321 1.00 92.94 408 PHE A N 1
ATOM 3179 C CA . PHE A 1 408 ? -36.768 -35.688 7.618 1.00 92.94 408 PHE A CA 1
ATOM 3180 C C . PHE A 1 408 ? -36.963 -36.077 6.143 1.00 92.94 408 PHE A C 1
ATOM 3182 O O . PHE A 1 408 ? -37.751 -35.447 5.437 1.00 92.94 408 PHE A O 1
ATOM 3189 N N . GLY A 1 409 ? -36.303 -37.141 5.675 1.00 89.12 409 GLY A N 1
ATOM 3190 C CA . GLY A 1 409 ? -36.399 -37.634 4.299 1.00 89.12 409 GLY A CA 1
ATOM 3191 C C . GLY A 1 409 ? -35.602 -36.826 3.273 1.00 89.12 409 GLY A C 1
ATOM 3192 O O . GLY A 1 409 ? -35.931 -36.883 2.091 1.00 89.12 409 GLY A O 1
ATOM 3193 N N . ILE A 1 410 ? -34.587 -36.072 3.707 1.00 87.56 410 ILE A N 1
ATOM 3194 C CA . ILE A 1 410 ? -33.707 -35.301 2.823 1.00 87.56 410 ILE A CA 1
ATOM 3195 C C . ILE A 1 410 ? -32.426 -36.106 2.578 1.00 87.56 410 ILE A C 1
ATOM 3197 O O . ILE A 1 410 ? -31.607 -36.252 3.482 1.00 87.56 410 ILE A O 1
ATOM 3201 N N . ASP A 1 411 ? -32.238 -36.581 1.346 1.00 82.88 411 ASP A N 1
ATOM 3202 C CA . ASP A 1 411 ? -30.983 -37.203 0.910 1.00 82.88 411 ASP A CA 1
ATOM 3203 C C . ASP A 1 411 ? -29.976 -36.120 0.497 1.00 82.88 411 ASP A C 1
ATOM 3205 O O . ASP A 1 411 ? -30.171 -35.392 -0.482 1.00 82.88 411 ASP A O 1
ATOM 3209 N N . LEU A 1 412 ? -28.881 -36.032 1.250 1.00 76.44 412 LEU A N 1
ATOM 3210 C CA . LEU A 1 412 ? -27.811 -35.052 1.074 1.00 76.44 412 LEU A CA 1
ATOM 3211 C C . LEU A 1 412 ? -27.181 -35.122 -0.335 1.00 76.44 412 LEU A C 1
ATOM 3213 O O . LEU A 1 412 ? -26.839 -34.082 -0.903 1.00 76.44 412 LEU A O 1
ATOM 3217 N N . ASN A 1 413 ? -27.107 -36.310 -0.949 1.00 74.50 413 ASN A N 1
ATOM 3218 C CA . ASN A 1 413 ? -26.517 -36.505 -2.281 1.00 74.50 413 ASN A CA 1
ATOM 3219 C C . ASN A 1 413 ? -27.467 -36.140 -3.432 1.00 74.50 413 ASN A C 1
ATOM 3221 O O . ASN A 1 413 ? -27.013 -35.855 -4.544 1.00 74.50 413 ASN A O 1
ATOM 3225 N N . ALA A 1 414 ? -28.778 -36.139 -3.182 1.00 74.88 414 ALA A N 1
ATOM 3226 C CA . ALA A 1 414 ? -29.791 -35.765 -4.168 1.00 74.88 414 ALA A CA 1
ATOM 3227 C C . ALA A 1 414 ? -30.009 -34.242 -4.245 1.00 74.88 414 ALA A C 1
ATOM 3229 O O . ALA A 1 414 ? -30.527 -33.735 -5.245 1.00 74.88 414 ALA A O 1
ATOM 3230 N N . MET A 1 415 ? -29.606 -33.509 -3.204 1.00 71.62 415 MET A N 1
ATOM 3231 C CA . MET A 1 415 ? -29.779 -32.063 -3.108 1.00 71.62 415 MET A CA 1
ATOM 3232 C C . MET A 1 415 ? -28.669 -31.300 -3.838 1.00 71.62 415 MET A C 1
ATOM 3234 O O . MET A 1 415 ? -27.500 -31.691 -3.871 1.00 71.62 415 MET A O 1
ATOM 3238 N N . ARG A 1 416 ? -29.045 -30.169 -4.436 1.00 64.69 416 ARG A N 1
ATOM 3239 C CA . ARG A 1 416 ? -28.121 -29.218 -5.060 1.00 64.69 416 ARG A CA 1
ATOM 3240 C C . ARG A 1 416 ? -28.283 -27.869 -4.380 1.00 64.69 416 ARG A C 1
ATOM 3242 O O . ARG A 1 416 ? -29.405 -27.469 -4.076 1.00 64.69 416 ARG A O 1
ATOM 3249 N N . LYS A 1 417 ? -27.172 -27.151 -4.209 1.00 68.56 417 LYS A N 1
ATOM 3250 C CA . LYS A 1 417 ? -27.188 -25.778 -3.705 1.00 68.56 417 LYS A CA 1
ATOM 3251 C C . LYS A 1 417 ? -28.013 -24.893 -4.652 1.00 68.56 417 LYS A C 1
ATOM 3253 O O . LYS A 1 417 ? -27.672 -24.761 -5.826 1.00 68.56 417 LYS A O 1
ATOM 3258 N N . VAL A 1 418 ? -29.095 -24.317 -4.135 1.00 64.94 418 VAL A N 1
ATOM 3259 C CA . VAL A 1 418 ? -30.056 -23.453 -4.848 1.00 64.94 418 VAL A CA 1
ATOM 3260 C C . VAL A 1 418 ? -30.277 -22.102 -4.156 1.00 64.94 418 VAL A C 1
ATOM 3262 O O . VAL A 1 418 ? -30.939 -21.241 -4.724 1.00 64.94 418 VAL A O 1
ATOM 3265 N N . ASP A 1 419 ? -29.710 -21.898 -2.964 1.00 56.19 419 ASP A N 1
ATOM 3266 C CA . ASP A 1 419 ? -29.747 -20.637 -2.216 1.00 56.19 419 ASP A CA 1
ATOM 3267 C C . ASP A 1 419 ? -28.329 -20.236 -1.763 1.00 56.19 419 ASP A C 1
ATOM 3269 O O . ASP A 1 419 ? -27.390 -21.046 -1.772 1.00 56.19 419 ASP A O 1
ATOM 3273 N N . LYS A 1 420 ? -28.161 -18.963 -1.404 1.00 54.31 420 LYS A N 1
ATOM 3274 C CA . LYS A 1 420 ? -26.879 -18.369 -1.025 1.00 54.31 420 LYS A CA 1
ATOM 3275 C C . LYS A 1 420 ? -26.439 -18.828 0.365 1.00 54.31 420 LYS A C 1
ATOM 3277 O O . LYS A 1 420 ? -27.260 -18.924 1.280 1.00 54.31 420 LYS A O 1
ATOM 3282 N N . THR A 1 421 ? -25.145 -19.058 0.564 1.00 57.81 421 THR A N 1
ATOM 3283 C CA . THR A 1 421 ? -24.569 -19.281 1.905 1.00 57.81 421 THR A CA 1
ATOM 3284 C C . THR A 1 421 ? -24.638 -18.008 2.748 1.00 57.81 421 THR A C 1
ATOM 3286 O O . THR A 1 421 ? -24.925 -16.923 2.237 1.00 57.81 421 THR A O 1
ATOM 3289 N N . MET 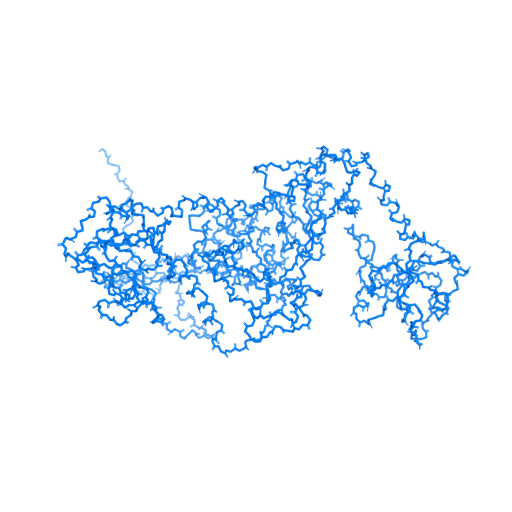A 1 422 ? -24.403 -18.114 4.056 1.00 57.31 422 MET A N 1
ATOM 3290 C CA . MET A 1 422 ? -24.329 -16.919 4.913 1.00 57.31 422 MET A CA 1
ATOM 3291 C C . MET A 1 422 ? -23.206 -15.966 4.490 1.00 57.31 422 MET A C 1
ATOM 3293 O O . MET A 1 422 ? -23.456 -14.774 4.336 1.00 57.31 422 MET A O 1
ATOM 3297 N N . ASN A 1 423 ? -22.034 -16.500 4.143 1.00 50.28 423 ASN A N 1
ATOM 3298 C CA . ASN A 1 423 ? -20.913 -15.703 3.635 1.00 50.28 423 ASN A CA 1
ATOM 3299 C C . ASN A 1 423 ? -21.274 -14.959 2.333 1.00 50.28 423 ASN A C 1
ATOM 3301 O O . ASN A 1 423 ? -20.880 -13.814 2.139 1.00 50.28 423 ASN A O 1
ATOM 3305 N N . GLU A 1 424 ? -22.053 -15.582 1.441 1.00 48.88 424 GLU A N 1
ATOM 3306 C CA . GLU A 1 424 ? -22.541 -14.946 0.206 1.00 48.88 424 GLU A CA 1
ATOM 3307 C C . GLU A 1 424 ? -23.535 -13.805 0.474 1.00 48.88 424 GLU A C 1
ATOM 3309 O O . GLU A 1 424 ? -23.562 -12.827 -0.275 1.00 48.88 424 GLU A O 1
ATOM 3314 N N . LEU A 1 425 ? -24.338 -13.902 1.539 1.00 54.31 425 LEU A N 1
ATOM 3315 C CA . LEU A 1 425 ? -25.242 -12.827 1.957 1.00 54.31 425 LEU A CA 1
ATOM 3316 C C . LEU A 1 425 ? -24.490 -11.656 2.607 1.00 54.31 425 LEU A C 1
ATOM 3318 O O . LEU A 1 425 ? -24.833 -10.507 2.345 1.00 54.31 425 LEU A O 1
ATOM 3322 N N . GLU A 1 426 ? -23.449 -11.920 3.399 1.00 52.72 426 GLU A N 1
ATOM 3323 C CA . GLU A 1 426 ? -22.588 -10.877 3.984 1.00 52.72 426 GLU A CA 1
ATOM 3324 C C . GLU A 1 426 ? -21.824 -10.085 2.915 1.00 52.72 426 GLU A C 1
ATOM 3326 O O . GLU A 1 426 ? -21.678 -8.866 3.013 1.00 52.72 426 GLU A O 1
ATOM 3331 N N . ILE A 1 427 ? -21.370 -10.761 1.856 1.00 46.06 427 ILE A N 1
ATOM 3332 C CA . ILE A 1 427 ? -20.769 -10.127 0.673 1.00 46.06 427 ILE A CA 1
ATOM 3333 C C . ILE A 1 427 ? -21.756 -9.152 0.026 1.00 46.06 427 ILE A C 1
ATOM 3335 O O . ILE A 1 427 ? -21.396 -8.018 -0.282 1.00 46.06 427 ILE A O 1
ATOM 3339 N N . GLU A 1 428 ? -23.005 -9.577 -0.163 1.00 48.78 428 GLU A N 1
ATOM 3340 C CA . GLU A 1 428 ? -24.046 -8.747 -0.769 1.00 48.78 428 GLU A CA 1
ATOM 3341 C C . GLU A 1 428 ? -24.443 -7.562 0.122 1.00 48.78 428 GLU A C 1
ATOM 3343 O O . GLU A 1 428 ? -24.653 -6.463 -0.390 1.00 48.78 428 GLU A O 1
ATOM 3348 N N . ALA A 1 429 ? -24.496 -7.755 1.443 1.00 46.38 429 ALA A N 1
ATOM 3349 C CA . ALA A 1 429 ? -24.738 -6.678 2.400 1.00 46.38 429 ALA A CA 1
ATOM 3350 C C . ALA A 1 429 ? -23.626 -5.618 2.349 1.00 46.38 429 ALA A C 1
ATOM 3352 O O . ALA A 1 429 ? -23.925 -4.434 2.221 1.00 46.38 429 ALA A O 1
ATOM 3353 N N . ASN A 1 430 ? -22.356 -6.039 2.331 1.00 45.44 430 ASN A N 1
ATOM 3354 C CA . ASN A 1 430 ? -21.213 -5.132 2.189 1.00 45.44 430 ASN A CA 1
ATOM 3355 C C . ASN A 1 430 ? -21.233 -4.356 0.861 1.00 45.44 430 ASN A C 1
ATOM 3357 O O . ASN A 1 430 ? -20.867 -3.183 0.827 1.00 45.44 430 ASN A O 1
ATOM 3361 N N . MET A 1 431 ? -21.661 -4.990 -0.239 1.00 38.47 431 MET A N 1
ATOM 3362 C CA . MET A 1 431 ? -21.823 -4.298 -1.525 1.00 38.47 431 MET A CA 1
ATOM 3363 C C . MET A 1 431 ? -22.904 -3.213 -1.446 1.00 38.47 431 MET A C 1
ATOM 3365 O O . MET A 1 431 ? -22.670 -2.090 -1.884 1.00 38.47 431 MET A O 1
ATOM 3369 N N . ARG A 1 432 ? -24.053 -3.520 -0.832 1.00 44.75 432 ARG A N 1
ATOM 3370 C CA . ARG A 1 432 ? -25.150 -2.554 -0.654 1.00 44.75 432 ARG A CA 1
ATOM 3371 C C . ARG A 1 432 ? -24.787 -1.415 0.295 1.00 44.75 432 ARG A C 1
ATOM 3373 O O . ARG A 1 432 ? -25.216 -0.288 0.078 1.00 44.75 432 ARG A O 1
ATOM 3380 N N . GLU A 1 433 ? -23.998 -1.687 1.332 1.00 42.47 433 GLU A N 1
ATOM 3381 C CA . GLU A 1 433 ? -23.509 -0.657 2.252 1.00 42.47 433 GLU A CA 1
ATOM 3382 C C . GLU A 1 433 ? -22.577 0.328 1.525 1.00 42.47 433 GLU A C 1
ATOM 3384 O O . GLU A 1 433 ? -22.676 1.537 1.726 1.00 42.47 433 GLU A O 1
ATOM 3389 N N . TRP A 1 434 ? -21.756 -0.163 0.589 1.00 41.03 434 TRP A N 1
ATOM 3390 C CA . TRP A 1 434 ? -20.950 0.673 -0.308 1.00 41.03 434 TRP A CA 1
ATOM 3391 C C . TRP A 1 434 ? -21.804 1.559 -1.224 1.00 41.03 434 TRP A C 1
ATOM 3393 O O . TRP A 1 434 ? -21.521 2.752 -1.351 1.00 41.03 434 TRP A O 1
ATOM 3403 N N . ASP A 1 435 ? -22.870 1.003 -1.804 1.00 38.97 435 ASP A N 1
ATOM 3404 C CA . ASP A 1 435 ? -23.829 1.756 -2.625 1.00 38.97 435 ASP A CA 1
ATOM 3405 C C . ASP A 1 435 ? -24.575 2.823 -1.797 1.00 38.97 435 ASP A C 1
ATOM 3407 O O . ASP A 1 435 ? -24.837 3.925 -2.281 1.00 38.97 435 ASP A O 1
ATOM 3411 N N . SER A 1 436 ? -24.867 2.530 -0.524 1.00 36.34 436 SER A N 1
ATOM 3412 C CA . SER A 1 436 ? -25.534 3.456 0.400 1.00 36.34 436 SER A CA 1
ATOM 3413 C C . SER A 1 436 ? -24.634 4.613 0.850 1.00 36.34 436 SER A C 1
ATOM 3415 O O . SER A 1 436 ? -25.136 5.720 1.049 1.00 36.34 436 SER A O 1
ATOM 3417 N N . ILE A 1 437 ? -23.324 4.383 1.015 1.00 46.00 437 ILE A N 1
ATOM 3418 C CA . ILE A 1 437 ? -22.347 5.422 1.395 1.00 46.00 437 ILE A CA 1
ATOM 3419 C C . ILE A 1 437 ? -22.154 6.444 0.262 1.00 46.00 437 ILE A C 1
ATOM 3421 O O . ILE A 1 437 ? -21.877 7.611 0.530 1.00 46.00 437 ILE A O 1
ATOM 3425 N N . GLN A 1 438 ? -22.349 6.054 -1.001 1.00 42.72 438 GLN A N 1
ATOM 3426 C CA . GLN A 1 438 ? -22.195 6.942 -2.162 1.00 42.72 438 GLN A CA 1
ATOM 3427 C C . GLN A 1 438 ? -23.388 7.883 -2.419 1.00 42.72 438 GLN A C 1
ATOM 3429 O O . GLN A 1 438 ? -23.609 8.284 -3.559 1.00 42.72 438 GLN A O 1
ATOM 3434 N N . GLU A 1 439 ? -24.149 8.270 -1.388 1.00 46.16 439 GLU A N 1
ATOM 3435 C CA . GLU A 1 439 ? -25.332 9.137 -1.524 1.00 46.16 439 GLU A CA 1
ATOM 3436 C C . GLU A 1 439 ? -26.260 8.679 -2.668 1.00 46.16 439 GLU A C 1
ATOM 3438 O O . GLU A 1 439 ? -26.447 9.387 -3.661 1.00 46.16 439 GLU A O 1
ATOM 3443 N N . THR A 1 440 ? -26.804 7.462 -2.533 1.00 39.59 440 THR A N 1
ATOM 3444 C CA . THR A 1 440 ? -27.735 6.789 -3.462 1.00 39.59 440 THR A CA 1
ATOM 3445 C C . THR A 1 440 ? -28.426 7.735 -4.461 1.00 39.59 440 THR A C 1
ATOM 3447 O O . THR A 1 440 ? -29.309 8.514 -4.101 1.00 39.59 440 THR A O 1
ATOM 3450 N N . GLY A 1 441 ? -28.043 7.646 -5.741 1.00 42.69 441 GLY A N 1
ATOM 3451 C CA . GLY A 1 441 ? -28.677 8.378 -6.847 1.00 42.69 441 GLY A CA 1
ATOM 3452 C C . GLY A 1 441 ? -28.025 9.708 -7.240 1.00 42.69 441 GLY A C 1
ATOM 3453 O O . GLY A 1 441 ? -28.460 10.314 -8.222 1.00 42.69 441 GLY A O 1
ATOM 3454 N N . LYS A 1 442 ? -26.972 10.161 -6.546 1.00 47.09 442 LYS A N 1
ATOM 3455 C CA . LYS A 1 442 ? -26.193 11.335 -6.962 1.00 47.09 442 LYS A CA 1
ATOM 3456 C C . LYS A 1 442 ? -24.936 10.930 -7.727 1.00 47.09 442 LYS A C 1
ATOM 3458 O O . LYS A 1 442 ? -24.092 10.186 -7.243 1.00 47.09 442 LYS A O 1
ATOM 3463 N N . ALA A 1 443 ? -24.780 11.475 -8.930 1.00 53.12 443 ALA A N 1
ATOM 3464 C CA . ALA A 1 443 ? -23.533 11.379 -9.678 1.00 53.12 443 ALA A CA 1
ATOM 3465 C C . ALA A 1 443 ? -22.495 12.332 -9.059 1.00 53.12 443 ALA A C 1
ATOM 3467 O O . ALA A 1 443 ? -22.476 13.523 -9.371 1.00 53.12 443 ALA A O 1
ATOM 3468 N N . LEU A 1 444 ? -21.661 11.821 -8.151 1.00 60.97 444 LEU A N 1
ATOM 3469 C CA . LEU A 1 444 ? -20.542 12.579 -7.587 1.00 60.97 444 LEU A CA 1
ATOM 3470 C C . LEU A 1 444 ? -19.455 12.796 -8.648 1.00 60.97 444 LEU A C 1
ATOM 3472 O O . LEU A 1 444 ? -19.204 11.930 -9.488 1.00 60.97 444 LEU A O 1
ATOM 3476 N N . VAL A 1 445 ? -18.798 13.957 -8.607 1.00 66.38 445 VAL A N 1
ATOM 3477 C CA . VAL A 1 445 ? -17.687 14.271 -9.514 1.00 66.38 445 VAL A CA 1
ATOM 3478 C C . VAL A 1 445 ? -16.444 13.507 -9.048 1.00 66.38 445 VAL A C 1
ATOM 3480 O O . VAL A 1 445 ? -16.008 13.720 -7.914 1.00 66.38 445 VAL A O 1
ATOM 3483 N N . PRO A 1 446 ? -15.840 12.643 -9.886 1.00 70.06 446 PRO A N 1
ATOM 3484 C CA . PRO A 1 446 ? -14.584 11.992 -9.540 1.00 70.06 446 PRO A CA 1
ATOM 3485 C C . PRO A 1 446 ? -13.494 13.034 -9.272 1.00 70.06 446 PRO A C 1
ATOM 3487 O O . PRO A 1 446 ? -13.261 13.924 -10.091 1.00 70.06 446 PRO A O 1
ATOM 3490 N N . ALA A 1 447 ? -12.819 12.906 -8.133 1.00 73.12 447 ALA A N 1
ATOM 3491 C CA . ALA A 1 447 ? -11.739 13.793 -7.723 1.00 73.12 447 ALA A CA 1
ATOM 3492 C C . ALA A 1 447 ? -10.397 13.049 -7.754 1.00 73.12 447 ALA A C 1
ATOM 3494 O O . ALA A 1 447 ? -10.322 11.865 -7.431 1.00 73.12 447 ALA A O 1
ATOM 3495 N N . GLY A 1 448 ? -9.338 13.755 -8.147 1.00 80.56 448 GLY A N 1
ATOM 3496 C CA . GLY A 1 448 ? -7.974 13.239 -8.197 1.00 80.56 448 GLY A CA 1
ATOM 3497 C C . GLY A 1 448 ? -6.967 14.381 -8.103 1.00 80.56 448 GLY A C 1
ATOM 3498 O O . GLY A 1 448 ? -7.299 15.538 -8.356 1.00 80.56 448 GLY A O 1
ATOM 3499 N N . GLY A 1 449 ? -5.738 14.060 -7.715 1.00 84.00 449 GLY A N 1
ATOM 3500 C CA . GLY A 1 449 ? -4.671 15.020 -7.447 1.00 84.00 449 GLY A CA 1
ATOM 3501 C C . GLY A 1 449 ? -4.054 14.863 -6.052 1.00 84.00 449 GLY A C 1
ATOM 3502 O O . GLY A 1 449 ? -4.343 13.896 -5.339 1.00 84.00 449 GLY A O 1
ATOM 3503 N N . PRO A 1 450 ? -3.166 15.796 -5.665 1.00 90.75 450 PRO A N 1
ATOM 3504 C CA . PRO A 1 450 ? -2.545 15.827 -4.343 1.00 90.75 450 PRO A CA 1
ATOM 3505 C C . PRO A 1 450 ? -3.580 15.772 -3.213 1.00 90.75 450 PRO A C 1
ATOM 3507 O O . PRO A 1 450 ? -4.523 16.558 -3.199 1.00 90.75 450 PRO A O 1
ATOM 3510 N N . GLY A 1 451 ? -3.421 14.826 -2.284 1.00 90.31 451 GLY A N 1
ATOM 3511 C CA . GLY A 1 451 ? -4.334 14.629 -1.149 1.00 90.31 451 GLY A CA 1
ATOM 3512 C C . GLY A 1 451 ? -5.680 13.980 -1.491 1.00 90.31 451 GLY A C 1
ATOM 3513 O O . GLY A 1 451 ? -6.501 13.796 -0.601 1.00 90.31 451 GLY A O 1
ATOM 3514 N N . LEU A 1 452 ? -5.904 13.600 -2.753 1.00 89.12 452 LEU A N 1
ATOM 3515 C CA . LEU A 1 452 ? -7.161 13.021 -3.248 1.00 89.12 452 LEU A CA 1
ATOM 3516 C C . LEU A 1 452 ? -6.961 11.583 -3.753 1.00 89.12 452 LEU A C 1
ATOM 3518 O O . LEU A 1 452 ? -7.600 11.138 -4.704 1.00 89.12 452 LEU A O 1
ATOM 3522 N N . THR A 1 453 ? -6.028 10.847 -3.146 1.00 90.25 453 THR A N 1
ATOM 3523 C CA . THR A 1 453 ? -5.718 9.466 -3.535 1.00 90.25 453 THR A CA 1
ATOM 3524 C C . THR A 1 453 ? -6.553 8.474 -2.730 1.00 90.25 453 THR A C 1
ATOM 3526 O O . THR A 1 453 ? -6.499 8.455 -1.501 1.00 90.25 453 THR A O 1
ATOM 3529 N N . GLY A 1 454 ? -7.284 7.594 -3.418 1.00 87.06 454 GLY A N 1
ATOM 3530 C CA . GLY A 1 454 ? -8.047 6.518 -2.782 1.00 87.06 454 GLY A CA 1
ATOM 3531 C C . GLY A 1 454 ? -7.170 5.402 -2.195 1.00 87.06 454 GLY A C 1
ATOM 3532 O O . GLY A 1 454 ? -6.093 5.088 -2.709 1.00 87.06 454 GLY A O 1
ATOM 3533 N N . LEU A 1 455 ? -7.670 4.754 -1.138 1.00 87.38 455 LEU A N 1
ATOM 3534 C CA . LEU A 1 455 ? -7.100 3.527 -0.572 1.00 87.38 455 LEU A CA 1
ATOM 3535 C C . LEU A 1 455 ? -7.951 2.333 -0.996 1.00 87.38 455 LEU A C 1
ATOM 3537 O O . LEU A 1 455 ? -9.152 2.289 -0.720 1.00 87.38 455 LEU A O 1
ATOM 3541 N N . ARG A 1 456 ? -7.338 1.346 -1.652 1.00 79.69 456 ARG A N 1
ATOM 3542 C CA . ARG A 1 456 ? -8.061 0.139 -2.064 1.00 79.69 456 ARG A CA 1
ATOM 3543 C C . ARG A 1 456 ? -8.340 -0.751 -0.860 1.00 79.69 456 ARG A C 1
ATOM 3545 O O . ARG A 1 456 ? -7.490 -0.915 0.013 1.00 79.69 456 ARG A O 1
ATOM 3552 N N . ASN A 1 457 ? -9.531 -1.339 -0.831 1.00 72.25 457 ASN A N 1
ATOM 3553 C CA . ASN A 1 457 ? -9.897 -2.315 0.188 1.00 72.25 457 ASN A CA 1
ATOM 3554 C C . ASN A 1 457 ? -9.041 -3.589 0.022 1.00 72.25 457 ASN A C 1
ATOM 3556 O O . ASN A 1 457 ? -8.829 -4.045 -1.102 1.00 72.25 457 ASN A O 1
ATOM 3560 N N . LEU A 1 458 ? -8.532 -4.132 1.130 1.00 66.31 458 LEU A N 1
ATOM 3561 C CA . LEU A 1 458 ? -7.694 -5.337 1.195 1.00 66.31 458 LEU A CA 1
ATOM 3562 C C . LEU A 1 458 ? -8.431 -6.539 1.826 1.00 66.31 458 LEU A C 1
ATOM 3564 O O . LEU A 1 458 ? -7.789 -7.503 2.231 1.00 66.31 458 LEU A O 1
ATOM 3568 N N . GLY A 1 459 ? -9.763 -6.472 1.914 1.00 62.19 459 GLY A N 1
ATOM 3569 C CA . GLY A 1 459 ? -10.618 -7.374 2.689 1.00 62.19 459 GLY A CA 1
ATOM 3570 C C . GLY A 1 459 ? -10.909 -6.778 4.066 1.00 62.19 459 GLY A C 1
ATOM 3571 O O . GLY A 1 459 ? -10.012 -6.693 4.899 1.00 62.19 459 GLY A O 1
ATOM 3572 N N . ASN A 1 460 ? -12.148 -6.318 4.284 1.00 67.44 460 ASN A N 1
ATOM 3573 C CA . ASN A 1 460 ? -12.611 -5.677 5.525 1.00 67.44 460 ASN A CA 1
ATOM 3574 C C . ASN A 1 460 ? -11.731 -4.520 6.044 1.00 67.44 460 ASN A C 1
ATOM 3576 O O . ASN A 1 460 ? -11.817 -4.148 7.206 1.00 67.44 460 ASN A O 1
ATOM 3580 N N . SER A 1 461 ? -10.913 -3.892 5.193 1.00 77.56 461 SER A N 1
ATOM 3581 C CA . SER A 1 461 ? -9.926 -2.887 5.617 1.00 77.56 461 SER A CA 1
ATOM 3582 C C . SER A 1 461 ? -10.461 -1.448 5.628 1.00 77.56 461 SER A C 1
ATOM 3584 O O . SER A 1 461 ? -9.674 -0.501 5.599 1.00 77.56 461 SER A O 1
ATOM 3586 N N . CYS A 1 462 ? -11.782 -1.251 5.612 1.00 83.12 462 CYS A N 1
ATOM 3587 C CA . CYS A 1 462 ? -12.394 0.081 5.571 1.00 83.12 462 CYS A CA 1
ATOM 3588 C C . CYS A 1 462 ? -12.033 0.913 6.810 1.00 83.12 462 CYS A C 1
ATOM 3590 O O . CYS A 1 462 ? -11.680 2.078 6.664 1.00 83.12 462 CYS A O 1
ATOM 3592 N N . TYR A 1 463 ? -12.012 0.299 7.996 1.00 85.81 463 TYR A N 1
ATOM 3593 C CA . TYR A 1 463 ? -11.620 0.952 9.246 1.00 85.81 463 TYR A CA 1
ATOM 3594 C C . TYR A 1 463 ? -10.177 1.489 9.193 1.00 85.81 463 TYR A C 1
ATOM 3596 O O . TYR A 1 463 ? -9.923 2.621 9.600 1.00 85.81 463 TYR A O 1
ATOM 3604 N N . ILE A 1 464 ? -9.247 0.724 8.600 1.00 91.62 464 ILE A N 1
ATOM 3605 C CA . ILE A 1 464 ? -7.862 1.157 8.361 1.00 91.62 464 ILE A CA 1
ATOM 3606 C C . ILE A 1 464 ? -7.852 2.345 7.404 1.00 91.62 464 ILE A C 1
ATOM 3608 O O . ILE A 1 464 ? -7.232 3.369 7.684 1.00 91.62 464 ILE A O 1
ATOM 3612 N N . ASN A 1 465 ? -8.549 2.215 6.275 1.00 92.06 465 ASN A N 1
ATOM 3613 C CA . ASN A 1 465 ? -8.544 3.229 5.229 1.00 92.06 465 ASN A CA 1
ATOM 3614 C C . ASN A 1 465 ? -9.084 4.573 5.744 1.00 92.06 465 ASN A C 1
ATOM 3616 O O . ASN A 1 465 ? -8.455 5.603 5.502 1.00 92.06 465 ASN A O 1
ATOM 3620 N N . SER A 1 466 ? -10.187 4.562 6.496 1.00 93.38 466 SER A N 1
ATOM 3621 C CA . SER A 1 466 ? -10.782 5.765 7.091 1.00 93.38 466 SER A CA 1
ATOM 3622 C C . SER A 1 466 ? -9.832 6.454 8.072 1.00 93.38 466 SER A C 1
ATOM 3624 O O . SER A 1 466 ? -9.631 7.665 7.991 1.00 93.38 466 SER A O 1
ATOM 3626 N N . VAL A 1 467 ? -9.189 5.687 8.958 1.00 96.44 467 VAL A N 1
ATOM 3627 C CA . VAL A 1 467 ? -8.229 6.228 9.931 1.00 96.44 467 VAL A CA 1
ATOM 3628 C C . VAL A 1 467 ? -7.003 6.820 9.241 1.00 96.44 467 VAL A C 1
ATOM 3630 O O . VAL A 1 467 ? -6.571 7.914 9.593 1.00 96.44 467 VAL A O 1
ATOM 3633 N N . LEU A 1 468 ? -6.445 6.135 8.241 1.00 96.62 468 LEU A N 1
ATOM 3634 C CA . LEU A 1 468 ? -5.271 6.628 7.519 1.00 96.62 468 LEU A CA 1
ATOM 3635 C C . LEU A 1 468 ? -5.573 7.922 6.751 1.00 96.62 468 LEU A C 1
ATOM 3637 O O . LEU A 1 468 ? -4.770 8.851 6.813 1.00 96.62 468 LEU A O 1
ATOM 3641 N N . GLN A 1 469 ? -6.728 8.014 6.081 1.00 95.38 469 GLN A N 1
ATOM 3642 C CA . GLN A 1 469 ? -7.159 9.251 5.414 1.00 95.38 469 GLN A CA 1
ATOM 3643 C C . GLN A 1 469 ? -7.280 10.411 6.413 1.00 95.38 469 GLN A C 1
ATOM 3645 O O . GLN A 1 469 ? -6.751 11.492 6.161 1.00 95.38 469 GLN A O 1
ATOM 3650 N N . LEU A 1 470 ? -7.894 10.171 7.579 1.00 95.81 470 LEU A N 1
ATOM 3651 C CA . LEU A 1 470 ? -8.009 11.174 8.639 1.00 95.81 470 LEU A CA 1
ATOM 3652 C C . LEU A 1 470 ? -6.637 11.629 9.146 1.00 95.81 470 LEU A C 1
ATOM 3654 O O . LEU A 1 470 ? -6.377 12.828 9.208 1.00 95.81 470 LEU A O 1
ATOM 3658 N N . LEU A 1 471 ? -5.740 10.697 9.478 1.00 96.44 471 LEU A N 1
ATOM 3659 C CA . LEU A 1 471 ? -4.423 11.037 10.020 1.00 96.44 471 LEU A CA 1
ATOM 3660 C C . LEU A 1 471 ? -3.607 11.890 9.044 1.00 96.44 471 LEU A C 1
ATOM 3662 O O . LEU A 1 471 ? -3.008 12.874 9.466 1.00 96.44 471 LEU A O 1
ATOM 3666 N N . PHE A 1 472 ? -3.620 11.576 7.746 1.00 96.88 472 PHE A N 1
ATOM 3667 C CA . PHE A 1 472 ? -2.881 12.348 6.739 1.00 96.88 472 PHE A CA 1
ATOM 3668 C C . PHE A 1 472 ? -3.577 13.636 6.281 1.00 96.88 472 PHE A C 1
ATOM 3670 O O . PHE A 1 472 ? -2.960 14.421 5.564 1.00 96.88 472 PHE A O 1
ATOM 3677 N N . ALA A 1 473 ? -4.793 13.913 6.756 1.00 95.44 473 ALA A N 1
ATOM 3678 C CA . ALA A 1 473 ? -5.383 15.249 6.696 1.00 95.44 473 ALA A CA 1
ATOM 3679 C C . ALA A 1 473 ? -4.874 16.167 7.828 1.00 95.44 473 ALA A C 1
ATOM 3681 O O . ALA A 1 473 ? -5.002 17.390 7.742 1.00 95.44 473 ALA A O 1
ATOM 3682 N N . VAL A 1 474 ? -4.271 15.609 8.889 1.00 95.50 474 VAL A N 1
ATOM 3683 C CA . VAL A 1 474 ? -3.777 16.383 10.034 1.00 95.50 474 VAL A CA 1
ATOM 3684 C C . VAL A 1 474 ? -2.362 16.926 9.771 1.00 95.50 474 VAL A C 1
ATOM 3686 O O . VAL A 1 474 ? -1.434 16.145 9.537 1.00 95.50 474 VAL A O 1
ATOM 3689 N N . PRO A 1 475 ? -2.126 18.251 9.892 1.00 95.19 475 PRO A N 1
ATOM 3690 C CA . PRO A 1 475 ? -0.839 18.863 9.545 1.00 95.19 475 PRO A CA 1
ATOM 3691 C C . PRO A 1 475 ? 0.384 18.302 10.282 1.00 95.19 475 PRO A C 1
ATOM 3693 O O . PRO A 1 475 ? 1.483 18.301 9.728 1.00 95.19 475 PRO A O 1
ATOM 3696 N N . SER A 1 476 ? 0.230 17.824 11.523 1.00 93.38 476 SER A N 1
ATOM 3697 C CA . SER A 1 476 ? 1.339 17.234 12.287 1.00 93.38 476 SER A CA 1
ATOM 3698 C C . SER A 1 476 ? 1.858 15.942 11.646 1.00 93.38 476 SER A C 1
ATOM 3700 O O . SER A 1 476 ? 3.070 15.749 11.554 1.00 93.38 476 SER A O 1
ATOM 3702 N N . PHE A 1 477 ? 0.960 15.089 11.147 1.00 95.12 477 PHE A N 1
ATOM 3703 C CA . PHE A 1 477 ? 1.308 13.862 10.430 1.00 95.12 477 PHE A CA 1
ATOM 3704 C C . PHE A 1 477 ? 1.910 14.164 9.058 1.00 95.12 477 PHE A C 1
ATOM 3706 O O . PHE A 1 477 ? 2.928 13.565 8.704 1.00 95.12 477 PHE A O 1
ATOM 3713 N N . VAL A 1 478 ? 1.345 15.132 8.325 1.00 96.12 478 VAL A N 1
ATOM 3714 C CA . VAL A 1 478 ? 1.899 15.607 7.043 1.00 96.12 478 VAL A CA 1
ATOM 3715 C C . VAL A 1 478 ? 3.339 16.083 7.231 1.00 96.12 478 VAL A C 1
ATOM 3717 O O . VAL A 1 478 ? 4.249 15.564 6.586 1.00 96.12 478 VAL A O 1
ATOM 3720 N N . ARG A 1 479 ? 3.582 16.984 8.189 1.00 94.38 479 ARG A N 1
ATOM 3721 C CA . ARG A 1 479 ? 4.927 17.506 8.462 1.00 94.38 479 ARG A CA 1
ATOM 3722 C C . ARG A 1 479 ? 5.915 16.395 8.815 1.00 94.38 479 ARG A C 1
ATOM 3724 O O . ARG A 1 479 ? 7.053 16.401 8.351 1.00 94.38 479 ARG A O 1
ATOM 3731 N N . ARG A 1 480 ? 5.494 15.429 9.635 1.00 91.88 480 ARG A N 1
ATOM 3732 C CA . ARG A 1 480 ? 6.383 14.367 10.118 1.00 91.88 480 ARG A CA 1
ATOM 3733 C C . ARG A 1 480 ? 6.741 13.344 9.042 1.00 91.88 480 ARG A C 1
ATOM 3735 O O . ARG A 1 480 ? 7.895 12.915 9.004 1.00 91.88 480 ARG A O 1
ATOM 3742 N N . TYR A 1 481 ? 5.772 12.925 8.229 1.00 94.88 481 TYR A N 1
ATOM 3743 C CA . TYR A 1 481 ? 5.911 11.765 7.341 1.00 94.88 481 TYR A CA 1
ATOM 3744 C C . TYR A 1 481 ? 5.973 12.114 5.853 1.00 94.88 481 TYR A C 1
ATOM 3746 O O . TYR A 1 481 ? 6.595 11.364 5.104 1.00 94.88 481 TYR A O 1
ATOM 3754 N N . TYR A 1 482 ? 5.385 13.233 5.423 1.00 96.00 482 TYR A N 1
ATOM 3755 C CA . TYR A 1 482 ? 5.484 13.717 4.044 1.00 96.00 482 TYR A CA 1
ATOM 3756 C C . TYR A 1 482 ? 6.652 14.695 3.893 1.00 96.00 482 TYR A C 1
ATOM 3758 O O . TYR A 1 482 ? 7.636 14.362 3.234 1.00 96.00 482 TYR A O 1
ATOM 3766 N N . ASP A 1 483 ? 6.615 15.837 4.588 1.00 94.81 483 ASP A N 1
ATOM 3767 C CA . ASP A 1 483 ? 7.681 16.850 4.497 1.00 94.81 483 ASP A CA 1
ATOM 3768 C C . ASP A 1 483 ? 9.008 16.311 5.067 1.00 94.81 483 ASP A C 1
ATOM 3770 O O . ASP A 1 483 ? 10.084 16.508 4.502 1.00 94.81 483 ASP A O 1
ATOM 3774 N N . GLY A 1 484 ? 8.930 15.565 6.175 1.00 91.69 484 GLY A N 1
ATOM 3775 C CA . GLY A 1 484 ? 10.070 14.930 6.842 1.00 91.69 484 GLY A CA 1
ATOM 3776 C C . GLY A 1 484 ? 10.592 13.649 6.180 1.00 91.69 484 GLY A C 1
ATOM 3777 O O . GLY A 1 484 ? 11.535 13.043 6.699 1.00 91.69 484 GLY A O 1
ATOM 3778 N N . ARG A 1 485 ? 10.017 13.212 5.050 1.00 93.12 485 ARG A N 1
ATOM 3779 C CA . ARG A 1 485 ? 10.325 11.916 4.418 1.00 93.12 485 ARG A CA 1
ATOM 3780 C C . ARG A 1 485 ? 11.808 11.720 4.125 1.00 93.12 485 ARG A C 1
ATOM 3782 O O . ARG A 1 485 ? 12.353 10.673 4.467 1.00 93.12 485 ARG A O 1
ATOM 3789 N N . SER A 1 486 ? 12.472 12.703 3.517 1.00 91.44 486 SER A N 1
ATOM 3790 C CA . SER A 1 486 ? 13.897 12.587 3.170 1.00 91.44 486 SER A CA 1
ATOM 3791 C C . SER A 1 486 ? 14.759 12.354 4.411 1.00 91.44 486 SER A C 1
ATOM 3793 O O . SER A 1 486 ? 15.600 11.461 4.411 1.00 91.44 486 SER A O 1
ATOM 3795 N N . SER A 1 487 ? 14.467 13.058 5.511 1.00 89.94 487 SER A N 1
ATOM 3796 C CA . SER A 1 487 ? 15.164 12.875 6.790 1.00 89.94 487 SER A CA 1
ATOM 3797 C C . SER A 1 487 ? 14.923 11.487 7.395 1.00 89.94 487 SER A C 1
ATOM 3799 O O . SER A 1 487 ? 15.861 10.871 7.906 1.00 89.94 487 SER A O 1
ATOM 3801 N N . ILE A 1 488 ? 13.692 10.961 7.311 1.00 90.69 488 ILE A N 1
ATOM 3802 C CA . ILE A 1 488 ? 13.384 9.584 7.736 1.00 90.69 488 ILE A CA 1
ATOM 3803 C C . ILE A 1 488 ? 14.243 8.603 6.953 1.00 90.69 488 ILE A C 1
ATOM 3805 O O . ILE A 1 488 ? 14.912 7.765 7.552 1.00 90.69 488 ILE A O 1
ATOM 3809 N N . LEU A 1 489 ? 14.242 8.714 5.624 1.00 90.62 489 LEU A N 1
ATOM 3810 C CA . LEU A 1 489 ? 15.000 7.808 4.777 1.00 90.62 489 LEU A CA 1
ATOM 3811 C C . LEU A 1 489 ? 16.500 7.936 5.068 1.00 90.62 489 LEU A C 1
ATOM 3813 O O . LEU A 1 489 ? 17.166 6.926 5.244 1.00 90.62 489 LEU A O 1
ATOM 3817 N N . GLU A 1 490 ? 17.054 9.133 5.203 1.00 87.50 490 GLU A N 1
ATOM 3818 C CA . GLU A 1 490 ? 18.477 9.311 5.508 1.00 87.50 490 GLU A CA 1
ATOM 3819 C C . GLU A 1 490 ? 18.899 8.701 6.850 1.00 87.50 490 GLU A C 1
ATOM 3821 O O . GLU A 1 490 ? 19.974 8.096 6.920 1.00 87.50 490 GLU A O 1
ATOM 3826 N N . ARG A 1 491 ? 18.065 8.830 7.889 1.00 85.25 491 ARG A N 1
ATOM 3827 C CA . ARG A 1 491 ? 18.367 8.385 9.257 1.00 85.25 491 ARG A CA 1
ATOM 3828 C C . ARG A 1 491 ? 18.075 6.905 9.489 1.00 85.25 491 ARG A C 1
ATOM 3830 O O . ARG A 1 491 ? 18.865 6.229 10.143 1.00 85.25 491 ARG A O 1
ATOM 3837 N N . GLU A 1 492 ? 16.948 6.410 8.991 1.00 84.06 492 GLU A N 1
ATOM 3838 C CA . GLU A 1 492 ? 16.464 5.067 9.297 1.00 84.06 492 GLU A CA 1
ATOM 3839 C C . GLU A 1 492 ? 17.239 4.009 8.503 1.00 84.06 492 GLU A C 1
ATOM 3841 O O . GLU A 1 492 ? 17.238 3.989 7.264 1.00 84.06 492 GLU A O 1
ATOM 3846 N N . ARG A 1 493 ? 17.932 3.131 9.234 1.00 82.38 493 ARG A N 1
ATOM 3847 C CA . ARG A 1 493 ? 18.821 2.088 8.693 1.00 82.38 493 ARG A CA 1
ATOM 3848 C C . ARG A 1 493 ? 18.259 0.676 8.867 1.00 82.38 493 ARG A C 1
ATOM 3850 O O . ARG A 1 493 ? 18.849 -0.251 8.317 1.00 82.38 493 ARG A O 1
ATOM 3857 N N . SER A 1 494 ? 17.159 0.508 9.603 1.00 84.69 494 SER A N 1
ATOM 3858 C CA . SER A 1 494 ? 16.476 -0.782 9.746 1.00 84.69 494 SER A CA 1
ATOM 3859 C C . SER A 1 494 ? 15.900 -1.294 8.421 1.00 84.69 494 SER A C 1
ATOM 3861 O O . SER A 1 494 ? 15.854 -0.581 7.413 1.00 84.69 494 SER A O 1
ATOM 3863 N N . ASP A 1 495 ? 15.476 -2.561 8.425 1.00 87.56 495 ASP A N 1
ATOM 3864 C CA . ASP A 1 495 ? 14.771 -3.162 7.297 1.00 87.56 495 ASP A CA 1
ATOM 3865 C C . ASP A 1 495 ? 13.478 -2.371 7.004 1.00 87.56 495 ASP A C 1
ATOM 3867 O O . ASP A 1 495 ? 12.597 -2.318 7.875 1.00 87.56 495 ASP A O 1
ATOM 3871 N N . PRO A 1 496 ? 13.332 -1.780 5.798 1.00 91.12 496 PRO A N 1
ATOM 3872 C CA . PRO A 1 496 ? 12.172 -0.973 5.424 1.00 91.12 496 PRO A CA 1
ATOM 3873 C C . PRO A 1 496 ? 10.827 -1.660 5.639 1.00 91.12 496 PRO A C 1
ATOM 3875 O O . PRO A 1 496 ? 9.851 -0.982 5.955 1.00 91.12 496 PRO A O 1
ATOM 3878 N N . VAL A 1 497 ? 10.769 -2.990 5.500 1.00 90.81 497 VAL A N 1
ATOM 3879 C CA . VAL A 1 497 ? 9.538 -3.773 5.697 1.00 90.81 497 VAL A CA 1
ATOM 3880 C C . VAL A 1 497 ? 9.065 -3.719 7.153 1.00 90.81 497 VAL A C 1
ATOM 3882 O O . VAL A 1 497 ? 7.869 -3.751 7.431 1.00 90.81 497 VAL A O 1
ATOM 3885 N N . SER A 1 498 ? 10.008 -3.629 8.091 1.00 89.69 498 SER A N 1
ATOM 3886 C CA . SER A 1 498 ? 9.756 -3.632 9.535 1.00 89.69 498 SER A CA 1
ATOM 3887 C C . SER A 1 498 ? 9.675 -2.235 10.162 1.00 89.69 498 SER A C 1
ATOM 3889 O O . SER A 1 498 ? 9.317 -2.108 11.331 1.00 89.69 498 SER A O 1
ATOM 3891 N N . SER A 1 499 ? 10.003 -1.187 9.403 1.00 92.12 499 SER A N 1
ATOM 3892 C CA . SER A 1 499 ? 10.055 0.186 9.903 1.00 92.12 499 SER A CA 1
ATOM 3893 C C . SER A 1 499 ? 8.719 0.901 9.720 1.00 92.12 499 SER A C 1
ATOM 3895 O O . SER A 1 499 ? 8.319 1.222 8.599 1.00 92.12 499 SER A O 1
ATOM 3897 N N . LEU A 1 500 ? 8.053 1.213 10.836 1.00 93.31 500 LEU A N 1
ATOM 3898 C CA . LEU A 1 500 ? 6.794 1.960 10.815 1.00 93.31 500 LEU A CA 1
ATOM 3899 C C . LEU A 1 500 ? 6.972 3.347 10.189 1.00 93.31 500 LEU A C 1
ATOM 3901 O O . LEU A 1 500 ? 6.150 3.760 9.379 1.00 93.31 500 LEU A O 1
ATOM 3905 N N . ASP A 1 501 ? 8.069 4.032 10.508 1.00 92.75 501 ASP A N 1
ATOM 3906 C CA . ASP A 1 501 ? 8.369 5.361 9.977 1.00 92.75 501 ASP A CA 1
ATOM 3907 C C . ASP A 1 501 ? 8.538 5.350 8.453 1.00 92.75 501 ASP A C 1
ATOM 3909 O O . ASP A 1 501 ? 8.009 6.231 7.772 1.00 92.75 501 ASP A O 1
ATOM 3913 N N . ILE A 1 502 ? 9.229 4.344 7.900 1.00 94.25 502 ILE A N 1
ATOM 3914 C CA . ILE A 1 502 ? 9.368 4.204 6.444 1.00 94.25 502 ILE A CA 1
ATOM 3915 C C . ILE A 1 502 ? 8.013 3.884 5.808 1.00 94.25 502 ILE A C 1
ATOM 3917 O O . ILE A 1 502 ? 7.667 4.502 4.800 1.00 94.25 502 ILE A O 1
ATOM 3921 N N . GLN A 1 503 ? 7.226 2.971 6.388 1.00 95.75 503 GLN A N 1
ATOM 3922 C CA . GLN A 1 503 ? 5.920 2.602 5.832 1.00 95.75 503 GLN A CA 1
ATOM 3923 C C . GLN A 1 503 ? 4.897 3.746 5.902 1.00 95.75 503 GLN A C 1
ATOM 3925 O O . GLN A 1 503 ? 4.147 3.949 4.946 1.00 95.75 503 GLN A O 1
ATOM 3930 N N . LEU A 1 504 ? 4.895 4.542 6.976 1.00 96.25 504 LEU A N 1
ATOM 3931 C CA . LEU A 1 504 ? 4.056 5.738 7.086 1.00 96.25 504 LEU A CA 1
ATOM 3932 C C . LEU A 1 504 ? 4.519 6.850 6.141 1.00 96.25 504 LEU A C 1
ATOM 3934 O O . LEU A 1 504 ? 3.675 7.493 5.527 1.00 96.25 504 LEU A O 1
ATOM 3938 N N . ALA A 1 505 ? 5.826 7.045 5.945 1.00 95.81 505 ALA A N 1
ATOM 3939 C CA . ALA A 1 505 ? 6.338 8.014 4.972 1.00 95.81 505 ALA A CA 1
ATOM 3940 C C . ALA A 1 505 ? 6.040 7.608 3.519 1.00 95.81 505 ALA A C 1
ATOM 3942 O O . ALA A 1 505 ? 5.668 8.443 2.693 1.00 95.81 505 ALA A O 1
ATOM 3943 N N . LYS A 1 506 ? 6.154 6.310 3.211 1.00 96.56 506 LYS A N 1
ATOM 3944 C CA . LYS A 1 506 ? 5.723 5.715 1.939 1.00 96.56 506 LYS A CA 1
ATOM 3945 C C . LYS A 1 506 ? 4.235 5.970 1.695 1.00 96.56 506 LYS A C 1
ATOM 3947 O O . LYS A 1 506 ? 3.864 6.390 0.601 1.00 96.56 506 LYS A O 1
ATOM 3952 N N . LEU A 1 507 ? 3.396 5.737 2.704 1.00 96.81 507 LEU A N 1
ATOM 3953 C CA . LEU A 1 507 ? 1.959 5.981 2.617 1.00 96.81 507 LEU A CA 1
ATOM 3954 C C . LEU A 1 507 ? 1.636 7.472 2.444 1.00 96.81 507 LEU A C 1
ATOM 3956 O O . LEU A 1 507 ? 0.805 7.809 1.605 1.00 96.81 507 LEU A O 1
ATOM 3960 N N . ALA A 1 508 ? 2.305 8.350 3.195 1.00 97.25 508 ALA A N 1
ATOM 3961 C CA . ALA A 1 508 ? 2.127 9.797 3.110 1.00 97.25 508 ALA A CA 1
ATOM 3962 C C . ALA A 1 508 ? 2.386 10.304 1.686 1.00 97.25 508 ALA A C 1
ATOM 3964 O O . ALA A 1 508 ? 1.558 11.007 1.115 1.00 97.25 508 ALA A O 1
ATOM 3965 N N . ASP A 1 509 ? 3.502 9.882 1.081 1.00 96.00 509 ASP A N 1
ATOM 3966 C CA . ASP A 1 509 ? 3.825 10.169 -0.320 1.00 96.00 509 ASP A CA 1
ATOM 3967 C C . ASP A 1 509 ? 2.762 9.614 -1.272 1.00 96.00 509 ASP A C 1
ATOM 3969 O O . ASP A 1 509 ? 2.310 10.309 -2.183 1.00 96.00 509 ASP A O 1
ATOM 3973 N N . GLY A 1 510 ? 2.312 8.382 -1.022 1.00 94.50 510 GLY A N 1
ATOM 3974 C CA . GLY A 1 510 ? 1.234 7.736 -1.762 1.00 94.50 510 GLY A CA 1
ATOM 3975 C C . GLY A 1 510 ? -0.060 8.551 -1.785 1.00 94.50 510 GLY A C 1
ATOM 3976 O O . GLY A 1 510 ? -0.670 8.704 -2.842 1.00 94.50 510 GLY A O 1
ATOM 3977 N N . LEU A 1 511 ? -0.460 9.092 -0.634 1.00 95.31 511 LEU A N 1
ATOM 3978 C CA . LEU A 1 511 ? -1.705 9.838 -0.466 1.00 95.31 511 LEU A CA 1
ATOM 3979 C C . LEU A 1 511 ? -1.608 11.279 -0.980 1.00 95.31 511 LEU A C 1
ATOM 3981 O O . LEU A 1 511 ? -2.503 11.752 -1.687 1.00 95.31 511 LEU A O 1
ATOM 3985 N N . LEU A 1 512 ? -0.517 11.968 -0.640 1.00 96.19 512 LEU A N 1
ATOM 3986 C CA . LEU A 1 512 ? -0.420 13.425 -0.722 1.00 96.19 512 LEU A CA 1
ATOM 3987 C C . LEU A 1 512 ? 0.254 13.927 -2.002 1.00 96.19 512 LEU A C 1
ATOM 3989 O O . LEU A 1 512 ? -0.041 15.038 -2.426 1.00 96.19 512 LEU A O 1
ATOM 3993 N N . SER A 1 513 ? 1.095 13.127 -2.665 1.00 93.69 513 SER A N 1
ATOM 3994 C CA . SER A 1 513 ? 1.818 13.577 -3.872 1.00 93.69 513 SER A CA 1
ATOM 3995 C C . SER A 1 513 ? 0.928 13.754 -5.107 1.00 93.69 513 SER A C 1
ATOM 3997 O O . SER A 1 513 ? 1.288 14.466 -6.040 1.00 93.69 513 SER A O 1
ATOM 3999 N N . GLY A 1 514 ? -0.210 13.055 -5.157 1.00 88.81 514 GLY A N 1
ATOM 4000 C CA . GLY A 1 514 ? -1.065 12.962 -6.342 1.00 88.81 514 GLY A CA 1
ATOM 4001 C C . GLY A 1 514 ? -0.572 11.973 -7.407 1.00 88.81 514 GLY A C 1
ATOM 4002 O O . GLY A 1 514 ? -1.341 11.649 -8.313 1.00 88.81 514 GLY A O 1
ATOM 4003 N N . LYS A 1 515 ? 0.644 11.413 -7.277 1.00 86.81 515 LYS A N 1
ATOM 4004 C CA . LYS A 1 515 ? 1.246 10.461 -8.237 1.00 86.81 515 LYS A CA 1
ATOM 4005 C C . LYS A 1 515 ? 0.374 9.224 -8.492 1.00 86.81 515 LYS A C 1
ATOM 4007 O O . LYS A 1 515 ? 0.379 8.700 -9.600 1.00 86.81 515 LYS A O 1
ATOM 4012 N N . TYR A 1 516 ? -0.379 8.772 -7.488 1.00 87.31 516 TYR A N 1
ATOM 4013 C CA . TYR A 1 516 ? -1.178 7.537 -7.538 1.00 87.31 516 TYR A CA 1
ATOM 4014 C C . TYR A 1 516 ? -2.696 7.788 -7.560 1.00 87.31 516 TYR A C 1
ATOM 4016 O O . TYR A 1 516 ? -3.489 6.852 -7.426 1.00 87.31 516 TYR A O 1
ATOM 4024 N N . SER A 1 517 ? -3.103 9.050 -7.715 1.00 82.50 517 SER A N 1
ATOM 4025 C CA . SER A 1 517 ? -4.509 9.478 -7.689 1.00 82.50 517 SER A CA 1
ATOM 4026 C C . SER A 1 517 ? -5.251 9.252 -9.015 1.00 82.50 517 SER A C 1
ATOM 4028 O O . SER A 1 517 ? -6.472 9.359 -9.065 1.00 82.50 517 SER A O 1
ATOM 4030 N N . ALA A 1 518 ? -4.527 8.921 -10.086 1.00 68.94 518 ALA A N 1
ATOM 4031 C CA . ALA A 1 518 ? -5.049 8.762 -11.439 1.00 68.94 518 ALA A CA 1
ATOM 4032 C C . ALA A 1 518 ? -4.243 7.708 -12.232 1.00 68.94 518 ALA A C 1
ATOM 4034 O O . ALA A 1 518 ? -3.112 7.392 -11.852 1.00 68.94 518 ALA A O 1
ATOM 4035 N N . PRO A 1 519 ? -4.796 7.163 -13.335 1.00 58.47 519 PRO A N 1
ATOM 4036 C CA . PRO A 1 519 ? -4.056 6.302 -14.259 1.00 58.47 519 PRO A CA 1
ATOM 4037 C C . PRO A 1 519 ? -2.844 7.035 -14.828 1.00 58.47 519 PRO A C 1
ATOM 4039 O O . PRO A 1 519 ? -2.921 8.227 -15.136 1.00 58.47 519 PRO A O 1
ATOM 4042 N N . ALA A 1 520 ? -1.766 6.297 -15.097 1.00 53.09 520 ALA A N 1
ATOM 4043 C CA . ALA A 1 520 ? -0.728 6.789 -15.993 1.00 53.09 520 ALA A CA 1
ATOM 4044 C C . ALA A 1 520 ? -1.340 7.086 -17.380 1.00 53.09 520 ALA A C 1
ATOM 4046 O O . ALA A 1 520 ? -2.162 6.312 -17.886 1.00 53.09 520 ALA A O 1
ATOM 4047 N N . LYS A 1 521 ? -0.955 8.209 -18.006 1.00 44.44 521 LYS A N 1
ATOM 4048 C CA . LYS A 1 521 ? -1.382 8.549 -19.376 1.00 44.44 521 LYS A CA 1
ATOM 4049 C C . LYS A 1 521 ? -1.050 7.375 -20.316 1.00 44.44 521 LYS A C 1
ATOM 4051 O O . LYS A 1 521 ? 0.080 6.899 -20.313 1.00 44.44 521 LYS A O 1
ATOM 4056 N N . GLY A 1 522 ? -2.044 6.882 -21.064 1.00 47.50 522 GLY A N 1
ATOM 4057 C CA . GLY A 1 522 ? -1.936 5.688 -21.924 1.00 47.50 522 GLY A CA 1
ATOM 4058 C C . GLY A 1 522 ? -2.560 4.396 -21.366 1.00 47.50 522 GLY A C 1
ATOM 4059 O O . GLY A 1 522 ? -2.687 3.425 -22.104 1.00 47.50 522 GLY A O 1
ATOM 4060 N N . GLN A 1 523 ? -2.996 4.379 -20.097 1.00 48.53 523 GLN A N 1
ATOM 4061 C CA . GLN A 1 523 ? -3.806 3.292 -19.504 1.00 48.53 523 GLN A CA 1
ATOM 4062 C C . GLN A 1 523 ? -5.302 3.652 -19.392 1.00 48.53 523 GLN A C 1
ATOM 4064 O O . GLN A 1 523 ? -6.101 2.886 -18.849 1.00 48.53 523 GLN A O 1
ATOM 4069 N N . GLN A 1 524 ? -5.690 4.831 -19.887 1.00 49.47 524 GLN A N 1
ATOM 4070 C CA . GLN A 1 524 ? -7.081 5.276 -19.908 1.00 49.47 524 GLN A CA 1
ATOM 4071 C C . GLN A 1 524 ? -7.863 4.525 -20.997 1.00 49.47 524 GLN A C 1
ATOM 4073 O O . GLN A 1 524 ? -7.327 4.332 -22.088 1.00 49.47 524 GLN A O 1
ATOM 4078 N N . PRO A 1 525 ? -9.109 4.096 -20.732 1.00 48.78 525 PRO A N 1
ATOM 4079 C CA . PRO A 1 525 ? -9.989 3.647 -21.804 1.00 48.78 525 PRO A CA 1
ATOM 4080 C C . PRO A 1 525 ? -10.223 4.795 -22.800 1.00 48.78 525 PRO A C 1
ATOM 4082 O O . PRO A 1 525 ? -10.380 5.945 -22.390 1.00 48.78 525 PRO A O 1
ATOM 4085 N N . GLU A 1 526 ? -10.259 4.487 -24.102 1.00 45.53 526 GLU A N 1
ATOM 4086 C CA . GLU A 1 526 ? -10.543 5.467 -25.170 1.00 45.53 526 GLU A CA 1
ATOM 4087 C C . GLU A 1 526 ? -11.935 6.111 -25.034 1.00 45.53 526 GLU A C 1
ATOM 4089 O O . GLU A 1 526 ? -12.200 7.163 -25.613 1.00 45.53 526 GLU A O 1
ATOM 4094 N N . GLN A 1 527 ? -12.820 5.498 -24.242 1.00 42.44 527 GLN A N 1
ATOM 4095 C CA . GLN A 1 527 ? -14.132 6.029 -23.893 1.00 42.44 527 GLN A CA 1
ATOM 4096 C C . GLN A 1 527 ? -14.270 6.166 -22.370 1.00 42.44 527 GLN A C 1
ATOM 4098 O O . GLN A 1 527 ? -13.838 5.276 -21.633 1.00 42.44 527 GLN A O 1
ATOM 4103 N N . PRO A 1 528 ? -14.882 7.256 -21.874 1.00 43.97 528 PRO A N 1
ATOM 4104 C CA . PRO A 1 528 ? -15.170 7.398 -20.454 1.00 43.97 528 PRO A CA 1
ATOM 4105 C C . PRO A 1 528 ? -16.117 6.277 -19.983 1.00 43.97 528 PRO A C 1
ATOM 4107 O O . PRO A 1 528 ? -17.018 5.896 -20.736 1.00 43.97 528 PRO A O 1
ATOM 4110 N N . PRO A 1 529 ? -15.935 5.749 -18.756 1.00 46.31 529 PRO A N 1
ATOM 4111 C CA . PRO A 1 529 ? -16.848 4.762 -18.183 1.00 46.31 529 PRO A CA 1
ATOM 4112 C C . PRO A 1 529 ? -18.284 5.306 -18.168 1.00 46.31 529 PRO A C 1
ATOM 4114 O O . PRO A 1 529 ? -18.508 6.492 -17.901 1.00 46.31 529 PRO A O 1
ATOM 4117 N N . LYS A 1 530 ? -19.260 4.453 -18.486 1.00 41.69 530 LYS A N 1
ATOM 4118 C CA . LYS A 1 530 ? -20.682 4.808 -18.462 1.00 41.69 530 LYS A CA 1
ATOM 4119 C C . LYS A 1 530 ? -21.134 5.057 -17.016 1.00 41.69 530 LYS A C 1
ATOM 4121 O O . LYS A 1 530 ? -20.560 4.496 -16.082 1.00 41.69 530 LYS A O 1
ATOM 4126 N N . PRO A 1 531 ? -22.186 5.863 -16.796 1.00 33.16 531 PRO A N 1
ATOM 4127 C CA . PRO A 1 531 ? -22.790 6.004 -15.474 1.00 33.16 531 PRO A CA 1
ATOM 4128 C C . PRO A 1 531 ? -23.224 4.629 -14.937 1.00 33.16 531 PRO A C 1
ATOM 4130 O O . PRO A 1 531 ? -24.034 3.957 -15.573 1.00 33.16 531 PRO A O 1
ATOM 4133 N N . GLY A 1 532 ? -22.670 4.214 -13.795 1.00 35.56 532 GLY A N 1
ATOM 4134 C CA . GLY A 1 532 ? -22.883 2.886 -13.200 1.00 35.56 532 GLY A CA 1
ATOM 4135 C C . GLY A 1 532 ? -21.733 1.892 -13.408 1.00 35.56 532 GLY A C 1
ATOM 4136 O O . GLY A 1 532 ? -21.708 0.860 -12.740 1.00 35.56 532 GLY A O 1
ATOM 4137 N N . ASP A 1 533 ? -20.754 2.202 -14.263 1.00 38.03 533 ASP A N 1
ATOM 4138 C CA . ASP A 1 533 ? -19.519 1.422 -14.343 1.00 38.03 533 ASP A CA 1
ATOM 4139 C C . ASP A 1 533 ? -18.672 1.682 -13.088 1.00 38.03 533 ASP A C 1
ATOM 4141 O O . ASP A 1 533 ? -18.426 2.832 -12.709 1.00 38.03 533 ASP A O 1
ATOM 4145 N N . LEU A 1 534 ? -18.198 0.611 -12.441 1.00 38.31 534 LEU A N 1
ATOM 4146 C CA . LEU A 1 534 ? -17.255 0.706 -11.326 1.00 38.31 534 LEU A CA 1
ATOM 4147 C C . LEU A 1 534 ? -16.045 1.534 -11.771 1.00 38.31 534 LEU A C 1
ATOM 4149 O O . LEU A 1 534 ? -15.352 1.158 -12.723 1.00 38.31 534 LEU A O 1
ATOM 4153 N N . ALA A 1 535 ? -15.804 2.654 -11.077 1.00 42.34 535 ALA A N 1
ATOM 4154 C CA . ALA A 1 535 ? -14.682 3.546 -11.346 1.00 42.34 535 ALA A CA 1
ATOM 4155 C C . ALA A 1 535 ? -13.394 2.722 -11.519 1.00 42.34 535 ALA A C 1
ATOM 4157 O O . ALA A 1 535 ? -13.181 1.757 -10.771 1.00 42.34 535 ALA A O 1
ATOM 4158 N N . PRO A 1 536 ? -12.532 3.042 -12.501 1.00 46.59 536 PRO A N 1
ATOM 4159 C CA . PRO A 1 536 ? -11.401 2.180 -12.771 1.00 46.59 536 PRO A CA 1
ATOM 4160 C C . PRO A 1 536 ? -10.508 2.113 -11.527 1.00 46.59 536 PRO A C 1
ATOM 4162 O O . PRO A 1 536 ? -10.358 3.094 -10.799 1.00 46.59 536 PRO A O 1
ATOM 4165 N N . ALA A 1 537 ? -9.963 0.926 -11.258 1.00 52.94 537 ALA A N 1
ATOM 4166 C CA . ALA A 1 537 ? -9.218 0.634 -10.040 1.00 52.94 537 ALA A CA 1
ATOM 4167 C C . ALA A 1 537 ? -7.939 1.486 -9.950 1.00 52.94 537 ALA A C 1
ATOM 4169 O O . ALA A 1 537 ? -6.876 1.043 -10.385 1.00 52.94 537 ALA A O 1
ATOM 4170 N N . TYR A 1 538 ? -8.049 2.689 -9.386 1.00 67.19 538 TYR A N 1
ATOM 4171 C CA . TYR A 1 538 ? -6.952 3.597 -9.046 1.00 67.19 538 TYR A CA 1
ATOM 4172 C C . TYR A 1 538 ? -6.779 3.675 -7.527 1.00 67.19 538 TYR A C 1
ATOM 4174 O O . TYR A 1 538 ? -7.509 3.030 -6.771 1.00 67.19 538 TYR A O 1
ATOM 4182 N N . GLY A 1 539 ? -5.742 4.370 -7.069 1.00 76.94 539 GLY A N 1
ATOM 4183 C CA . GLY A 1 539 ? -5.382 4.409 -5.656 1.00 76.94 539 GLY A CA 1
ATOM 4184 C C . GLY A 1 539 ? -4.419 3.302 -5.234 1.00 76.94 539 GLY A C 1
ATOM 4185 O O . GLY A 1 539 ? -4.089 2.393 -6.006 1.00 76.94 539 GLY A O 1
ATOM 4186 N N . ILE A 1 540 ? -3.962 3.410 -3.991 1.00 87.50 540 ILE A N 1
ATOM 4187 C CA . ILE A 1 540 ? -2.848 2.636 -3.433 1.00 87.50 540 ILE A CA 1
ATOM 4188 C C . ILE A 1 540 ? -3.342 1.489 -2.542 1.00 87.50 540 ILE A C 1
ATOM 4190 O O . ILE A 1 540 ? -4.446 1.522 -1.995 1.00 87.50 540 ILE A O 1
ATOM 4194 N N . ARG A 1 541 ? -2.507 0.457 -2.400 1.00 84.69 541 ARG A N 1
ATOM 4195 C CA . ARG A 1 541 ? -2.742 -0.724 -1.557 1.00 84.69 541 ARG A CA 1
ATOM 4196 C C . ARG A 1 541 ? -1.692 -0.744 -0.438 1.00 84.69 541 ARG A C 1
ATOM 4198 O O . ARG A 1 541 ? -0.581 -1.186 -0.700 1.00 84.69 541 ARG A O 1
ATOM 4205 N N . PRO A 1 542 ? -1.987 -0.275 0.787 1.00 86.62 542 PRO A N 1
ATOM 4206 C CA . PRO A 1 542 ? -0.997 -0.203 1.867 1.00 86.62 542 PRO A CA 1
ATOM 4207 C C . PRO A 1 542 ? -0.760 -1.577 2.529 1.00 86.62 542 PRO A C 1
ATOM 4209 O O . PRO A 1 542 ? -0.944 -1.740 3.734 1.00 86.62 542 PRO A O 1
ATOM 4212 N N . GLN A 1 543 ? -0.383 -2.591 1.745 1.00 84.94 543 GLN A N 1
ATOM 4213 C CA . GLN A 1 543 ? -0.300 -3.994 2.176 1.00 84.94 543 GLN A CA 1
ATOM 4214 C C . GLN A 1 543 ? 0.809 -4.231 3.206 1.00 84.94 543 GLN A C 1
ATOM 4216 O O . GLN A 1 543 ? 0.568 -4.853 4.247 1.00 84.94 543 GLN A O 1
ATOM 4221 N N . MET A 1 544 ? 2.007 -3.705 2.951 1.00 90.00 544 MET A N 1
ATOM 4222 C CA . MET A 1 544 ? 3.132 -3.793 3.882 1.00 90.00 544 MET A CA 1
ATOM 4223 C C . MET A 1 544 ? 2.845 -3.062 5.193 1.00 90.00 544 MET A C 1
ATOM 4225 O O . MET A 1 544 ? 3.109 -3.616 6.258 1.00 90.00 544 MET A O 1
ATOM 4229 N N . LEU A 1 545 ? 2.202 -1.888 5.139 1.00 92.38 545 LEU A N 1
ATOM 4230 C CA . LEU A 1 545 ? 1.772 -1.185 6.347 1.00 92.38 545 LEU A CA 1
ATOM 4231 C C . LEU A 1 545 ? 0.712 -1.984 7.115 1.00 92.38 545 LEU A C 1
ATOM 4233 O O . LEU A 1 545 ? 0.887 -2.176 8.312 1.00 92.38 545 LEU A O 1
ATOM 4237 N N . ARG A 1 546 ? -0.341 -2.491 6.448 1.00 88.94 546 ARG A N 1
ATOM 4238 C CA . ARG A 1 546 ? -1.382 -3.334 7.075 1.00 88.94 546 ARG A CA 1
ATOM 4239 C C . ARG A 1 546 ? -0.750 -4.503 7.831 1.00 88.94 546 ARG A C 1
ATOM 4241 O O . ARG A 1 546 ? -1.068 -4.742 8.991 1.00 88.94 546 ARG A O 1
ATOM 4248 N N . THR A 1 547 ? 0.168 -5.205 7.174 1.00 87.44 547 THR A N 1
ATOM 4249 C CA . THR A 1 547 ? 0.873 -6.352 7.758 1.00 87.44 547 THR A CA 1
ATOM 4250 C C . THR A 1 547 ? 1.705 -5.937 8.969 1.00 87.44 547 THR A C 1
ATOM 4252 O O . THR A 1 547 ? 1.684 -6.613 9.995 1.00 87.44 547 THR A O 1
ATOM 4255 N N . LEU A 1 548 ? 2.412 -4.809 8.873 1.00 91.56 548 LEU A N 1
ATOM 4256 C CA . LEU A 1 548 ? 3.259 -4.300 9.944 1.00 91.56 548 LEU A CA 1
ATOM 4257 C C . LEU A 1 548 ? 2.453 -3.883 11.180 1.00 91.56 548 LEU A C 1
ATOM 4259 O O . LEU A 1 548 ? 2.802 -4.288 12.286 1.00 91.56 548 LEU A O 1
ATOM 4263 N N . VAL A 1 549 ? 1.374 -3.112 11.006 1.00 92.62 549 VAL A N 1
ATOM 4264 C CA . VAL A 1 549 ? 0.551 -2.627 12.130 1.00 92.62 549 VAL A CA 1
ATOM 4265 C C . VAL A 1 549 ? -0.270 -3.745 12.770 1.00 92.62 549 VAL A C 1
ATOM 4267 O O . VAL A 1 549 ? -0.553 -3.682 13.962 1.00 92.62 549 VAL A O 1
ATOM 4270 N N . GLY A 1 550 ? -0.634 -4.777 12.005 1.00 89.12 550 GLY A N 1
ATOM 4271 C CA . GLY A 1 550 ? -1.359 -5.940 12.512 1.00 89.12 550 GLY A CA 1
ATOM 4272 C C . GLY A 1 550 ? -0.474 -6.981 13.197 1.00 89.12 550 GLY A C 1
ATOM 4273 O O . GLY A 1 550 ? -0.984 -7.820 13.937 1.00 89.12 550 GLY A O 1
ATOM 4274 N N . ARG A 1 551 ? 0.846 -6.961 12.974 1.00 86.75 551 ARG A N 1
ATOM 4275 C CA . ARG A 1 551 ? 1.759 -8.015 13.439 1.00 86.75 551 ARG A CA 1
ATOM 4276 C C . ARG A 1 551 ? 1.674 -8.207 14.957 1.00 86.75 551 ARG A C 1
ATOM 4278 O O . ARG A 1 551 ? 2.010 -7.314 15.729 1.00 86.75 551 ARG A O 1
ATOM 4285 N N . GLY A 1 552 ? 1.284 -9.413 15.370 1.00 81.69 552 GLY A N 1
ATOM 4286 C CA . GLY A 1 552 ? 1.169 -9.796 16.780 1.00 81.69 552 GLY A CA 1
ATOM 4287 C C . GLY A 1 552 ? -0.076 -9.261 17.496 1.00 81.69 552 GLY A C 1
ATOM 4288 O O . GLY A 1 552 ? -0.232 -9.534 18.682 1.00 81.69 552 GLY A O 1
ATOM 4289 N N . HIS A 1 553 ? -0.962 -8.531 16.810 1.00 85.62 553 HIS A N 1
ATOM 4290 C CA . HIS A 1 553 ? -2.222 -8.063 17.383 1.00 85.62 553 HIS A CA 1
ATOM 4291 C C . HIS A 1 553 ? -3.346 -9.077 17.112 1.00 85.62 553 HIS A C 1
ATOM 4293 O O . HIS A 1 553 ? -3.550 -9.427 15.947 1.00 85.62 553 HIS A O 1
ATOM 4299 N N . PRO A 1 554 ? -4.110 -9.528 18.126 1.00 79.56 554 PRO A N 1
ATOM 4300 C CA . PRO A 1 554 ? -5.140 -10.557 17.951 1.00 79.56 554 PRO A CA 1
ATOM 4301 C C . PRO A 1 554 ? -6.214 -10.150 16.937 1.00 79.56 554 PRO A C 1
ATOM 4303 O O . PRO A 1 554 ? -6.551 -10.941 16.069 1.00 79.56 554 PRO A O 1
ATOM 4306 N N . GLU A 1 555 ? -6.666 -8.894 16.975 1.00 81.50 555 GLU A N 1
ATOM 4307 C CA . GLU A 1 555 ? -7.679 -8.393 16.037 1.00 81.50 555 GLU A CA 1
ATOM 4308 C C . GLU A 1 555 ? -7.094 -7.940 14.688 1.00 81.50 555 GLU A C 1
ATOM 4310 O O . GLU A 1 555 ? -7.436 -8.481 13.635 1.00 81.50 555 GLU A O 1
ATOM 4315 N N . PHE A 1 556 ? -6.156 -6.984 14.693 1.00 87.00 556 PHE A N 1
ATOM 4316 C CA . PHE A 1 556 ? -5.640 -6.359 13.467 1.00 87.00 556 PHE A CA 1
ATOM 4317 C C . PHE A 1 556 ? -4.707 -7.233 12.613 1.00 87.00 556 PHE A C 1
ATOM 4319 O O . PHE A 1 556 ? -4.374 -6.834 11.496 1.00 87.00 556 PHE A O 1
ATOM 4326 N N . SER A 1 557 ? -4.283 -8.409 13.093 1.00 81.19 557 SER A N 1
ATOM 4327 C CA . SER A 1 557 ? -3.610 -9.411 12.246 1.00 81.19 557 SER A CA 1
ATOM 4328 C C . SER A 1 557 ? -4.581 -10.184 11.345 1.00 81.19 557 SER A C 1
ATOM 4330 O O . SER A 1 557 ? -4.149 -10.806 10.373 1.00 81.19 557 SER A O 1
ATOM 4332 N N . THR A 1 558 ? -5.881 -10.143 11.652 1.00 72.31 558 THR A N 1
ATOM 4333 C CA . THR A 1 558 ? -6.922 -10.874 10.927 1.00 72.31 558 THR A CA 1
ATOM 4334 C C . THR A 1 558 ? -7.465 -10.076 9.741 1.00 72.31 558 THR A C 1
ATOM 4336 O O . THR A 1 558 ? -7.134 -8.910 9.512 1.00 72.31 558 THR A O 1
ATOM 4339 N N . SER A 1 559 ? -8.330 -10.722 8.962 1.00 69.44 559 SER A N 1
ATOM 4340 C CA . SER A 1 559 ? -9.087 -10.096 7.871 1.00 69.44 559 SER A CA 1
ATOM 4341 C C . SER A 1 559 ? -10.546 -9.810 8.261 1.00 69.44 559 SER A C 1
ATOM 4343 O O . SER A 1 559 ? -11.405 -9.729 7.385 1.00 69.44 559 SER A O 1
ATOM 4345 N N . ARG A 1 560 ? -10.859 -9.713 9.563 1.00 66.38 560 ARG A N 1
ATOM 4346 C CA . ARG A 1 560 ? -12.210 -9.403 10.070 1.00 66.38 560 ARG A CA 1
ATOM 4347 C C . ARG A 1 560 ? -12.504 -7.902 10.000 1.00 66.38 560 ARG A C 1
ATOM 4349 O O . ARG A 1 560 ? -11.590 -7.090 9.881 1.00 66.38 560 ARG A O 1
ATOM 4356 N N . GLN A 1 561 ? -13.785 -7.545 10.057 1.00 72.81 561 GLN A N 1
ATOM 4357 C CA . GLN A 1 561 ? -14.192 -6.160 10.301 1.00 72.81 561 GLN A CA 1
ATOM 4358 C C . GLN A 1 561 ? -13.812 -5.768 11.729 1.00 72.81 561 GLN A C 1
ATOM 4360 O O . GLN A 1 561 ? -13.888 -6.601 12.627 1.00 72.81 561 GLN A O 1
ATOM 4365 N N . GLN A 1 562 ? -13.378 -4.523 11.916 1.00 82.12 562 GLN A N 1
ATOM 4366 C CA . GLN A 1 562 ? -12.875 -4.027 13.194 1.00 82.12 562 GLN A CA 1
ATOM 4367 C C . GLN A 1 562 ? -13.354 -2.601 13.455 1.00 82.12 562 GLN A C 1
ATOM 4369 O O . GLN A 1 562 ? -13.728 -1.879 12.526 1.00 82.12 562 GLN A O 1
ATOM 4374 N N . ASP A 1 563 ? -13.302 -2.194 14.720 1.00 86.62 563 ASP A N 1
ATOM 4375 C CA . ASP A 1 563 ? -13.627 -0.837 15.139 1.00 86.62 563 ASP A CA 1
ATOM 4376 C C . ASP A 1 563 ? -12.542 0.166 14.698 1.00 86.62 563 ASP A C 1
ATOM 4378 O O . ASP A 1 563 ? -11.337 -0.031 14.894 1.00 86.62 563 ASP A O 1
ATOM 4382 N N . SER A 1 564 ? -12.967 1.272 14.079 1.00 90.38 564 SER A N 1
ATOM 4383 C CA . SER A 1 564 ? -12.045 2.303 13.588 1.00 90.38 564 SER A CA 1
ATOM 4384 C C . SER A 1 564 ? -11.364 3.079 14.709 1.00 90.38 564 SER A C 1
ATOM 4386 O O . SER A 1 564 ? -10.225 3.515 14.541 1.00 90.38 564 SER A O 1
ATOM 4388 N N . PHE A 1 565 ? -12.036 3.273 15.842 1.00 89.69 565 PHE A N 1
ATOM 4389 C CA . PHE A 1 565 ? -11.484 4.033 16.954 1.00 89.69 565 PHE A CA 1
ATOM 4390 C C . PHE A 1 565 ? -10.442 3.214 17.733 1.00 89.69 565 PHE A C 1
ATOM 4392 O O . PHE A 1 565 ? -9.373 3.731 18.064 1.00 89.69 565 PHE A O 1
ATOM 4399 N N . GLU A 1 566 ? -10.678 1.917 17.931 1.00 91.12 566 GLU A N 1
ATOM 4400 C CA . GLU A 1 566 ? -9.694 0.984 18.482 1.00 91.12 566 GLU A CA 1
ATOM 4401 C C . GLU A 1 566 ? -8.436 0.934 17.604 1.00 91.12 566 GLU A C 1
ATOM 4403 O O . GLU A 1 566 ? -7.317 1.076 18.105 1.00 91.12 566 GLU A O 1
ATOM 4408 N N . PHE A 1 567 ? -8.605 0.835 16.280 1.00 94.44 567 PHE A N 1
ATOM 4409 C CA . PHE A 1 567 ? -7.475 0.872 15.351 1.00 94.44 567 PHE A CA 1
ATOM 4410 C C . PHE A 1 567 ? -6.725 2.210 15.387 1.00 94.44 567 PHE A C 1
ATOM 4412 O O . PHE A 1 567 ? -5.494 2.227 15.346 1.00 94.44 567 PHE A O 1
ATOM 4419 N N . PHE A 1 568 ? -7.443 3.331 15.496 1.00 94.62 568 PHE A N 1
ATOM 4420 C CA . PHE A 1 568 ? -6.844 4.657 15.654 1.00 94.62 568 PHE A CA 1
ATOM 4421 C C . PHE A 1 568 ? -5.950 4.730 16.899 1.00 94.62 568 PHE A C 1
ATOM 4423 O O . PHE A 1 568 ? -4.790 5.134 16.793 1.00 94.62 568 PHE A O 1
ATOM 4430 N N . LEU A 1 569 ? -6.434 4.275 18.059 1.00 91.75 569 LEU A N 1
ATOM 4431 C CA . LEU A 1 569 ? -5.646 4.247 19.296 1.00 91.75 569 LEU A CA 1
ATOM 4432 C C . LEU A 1 569 ? -4.434 3.314 19.199 1.00 91.75 569 LEU A C 1
ATOM 4434 O O . LEU A 1 569 ? -3.338 3.666 19.652 1.00 91.75 569 LEU A O 1
ATOM 4438 N N . HIS A 1 570 ? -4.611 2.141 18.590 1.00 94.19 570 HIS A N 1
ATOM 4439 C CA . HIS A 1 570 ? -3.522 1.199 18.345 1.00 94.19 570 HIS A CA 1
ATOM 4440 C C . HIS A 1 570 ? -2.430 1.827 17.476 1.00 94.19 570 HIS A C 1
ATOM 4442 O O . HIS A 1 570 ? -1.255 1.819 17.849 1.00 94.19 570 HIS A O 1
ATOM 4448 N N . LEU A 1 571 ? -2.809 2.460 16.364 1.00 94.69 571 LEU A N 1
ATOM 4449 C CA . LEU A 1 571 ? -1.864 3.116 15.466 1.00 94.69 571 LEU A CA 1
ATOM 4450 C C . LEU A 1 571 ? -1.141 4.290 16.142 1.00 94.69 571 LEU A C 1
ATOM 4452 O O . LEU A 1 571 ? 0.076 4.401 16.006 1.00 94.69 571 LEU A O 1
ATOM 4456 N N . LEU A 1 572 ? -1.842 5.123 16.919 1.00 92.19 572 LEU A N 1
ATOM 4457 C CA . LEU A 1 572 ? -1.202 6.184 17.706 1.00 92.19 572 LEU A CA 1
ATOM 4458 C C . LEU A 1 572 ? -0.205 5.624 18.727 1.00 92.19 572 LEU A C 1
ATOM 4460 O O . LEU A 1 572 ? 0.879 6.180 18.894 1.00 92.19 572 LEU A O 1
ATOM 4464 N N . THR A 1 573 ? -0.531 4.501 19.368 1.00 90.69 573 THR A N 1
ATOM 4465 C CA . THR A 1 573 ? 0.371 3.822 20.310 1.00 90.69 573 THR A CA 1
ATOM 4466 C C . THR A 1 573 ? 1.623 3.299 19.605 1.00 90.69 573 THR A C 1
ATOM 4468 O O . THR A 1 573 ? 2.727 3.400 20.142 1.00 90.69 573 THR A O 1
ATOM 4471 N N . LEU A 1 574 ? 1.477 2.753 18.394 1.00 92.12 574 LEU A N 1
ATOM 4472 C CA . LEU A 1 574 ? 2.613 2.327 17.578 1.00 92.12 574 LEU A CA 1
ATOM 4473 C C . LEU A 1 574 ? 3.495 3.512 17.164 1.00 92.12 574 LEU A C 1
ATOM 4475 O O . LEU A 1 574 ? 4.716 3.401 17.256 1.00 92.12 574 LEU A O 1
ATOM 4479 N N . VAL A 1 575 ? 2.891 4.639 16.775 1.00 91.31 575 VAL A N 1
ATOM 4480 C CA . VAL A 1 575 ? 3.608 5.883 16.449 1.00 91.31 575 VAL A CA 1
ATOM 4481 C C . VAL A 1 575 ? 4.374 6.404 17.665 1.00 91.31 575 VAL A C 1
ATOM 4483 O O . VAL A 1 575 ? 5.563 6.676 17.549 1.00 91.31 575 VAL A O 1
ATOM 4486 N N . GLU A 1 576 ? 3.744 6.465 18.843 1.00 86.88 576 GLU A N 1
ATOM 4487 C CA . GLU A 1 576 ? 4.396 6.874 20.097 1.00 86.88 576 GLU A CA 1
ATOM 4488 C C . GLU A 1 576 ? 5.635 6.007 20.383 1.00 86.88 576 GLU A C 1
ATOM 4490 O O . GLU A 1 576 ? 6.703 6.535 20.697 1.00 86.88 576 GLU A O 1
ATOM 4495 N N . ARG A 1 577 ? 5.518 4.681 20.208 1.00 85.38 577 ARG A N 1
ATOM 4496 C CA . ARG A 1 577 ? 6.613 3.718 20.420 1.00 85.38 577 ARG A CA 1
ATOM 4497 C C . ARG A 1 577 ? 7.721 3.807 19.369 1.00 85.38 577 ARG A C 1
ATOM 4499 O O . ARG A 1 577 ? 8.871 3.537 19.704 1.00 85.38 577 ARG A O 1
ATOM 4506 N N . SER A 1 578 ? 7.398 4.132 18.114 1.00 78.56 578 SER A N 1
ATOM 4507 C CA . SER A 1 578 ? 8.388 4.221 17.032 1.00 78.56 578 SER A CA 1
ATOM 4508 C C . SER A 1 578 ? 9.185 5.523 17.054 1.00 78.56 578 SER A C 1
ATOM 4510 O O . SER A 1 578 ? 10.284 5.567 16.496 1.00 78.56 578 SER A O 1
ATOM 4512 N N . SER A 1 579 ? 8.680 6.576 17.706 1.00 62.34 579 SER A N 1
ATOM 4513 C CA . SER A 1 579 ? 9.422 7.819 17.939 1.00 62.34 579 SER A CA 1
ATOM 4514 C C . SER A 1 579 ? 10.661 7.573 18.813 1.00 62.34 579 SER A C 1
ATOM 4516 O O . SER A 1 579 ? 10.641 7.711 20.030 1.00 62.34 579 SER A O 1
ATOM 4518 N N . SER A 1 580 ? 11.788 7.260 18.172 1.00 55.62 580 SER A N 1
ATOM 4519 C CA . SER A 1 580 ? 13.128 7.239 18.783 1.00 55.62 580 SER A CA 1
ATOM 4520 C C . SER A 1 580 ? 13.675 8.643 19.097 1.00 55.62 580 SER A C 1
ATOM 4522 O O . SER A 1 580 ? 14.761 8.787 19.656 1.00 55.62 580 SER A O 1
ATOM 4524 N N . LEU A 1 581 ? 12.926 9.689 18.741 1.00 51.06 581 LEU A N 1
ATOM 4525 C CA . LEU A 1 581 ? 13.275 11.098 18.873 1.00 51.06 581 LEU A CA 1
ATOM 4526 C C . LEU A 1 581 ? 12.337 11.761 19.881 1.00 51.06 581 LEU A C 1
ATOM 4528 O O . LEU A 1 581 ? 11.163 11.414 19.944 1.00 51.06 581 LEU A O 1
ATOM 4532 N N . ALA A 1 582 ? 12.888 12.683 20.672 1.00 53.62 582 ALA A N 1
ATOM 4533 C CA . ALA A 1 582 ? 12.249 13.407 21.771 1.00 53.62 582 ALA A CA 1
ATOM 4534 C C . ALA A 1 582 ? 10.721 13.584 21.637 1.00 53.62 582 ALA A C 1
ATOM 4536 O O . ALA A 1 582 ? 10.233 13.980 20.581 1.00 53.62 582 ALA A O 1
ATOM 4537 N N . GLN A 1 583 ? 9.989 13.425 22.750 1.00 55.03 583 GLN A N 1
ATOM 4538 C CA . GLN A 1 583 ? 8.534 13.657 22.923 1.00 55.03 583 GLN A CA 1
ATOM 4539 C C . GLN A 1 583 ? 7.944 14.923 22.250 1.00 55.03 583 GLN A C 1
ATOM 4541 O O . GLN A 1 583 ? 6.723 15.088 22.197 1.00 55.03 583 GLN A O 1
ATOM 4546 N N . ALA A 1 584 ? 8.780 15.854 21.790 1.00 58.75 584 ALA A N 1
ATOM 4547 C CA . ALA A 1 584 ? 8.397 17.038 21.033 1.00 58.75 584 ALA A CA 1
ATOM 4548 C C . ALA A 1 584 ? 7.927 16.740 19.592 1.00 58.75 584 ALA A C 1
ATOM 4550 O O . ALA A 1 584 ? 7.135 17.519 19.074 1.00 58.75 584 ALA A O 1
ATOM 4551 N N . ASP A 1 585 ? 8.351 15.629 18.976 1.00 69.81 585 ASP A N 1
ATOM 4552 C CA . ASP A 1 585 ? 8.137 15.349 17.539 1.00 69.81 585 ASP A CA 1
ATOM 4553 C C . ASP A 1 585 ? 7.048 14.293 17.249 1.00 69.81 585 ASP A C 1
ATOM 4555 O O . ASP A 1 585 ? 6.884 13.842 16.114 1.00 69.81 585 ASP A O 1
ATOM 4559 N N . ASN A 1 586 ? 6.297 13.882 18.276 1.00 84.38 586 ASN A N 1
ATOM 4560 C CA . ASN A 1 586 ? 5.198 12.930 18.132 1.00 84.38 586 ASN A CA 1
ATOM 4561 C C . ASN A 1 586 ? 3.944 13.625 17.554 1.00 84.38 586 ASN A C 1
ATOM 4563 O O . ASN A 1 586 ? 3.337 14.459 18.242 1.00 84.38 586 ASN A O 1
ATOM 4567 N N . PRO A 1 587 ? 3.501 13.260 16.333 1.00 89.38 587 PRO A N 1
ATOM 4568 C CA . PRO A 1 587 ? 2.381 13.923 15.674 1.00 89.38 587 PRO A CA 1
ATOM 4569 C C . PRO A 1 587 ? 1.022 13.624 16.327 1.00 89.38 587 PRO A C 1
ATOM 4571 O O . PRO A 1 587 ? 0.090 14.410 16.149 1.00 89.38 587 PRO A O 1
ATOM 4574 N N . GLY A 1 588 ? 0.910 12.548 17.117 1.00 87.62 588 GLY A N 1
ATOM 4575 C CA . GLY A 1 588 ? -0.305 12.141 17.827 1.00 87.62 588 GLY A CA 1
ATOM 4576 C C . GLY A 1 588 ? -0.681 13.039 19.008 1.00 87.62 588 GLY A C 1
ATOM 4577 O O . GLY A 1 588 ? -1.830 13.031 19.446 1.00 87.62 588 GLY A O 1
ATOM 4578 N N . ARG A 1 589 ? 0.239 13.886 19.495 1.00 84.94 589 ARG A N 1
ATOM 4579 C CA . ARG A 1 589 ? -0.032 14.812 20.611 1.00 84.94 589 ARG A CA 1
ATOM 4580 C C . ARG A 1 589 ? -1.150 15.810 20.326 1.00 84.94 589 ARG A C 1
ATOM 4582 O O . ARG A 1 589 ? -1.744 16.298 21.279 1.00 84.94 589 ARG A O 1
ATOM 4589 N N . VAL A 1 590 ? -1.423 16.098 19.053 1.00 89.81 590 VAL A N 1
ATOM 4590 C CA . VAL A 1 590 ? -2.504 17.000 18.623 1.00 89.81 590 VAL A CA 1
ATOM 4591 C C . VAL A 1 590 ? -3.887 16.524 19.076 1.00 89.81 590 VAL A C 1
ATOM 4593 O O . VAL A 1 590 ? -4.775 17.343 19.271 1.00 89.81 590 VAL A O 1
ATOM 4596 N N . PHE A 1 591 ? -4.056 15.216 19.285 1.00 88.75 591 PHE A N 1
ATOM 4597 C CA . PHE A 1 591 ? -5.317 14.624 19.729 1.00 88.75 591 PHE A CA 1
ATOM 4598 C C . PHE A 1 591 ? -5.457 14.566 21.251 1.00 88.75 591 PHE A C 1
ATOM 4600 O O . PHE A 1 591 ? -6.539 14.293 21.758 1.00 88.75 591 PHE A O 1
ATOM 4607 N N . ALA A 1 592 ? -4.367 14.776 21.989 1.00 85.69 592 ALA A N 1
ATOM 4608 C CA . ALA A 1 592 ? -4.352 14.581 23.427 1.00 85.69 592 ALA A CA 1
ATOM 4609 C C . ALA A 1 592 ? -4.780 15.848 24.169 1.00 85.69 592 ALA A C 1
ATOM 4611 O O . ALA A 1 592 ? -4.216 16.921 23.951 1.00 85.69 592 ALA A O 1
ATOM 4612 N N . PHE A 1 593 ? -5.702 15.690 25.113 1.00 86.19 593 PHE A N 1
ATOM 4613 C CA . PHE A 1 593 ? -6.162 16.745 26.011 1.00 86.19 593 PHE A CA 1
ATOM 4614 C C . PHE A 1 593 ? -6.233 16.230 27.453 1.00 86.19 593 PHE A C 1
ATOM 4616 O O . PHE A 1 593 ? -6.218 15.021 27.696 1.00 86.19 593 PHE A O 1
ATOM 4623 N N . ASP A 1 594 ? -6.282 17.158 28.404 1.00 87.75 594 ASP A N 1
ATOM 4624 C CA . ASP A 1 594 ? -6.447 16.843 29.820 1.00 87.75 594 ASP A CA 1
ATOM 4625 C C . ASP A 1 594 ? -7.922 16.987 30.211 1.00 87.75 594 ASP A C 1
ATOM 4627 O O . ASP A 1 594 ? -8.578 17.975 29.877 1.00 87.75 594 ASP A O 1
ATOM 4631 N N . VAL A 1 595 ? -8.437 15.986 30.918 1.00 87.50 595 VAL A N 1
ATOM 4632 C CA . VAL A 1 595 ? -9.769 15.968 31.523 1.00 87.50 595 VAL A CA 1
ATOM 4633 C C . VAL A 1 595 ? -9.619 16.270 33.007 1.00 87.50 595 VAL A C 1
ATOM 4635 O O . VAL A 1 595 ? -8.875 15.582 33.707 1.00 87.50 595 VAL A O 1
ATOM 4638 N N . GLU A 1 596 ? -10.333 17.290 33.480 1.00 89.75 596 GLU A N 1
ATOM 4639 C CA . GLU A 1 596 ? -10.435 17.630 34.899 1.00 89.75 596 GLU A CA 1
ATOM 4640 C C . GLU A 1 596 ? -11.689 16.978 35.496 1.00 89.75 596 GLU A C 1
ATOM 4642 O O . GLU A 1 596 ? -12.814 17.401 35.234 1.00 89.75 596 GLU A O 1
ATOM 4647 N N . ASP A 1 597 ? -11.491 15.947 36.315 1.00 89.31 597 ASP A N 1
ATOM 4648 C CA . ASP A 1 597 ? -12.551 15.308 37.086 1.00 89.31 597 ASP A CA 1
ATOM 4649 C C . ASP A 1 597 ? -12.698 16.034 38.434 1.00 89.31 597 ASP A C 1
ATOM 4651 O O . ASP A 1 597 ? -11.786 16.001 39.268 1.00 89.31 597 ASP A O 1
ATOM 4655 N N . ARG A 1 598 ? -13.855 16.666 38.672 1.00 90.75 598 ARG A N 1
ATOM 4656 C CA . ARG A 1 598 ? -14.216 17.280 39.962 1.00 90.75 598 ARG A CA 1
ATOM 4657 C C . ARG A 1 598 ? -15.182 16.382 40.731 1.00 90.75 598 ARG A C 1
ATOM 4659 O O . ARG A 1 598 ? -16.349 16.245 40.370 1.00 90.75 598 ARG A O 1
ATOM 4666 N N . LEU A 1 599 ? -14.709 15.815 41.833 1.00 90.75 599 LEU A N 1
ATOM 4667 C CA . LEU A 1 599 ? -15.506 15.034 42.778 1.00 90.75 599 LEU A CA 1
ATOM 4668 C C . LEU A 1 599 ? -15.987 15.943 43.910 1.00 90.75 599 LEU A C 1
ATOM 4670 O O . LEU A 1 599 ? -15.183 16.672 44.478 1.00 90.75 599 LEU A O 1
ATOM 4674 N N . GLN A 1 600 ? -17.269 15.879 44.275 1.00 92.44 600 GLN A N 1
ATOM 4675 C CA . GLN A 1 600 ? -17.827 16.620 45.412 1.00 92.44 600 GLN A CA 1
ATOM 4676 C C . GLN A 1 600 ? -18.589 15.679 46.347 1.00 92.44 600 GLN A C 1
ATOM 4678 O O . GLN A 1 600 ? -19.499 14.967 45.924 1.00 92.44 600 GLN A O 1
ATOM 4683 N N . CYS A 1 601 ? -18.248 15.704 47.635 1.00 91.31 601 CYS A N 1
ATOM 4684 C CA . CYS A 1 601 ? -18.983 14.978 48.662 1.00 91.31 601 CYS A CA 1
ATOM 4685 C C . CYS A 1 601 ? -20.353 15.629 48.888 1.00 91.31 601 CYS A C 1
ATOM 4687 O O . CYS A 1 601 ? -20.436 16.793 49.286 1.00 91.31 601 CYS A O 1
ATOM 4689 N N . GLY A 1 602 ? -21.431 14.866 48.690 1.00 90.94 602 GLY A N 1
ATOM 4690 C CA . GLY A 1 602 ? -22.801 15.366 48.850 1.00 90.94 602 GLY A CA 1
ATOM 4691 C C . GLY A 1 602 ? -23.162 15.802 50.276 1.00 90.94 602 GLY A C 1
ATOM 4692 O O . GLY A 1 602 ? -24.071 16.606 50.442 1.00 90.94 602 GLY A O 1
ATOM 4693 N N . GLN A 1 603 ? -22.451 15.309 51.300 1.00 90.94 603 GLN A N 1
ATOM 4694 C CA . GLN A 1 603 ? -22.720 15.646 52.704 1.00 90.94 603 GLN A CA 1
ATOM 4695 C C . GLN A 1 603 ? -21.842 16.789 53.229 1.00 90.94 603 GLN A C 1
ATOM 4697 O O . GLN A 1 603 ? -22.356 17.710 53.856 1.00 90.94 603 GLN A O 1
ATOM 4702 N N . SER A 1 604 ? -20.522 16.730 53.013 1.00 91.25 604 SER A N 1
ATOM 4703 C CA . SER A 1 604 ? -19.588 17.736 53.546 1.00 91.25 604 SER A CA 1
ATOM 4704 C C . SER A 1 604 ? -19.383 18.932 52.616 1.00 91.25 604 SER A C 1
ATOM 4706 O O . SER A 1 604 ? -18.812 19.934 53.039 1.00 91.25 604 SER A O 1
ATOM 4708 N N . GLY A 1 605 ? -19.795 18.828 51.347 1.00 91.06 605 GLY A N 1
ATOM 4709 C CA . GLY A 1 605 ? -19.529 19.836 50.318 1.00 91.06 605 GLY A CA 1
ATOM 4710 C C . GLY A 1 605 ? -18.059 19.929 49.896 1.00 91.06 605 GLY A C 1
ATOM 4711 O O . GLY A 1 605 ? -17.730 20.748 49.044 1.00 91.06 605 GLY A O 1
ATOM 4712 N N . GLN A 1 606 ? -17.180 19.102 50.468 1.00 93.12 606 GLN A N 1
ATOM 4713 C CA . GLN A 1 606 ? -15.756 19.084 50.145 1.00 93.12 606 GLN A CA 1
ATOM 4714 C C . GLN A 1 606 ? -15.502 18.488 48.761 1.00 93.12 606 GLN A C 1
ATOM 4716 O O . GLN A 1 606 ? -16.263 17.630 48.303 1.00 93.12 606 GLN A O 1
ATOM 4721 N N . VAL A 1 607 ? -14.414 18.911 48.119 1.00 93.12 607 VAL A N 1
ATOM 4722 C CA . VAL A 1 607 ? -14.119 18.584 46.719 1.00 93.12 607 VAL A CA 1
ATOM 4723 C C . VAL A 1 607 ? -12.724 18.003 46.520 1.00 93.12 607 VAL A C 1
ATOM 4725 O O . VAL A 1 607 ? -11.792 18.352 47.237 1.00 93.12 607 VAL A O 1
ATOM 4728 N N . ALA A 1 608 ? -12.562 17.149 45.517 1.00 91.19 608 ALA A N 1
ATOM 4729 C CA . ALA A 1 608 ? -11.265 16.681 45.043 1.00 91.19 608 ALA A CA 1
ATOM 4730 C C . ALA A 1 608 ? -11.196 16.815 43.522 1.00 91.19 608 ALA A C 1
ATOM 4732 O O . ALA A 1 608 ? -12.173 16.537 42.827 1.00 91.19 608 ALA A O 1
ATOM 4733 N N . TYR A 1 609 ? -10.032 17.211 43.019 1.00 90.44 609 TYR A N 1
ATOM 4734 C CA . TYR A 1 609 ? -9.774 17.356 41.592 1.00 90.44 609 TYR A CA 1
ATOM 4735 C C . TYR A 1 609 ? -8.746 16.323 41.151 1.00 90.44 609 TYR A C 1
ATOM 4737 O O . TYR A 1 609 ? -7.739 16.107 41.829 1.00 90.44 609 TYR A O 1
ATOM 4745 N N . LYS A 1 610 ? -8.977 15.699 39.999 1.00 88.44 610 LYS A N 1
ATOM 4746 C CA . LYS A 1 610 ? -8.014 14.807 39.358 1.00 88.44 610 LYS A CA 1
ATOM 4747 C C . LYS A 1 610 ? -7.899 15.178 37.892 1.00 88.44 610 LYS A C 1
ATOM 4749 O O . LYS A 1 610 ? -8.906 15.320 37.213 1.00 88.44 610 LYS A O 1
ATOM 4754 N N . SER A 1 611 ? -6.670 15.309 37.410 1.00 85.62 611 SER A N 1
ATOM 4755 C CA . SER A 1 611 ? -6.414 15.459 35.982 1.00 85.62 611 SER A CA 1
ATOM 4756 C C . SER A 1 611 ? -6.021 14.110 35.391 1.00 85.62 611 SER A C 1
ATOM 4758 O O . SER A 1 611 ? -5.225 13.372 35.984 1.00 85.62 611 SER A O 1
ATOM 4760 N N . ARG A 1 612 ? -6.589 13.768 34.236 1.00 84.62 612 ARG A N 1
ATOM 4761 C CA . ARG A 1 612 ? -6.191 12.598 33.450 1.00 84.62 612 ARG A CA 1
ATOM 4762 C C . ARG A 1 612 ? -6.116 12.958 31.977 1.00 84.62 612 ARG A C 1
ATOM 4764 O O . ARG A 1 612 ? -6.972 13.665 31.462 1.00 84.62 612 ARG A O 1
ATOM 4771 N N . ARG A 1 613 ? -5.101 12.436 31.295 1.00 80.62 613 ARG A N 1
ATOM 4772 C CA . ARG A 1 613 ? -4.942 12.626 29.856 1.00 80.62 613 ARG A CA 1
ATOM 4773 C C . ARG A 1 613 ? -5.844 11.656 29.109 1.00 80.62 613 ARG A C 1
ATOM 4775 O O . ARG A 1 613 ? -5.828 10.462 29.409 1.00 80.62 613 ARG A O 1
ATOM 4782 N N . GLU A 1 614 ? -6.605 12.147 28.142 1.00 77.75 614 GLU A N 1
ATOM 4783 C CA . GLU A 1 614 ? -7.520 11.320 27.359 1.00 77.75 614 GLU A CA 1
ATOM 4784 C C . GLU A 1 614 ? -7.470 11.682 25.867 1.00 77.75 614 GLU A C 1
ATOM 4786 O O . GLU A 1 614 ? -6.955 12.731 25.471 1.00 77.75 614 GLU A O 1
ATOM 4791 N N . LEU A 1 615 ? -7.934 10.747 25.034 1.00 70.12 615 LEU A N 1
ATOM 4792 C CA . LEU A 1 615 ? -7.986 10.868 23.570 1.00 70.12 615 LEU A CA 1
ATOM 4793 C C . LEU A 1 615 ? -9.428 10.802 23.030 1.00 70.12 615 LEU A C 1
ATOM 4795 O O . LEU A 1 615 ? -9.628 10.952 21.830 1.00 70.12 615 LEU A O 1
ATOM 4799 N N . SER A 1 616 ? -10.436 10.550 23.883 1.00 67.69 616 SER A N 1
ATOM 4800 C CA . SER A 1 616 ? -11.850 10.450 23.474 1.00 67.69 616 SER A CA 1
ATOM 4801 C C . SER A 1 616 ? -12.842 10.558 24.635 1.00 67.69 616 SER A C 1
ATOM 4803 O O . SER A 1 616 ? -12.467 10.436 25.799 1.00 67.69 616 SER A O 1
ATOM 4805 N N . LEU A 1 617 ? -14.122 10.725 24.295 1.00 54.28 617 LEU A N 1
ATOM 4806 C CA . LEU A 1 617 ? -15.269 10.629 25.200 1.00 54.28 617 LEU A CA 1
ATOM 4807 C C . LEU A 1 617 ? -15.991 9.284 24.971 1.00 54.28 617 LEU A C 1
ATOM 4809 O O . LEU A 1 617 ? -16.078 8.815 23.840 1.00 54.28 617 LEU A O 1
ATOM 4813 N N . LYS A 1 618 ? -16.448 8.636 26.053 1.00 60.84 618 LYS A N 1
ATOM 4814 C CA . LYS A 1 618 ? -16.825 7.205 26.084 1.00 60.84 618 LYS A CA 1
ATOM 4815 C C . LYS A 1 618 ? -18.296 6.917 25.735 1.00 60.84 618 LYS A C 1
ATOM 4817 O O . LYS A 1 618 ? -19.167 7.761 25.917 1.00 60.84 618 LYS A O 1
ATOM 4822 N N . PHE A 1 619 ? -18.539 5.675 25.302 1.00 48.91 619 PHE A N 1
ATOM 4823 C CA . PHE A 1 619 ? -19.828 5.097 24.892 1.00 48.91 619 PHE A CA 1
ATOM 4824 C C . PHE A 1 619 ? -20.705 4.599 26.060 1.00 48.91 619 PHE A C 1
ATOM 4826 O O . PHE A 1 619 ? -20.235 4.426 27.186 1.00 48.91 619 PHE A O 1
ATOM 4833 N N . THR A 1 620 ? -21.982 4.328 25.765 1.00 53.44 620 THR A N 1
ATOM 4834 C CA . THR A 1 620 ? -23.006 3.781 26.675 1.00 53.44 620 THR A CA 1
ATOM 4835 C C . THR A 1 620 ? -23.253 2.282 26.434 1.00 53.44 620 THR A C 1
ATOM 4837 O O . THR A 1 620 ? -23.086 1.789 25.322 1.00 53.44 620 THR A O 1
ATOM 4840 N N . ILE A 1 621 ? -23.647 1.550 27.484 1.00 54.41 621 ILE A N 1
ATOM 4841 C CA . ILE A 1 621 ? -23.972 0.108 27.461 1.00 54.41 621 ILE A CA 1
ATOM 4842 C C . ILE A 1 621 ? -25.454 -0.061 27.827 1.00 54.41 621 ILE A C 1
ATOM 4844 O O . ILE A 1 621 ? -25.965 0.691 28.659 1.00 54.41 621 ILE A O 1
ATOM 4848 N N . ASP A 1 622 ? -26.148 -1.019 27.206 1.00 58.06 622 ASP A N 1
ATOM 4849 C CA . ASP A 1 622 ? -27.549 -1.319 27.518 1.00 58.06 622 ASP A CA 1
ATOM 4850 C C . ASP A 1 622 ? -27.714 -2.217 28.764 1.00 58.06 622 ASP A C 1
ATOM 4852 O O . ASP A 1 622 ? -26.758 -2.786 29.291 1.00 58.06 622 ASP A O 1
ATOM 4856 N N . ASN A 1 623 ? -28.950 -2.363 29.249 1.00 69.19 623 ASN A N 1
ATOM 4857 C CA . ASN A 1 623 ? -29.241 -3.106 30.484 1.00 69.19 623 ASN A CA 1
ATOM 4858 C C . ASN A 1 623 ? -28.964 -4.622 30.402 1.00 69.19 623 ASN A C 1
ATOM 4860 O O . ASN A 1 623 ? -28.966 -5.287 31.437 1.00 69.19 623 ASN A O 1
ATOM 4864 N N . ASN A 1 624 ? -28.736 -5.172 29.205 1.00 71.75 624 ASN A N 1
ATOM 4865 C CA . ASN A 1 624 ? -28.510 -6.601 28.986 1.00 71.75 624 ASN A CA 1
ATOM 4866 C C . ASN A 1 624 ? -27.034 -6.922 28.714 1.00 71.75 624 ASN A C 1
ATOM 4868 O O . ASN A 1 624 ? -26.724 -8.055 28.353 1.00 71.75 624 ASN A O 1
ATOM 4872 N N . TRP A 1 625 ? -26.131 -5.946 28.883 1.00 72.44 625 TRP A N 1
ATOM 4873 C CA . TRP A 1 625 ? -24.711 -6.063 28.527 1.00 72.44 625 TRP A CA 1
ATOM 4874 C C . TRP A 1 625 ? -24.485 -6.411 27.050 1.00 72.44 625 TRP A C 1
ATOM 4876 O O . TRP A 1 625 ? -23.416 -6.895 26.679 1.00 72.44 625 TRP A O 1
ATOM 4886 N N . CYS A 1 626 ? -25.474 -6.142 26.194 1.00 61.00 626 CYS A N 1
ATOM 4887 C CA . CYS A 1 626 ? -25.352 -6.310 24.757 1.00 61.00 626 CYS A CA 1
ATOM 4888 C C . CYS A 1 626 ? -24.945 -4.964 24.147 1.00 61.00 626 CYS A C 1
ATOM 4890 O O . CYS A 1 626 ? -25.688 -3.986 24.274 1.00 61.00 626 CYS A O 1
ATOM 4892 N N . PRO A 1 627 ? -23.795 -4.879 23.454 1.00 62.56 627 PRO A N 1
ATOM 4893 C CA . PRO A 1 627 ? -23.450 -3.683 22.705 1.00 62.56 627 PRO A CA 1
ATOM 4894 C C . PRO A 1 627 ? -24.539 -3.406 21.666 1.00 62.56 627 PRO A C 1
ATOM 4896 O O . PRO A 1 627 ? -24.794 -4.221 20.779 1.00 62.56 627 PRO A O 1
ATOM 4899 N N . LYS A 1 628 ? -25.199 -2.255 21.780 1.00 62.34 628 LYS A N 1
ATOM 4900 C CA . LYS A 1 628 ? -26.145 -1.772 20.776 1.00 62.34 628 LYS A CA 1
ATOM 4901 C C . LYS A 1 628 ? -25.583 -0.519 20.143 1.00 62.34 628 LYS A C 1
ATOM 4903 O O . LYS A 1 628 ? -25.279 0.447 20.838 1.00 62.34 628 LYS A O 1
ATOM 4908 N N . LYS A 1 629 ? -25.490 -0.525 18.814 1.00 66.75 629 LYS A N 1
ATOM 4909 C CA . LYS A 1 629 ? -25.261 0.698 18.050 1.00 66.75 629 LYS A CA 1
ATOM 4910 C C . LYS A 1 629 ? -26.465 1.612 18.280 1.00 66.75 629 LYS A C 1
ATOM 4912 O O . LYS A 1 629 ? -27.592 1.233 17.965 1.00 66.75 629 LYS A O 1
ATOM 4917 N N . LEU A 1 630 ? -26.229 2.784 18.862 1.00 68.88 630 LEU A N 1
ATOM 4918 C CA . LEU A 1 630 ? -27.238 3.833 18.916 1.00 68.88 630 LEU A CA 1
ATOM 4919 C C . LEU A 1 630 ? -27.383 4.391 17.501 1.00 68.88 630 LEU A C 1
ATOM 4921 O O . LEU A 1 630 ? -26.477 5.057 17.006 1.00 68.88 630 LEU A O 1
ATOM 4925 N N . ASP A 1 631 ? -28.494 4.068 16.846 1.00 66.06 631 ASP A N 1
ATOM 4926 C CA . ASP A 1 631 ? -28.840 4.638 15.546 1.00 66.06 631 ASP A CA 1
ATOM 4927 C C . ASP A 1 631 ? -29.433 6.031 15.770 1.00 66.06 631 ASP A C 1
ATOM 4929 O O . ASP A 1 631 ? -30.644 6.212 15.903 1.00 66.06 631 ASP A O 1
ATOM 4933 N N . VAL A 1 632 ? -28.536 6.993 15.981 1.00 71.50 632 VAL A N 1
ATOM 4934 C CA . VAL A 1 632 ? -28.874 8.379 16.287 1.00 71.50 632 VAL A CA 1
ATOM 4935 C C . VAL A 1 632 ? -28.395 9.275 15.162 1.00 71.50 632 VAL A C 1
ATOM 4937 O O . VAL A 1 632 ? -27.215 9.295 14.814 1.00 71.50 632 VAL A O 1
ATOM 4940 N N . GLU A 1 633 ? -29.320 10.055 14.622 1.00 72.50 633 GLU A N 1
ATOM 4941 C CA . GLU A 1 633 ? -28.975 11.213 13.818 1.00 72.50 633 GLU A CA 1
ATOM 4942 C C . GLU A 1 633 ? -28.580 12.332 14.783 1.00 72.50 633 GLU A C 1
ATOM 4944 O O . GLU A 1 633 ? -29.414 12.894 15.496 1.00 72.50 633 GLU A O 1
ATOM 4949 N N . LEU A 1 634 ? -27.278 12.592 14.869 1.00 73.88 634 LEU A N 1
ATOM 4950 C CA . LEU A 1 634 ? -26.743 13.736 15.590 1.00 73.88 634 LEU A CA 1
ATOM 4951 C C . LEU A 1 634 ? -26.266 14.751 14.557 1.00 73.88 634 LEU A C 1
ATOM 4953 O O . LEU A 1 634 ? -25.275 14.510 13.871 1.00 73.88 634 LEU A O 1
ATOM 4957 N N . ASP A 1 635 ? -26.963 15.879 14.467 1.00 78.88 635 ASP A N 1
ATOM 4958 C CA . ASP A 1 635 ? -26.516 17.017 13.668 1.00 78.88 635 ASP A CA 1
ATOM 4959 C C . ASP A 1 635 ? -25.289 17.646 14.348 1.00 78.88 635 ASP A C 1
ATOM 4961 O O . ASP A 1 635 ? -25.400 18.364 15.347 1.00 78.88 635 ASP A O 1
ATOM 4965 N N . VAL A 1 636 ? -24.095 17.272 13.877 1.00 81.81 636 VAL A N 1
ATOM 4966 C CA . VAL A 1 636 ? -22.824 17.791 14.392 1.00 81.81 636 VAL A CA 1
ATOM 4967 C C . VAL A 1 636 ? -22.554 19.133 13.709 1.00 81.81 636 VAL A C 1
ATOM 4969 O O . VAL A 1 636 ? -22.345 19.156 12.495 1.00 81.81 636 VAL A O 1
ATOM 4972 N N . PRO A 1 637 ? -22.520 20.256 14.448 1.00 84.75 637 PRO A N 1
ATOM 4973 C CA . PRO A 1 637 ? -22.381 21.564 13.827 1.00 84.75 637 PRO A CA 1
ATOM 4974 C C . PRO A 1 637 ? -20.974 21.751 13.245 1.00 84.75 637 PRO A C 1
ATOM 4976 O O . PRO A 1 637 ? -19.983 21.322 13.836 1.00 84.75 637 PRO A O 1
ATOM 4979 N N . GLU A 1 638 ? -20.874 22.467 12.120 1.00 88.44 638 GLU A N 1
ATOM 4980 C CA . GLU A 1 638 ? -19.583 22.828 11.504 1.00 88.44 638 GLU A CA 1
ATOM 4981 C C . GLU A 1 638 ? -18.693 23.655 12.449 1.00 88.44 638 GLU A C 1
ATOM 4983 O O . GLU A 1 638 ? -17.464 23.585 12.390 1.00 88.44 638 GLU A O 1
ATOM 4988 N N . PHE A 1 639 ? -19.319 24.423 13.346 1.00 89.38 639 PHE A N 1
ATOM 4989 C CA . PHE A 1 639 ? -18.658 25.215 14.376 1.00 89.38 639 PHE A CA 1
ATOM 4990 C C . PHE A 1 639 ? -19.072 24.721 15.760 1.00 89.38 639 PHE A C 1
ATOM 4992 O O . PHE A 1 639 ? -20.243 24.789 16.133 1.00 89.38 639 PHE A O 1
ATOM 4999 N N . ILE A 1 640 ? -18.094 24.271 16.544 1.00 87.38 640 ILE A N 1
ATOM 5000 C CA . ILE A 1 640 ? -18.288 23.812 17.920 1.00 87.38 640 ILE A CA 1
ATOM 5001 C C . ILE A 1 640 ? -17.506 24.740 18.859 1.00 87.38 640 ILE A C 1
ATOM 5003 O O . ILE A 1 640 ? -16.276 24.756 18.832 1.00 87.38 640 ILE A O 1
ATOM 5007 N N . ASP A 1 641 ? -18.208 25.480 19.723 1.00 88.62 641 ASP A N 1
ATOM 5008 C CA . ASP A 1 641 ? -17.603 26.191 20.856 1.00 88.62 641 ASP A CA 1
ATOM 5009 C C . ASP A 1 641 ? -17.792 25.374 22.139 1.00 88.62 641 ASP A C 1
ATOM 5011 O O . ASP A 1 641 ? -18.888 25.299 22.687 1.00 88.62 641 ASP A O 1
ATOM 5015 N N . ILE A 1 642 ? -16.710 24.757 22.618 1.00 88.00 642 ILE A N 1
ATOM 5016 C CA . ILE A 1 642 ? -16.655 24.021 23.892 1.00 88.00 642 ILE A CA 1
ATOM 5017 C C . ILE A 1 642 ? -15.939 24.807 25.000 1.00 88.00 642 ILE A C 1
ATOM 5019 O O . ILE A 1 642 ? -15.563 24.235 26.023 1.00 88.00 642 ILE A O 1
ATOM 5023 N N . GLY A 1 643 ? -15.725 26.118 24.835 1.00 88.69 643 GLY A N 1
ATOM 5024 C CA . GLY A 1 643 ? -15.016 26.947 25.814 1.00 88.69 643 GLY A CA 1
ATOM 5025 C C . GLY A 1 643 ? -15.659 26.926 27.204 1.00 88.69 643 GLY A C 1
ATOM 5026 O O . GLY A 1 643 ? -14.953 26.976 28.210 1.00 88.69 643 GLY A O 1
ATOM 5027 N N . PHE A 1 644 ? -16.981 26.759 27.259 1.00 87.62 644 PHE A N 1
ATOM 5028 C CA . PHE A 1 644 ? -17.751 26.644 28.498 1.00 87.62 644 PHE A CA 1
ATOM 5029 C C . PHE A 1 644 ? -17.497 25.341 29.281 1.00 87.62 644 PHE A C 1
ATOM 5031 O O . PHE A 1 644 ? -17.846 25.274 30.456 1.00 87.62 644 PHE A O 1
ATOM 5038 N N . LEU A 1 645 ? -16.889 24.320 28.661 1.00 88.12 645 LEU A N 1
ATOM 5039 C CA . LEU A 1 645 ? -16.501 23.057 29.308 1.00 88.12 645 LEU A CA 1
ATOM 5040 C C . LEU A 1 645 ? -15.071 23.084 29.870 1.00 88.12 645 LEU A C 1
ATOM 5042 O O . LEU A 1 645 ? -14.583 22.068 30.364 1.00 88.12 645 LEU A O 1
ATOM 5046 N N . ARG A 1 646 ? -14.363 24.216 29.776 1.00 89.38 646 ARG A N 1
ATOM 5047 C CA . ARG A 1 646 ? -12.989 24.328 30.272 1.00 89.38 646 ARG A CA 1
ATOM 5048 C C . ARG A 1 646 ? -12.960 24.204 31.799 1.00 89.38 646 ARG A C 1
ATOM 5050 O O . ARG A 1 646 ? -13.581 25.006 32.490 1.00 89.38 646 ARG A O 1
ATOM 5057 N N . GLY A 1 647 ? -12.187 23.237 32.297 1.00 86.25 647 GLY A N 1
ATOM 5058 C CA . GLY A 1 647 ? -11.907 23.082 33.726 1.00 86.25 647 GLY A CA 1
ATOM 5059 C C . GLY A 1 647 ? -11.264 24.333 34.329 1.00 86.25 647 GLY A C 1
ATOM 5060 O O . GLY A 1 647 ? -10.571 25.092 33.642 1.00 86.25 647 GLY A O 1
ATOM 5061 N N . CYS A 1 648 ? -11.492 24.553 35.620 1.00 86.56 648 CYS A N 1
ATOM 5062 C CA . CYS A 1 648 ? -11.066 25.773 36.304 1.00 86.56 648 CYS A CA 1
ATOM 5063 C C . CYS A 1 648 ? -9.607 25.709 36.792 1.00 86.56 648 CYS A C 1
ATOM 5065 O O . CYS A 1 648 ? -9.112 26.680 37.368 1.00 86.56 648 CYS A O 1
ATOM 5067 N N . GLY A 1 649 ? -8.908 24.594 36.548 1.00 82.31 649 GLY A N 1
ATOM 5068 C CA . GLY A 1 649 ? -7.499 24.415 36.889 1.00 82.31 649 GLY A CA 1
ATOM 5069 C C . GLY A 1 649 ? -7.281 24.014 38.348 1.00 82.31 649 GLY A C 1
ATOM 5070 O O . GLY A 1 649 ? -6.277 24.407 38.942 1.00 82.31 649 GLY A O 1
ATOM 5071 N N . GLY A 1 650 ? -8.213 23.249 38.923 1.00 85.31 650 GLY A N 1
ATOM 5072 C CA . GLY A 1 650 ? -8.167 22.756 40.300 1.00 85.31 650 GLY A CA 1
ATOM 5073 C C . GLY A 1 650 ? -9.054 23.521 41.288 1.00 85.31 650 GLY A C 1
ATOM 5074 O O . GLY A 1 650 ? -10.085 24.087 40.924 1.00 85.31 650 GLY A O 1
ATOM 5075 N N . LEU A 1 651 ? -8.656 23.500 42.565 1.00 88.38 651 LEU A N 1
ATOM 5076 C CA . LEU A 1 651 ? -9.445 24.007 43.694 1.00 88.38 651 LEU A CA 1
ATOM 5077 C C . LEU A 1 651 ? -9.762 25.503 43.558 1.00 88.38 651 LEU A C 1
ATOM 5079 O O . LEU A 1 651 ? -8.860 26.326 43.393 1.00 88.38 651 LEU A O 1
ATOM 5083 N N . GLN A 1 652 ? -11.041 25.857 43.678 1.00 91.62 652 GLN A N 1
ATOM 5084 C CA . GLN A 1 652 ? -11.508 27.234 43.533 1.00 91.62 652 GLN A CA 1
ATOM 5085 C C . GLN A 1 652 ? -11.582 27.979 44.877 1.00 91.62 652 GLN A C 1
ATOM 5087 O O . GLN A 1 652 ? -11.748 27.361 45.935 1.00 91.62 652 GLN A O 1
ATOM 5092 N N . PRO A 1 653 ? -11.504 29.325 44.872 1.00 90.12 653 PRO A N 1
ATOM 5093 C CA . PRO A 1 653 ? -11.699 30.123 46.078 1.00 90.12 653 PRO A CA 1
ATOM 5094 C C . PRO A 1 653 ? -13.047 29.823 46.753 1.00 90.12 653 PRO A C 1
ATOM 5096 O O . PRO A 1 653 ? -14.102 29.971 46.142 1.00 90.12 653 PRO A O 1
ATOM 5099 N N . GLY A 1 654 ? -13.008 29.430 48.028 1.00 89.62 654 GLY A N 1
ATOM 5100 C CA . GLY A 1 654 ? -14.197 29.080 48.817 1.00 89.62 654 GLY A CA 1
ATOM 5101 C C . GLY A 1 654 ? -14.530 27.586 48.850 1.00 89.62 654 GLY A C 1
ATOM 5102 O O . GLY A 1 654 ? -15.389 27.179 49.630 1.00 89.62 654 GLY A O 1
ATOM 5103 N N . GLU A 1 655 ? -13.836 26.758 48.070 1.00 92.44 655 GLU A N 1
ATOM 5104 C CA . GLU A 1 655 ? -13.946 25.306 48.166 1.00 92.44 655 GLU A CA 1
ATOM 5105 C C . GLU A 1 655 ? -13.048 24.743 49.274 1.00 92.44 655 GLU A C 1
ATOM 5107 O O . GLU A 1 655 ? -11.963 25.255 49.555 1.00 92.44 655 GLU A O 1
ATOM 5112 N N . VAL A 1 656 ? -13.500 23.658 49.904 1.00 91.50 656 VAL A N 1
ATOM 5113 C CA . VAL A 1 656 ? -12.735 22.932 50.924 1.00 91.50 656 VAL A CA 1
ATOM 5114 C C . VAL A 1 656 ? -12.319 21.587 50.349 1.00 91.50 656 VAL A C 1
ATOM 5116 O O . VAL A 1 656 ? -13.160 20.826 49.878 1.00 91.50 656 VAL A O 1
ATOM 5119 N N . GLU A 1 657 ? -11.028 21.283 50.401 1.00 91.06 657 GLU A N 1
ATOM 5120 C CA . GLU A 1 657 ? -10.489 20.037 49.859 1.00 91.06 657 GLU A CA 1
ATOM 5121 C C . GLU A 1 657 ? -10.982 18.806 50.642 1.00 91.06 657 GLU A C 1
ATOM 5123 O O . GLU A 1 657 ? -10.981 18.773 51.879 1.00 91.06 657 GLU A O 1
ATOM 5128 N N . LEU A 1 658 ? -11.400 17.777 49.905 1.00 88.44 658 LEU A N 1
ATOM 5129 C CA . LEU A 1 658 ? -11.767 16.469 50.423 1.00 88.44 658 LEU A CA 1
ATOM 5130 C C . LEU A 1 658 ? -10.488 15.687 50.715 1.00 88.44 658 LEU A C 1
ATOM 5132 O O . LEU A 1 658 ? -9.782 15.245 49.811 1.00 88.44 658 LEU A O 1
ATOM 5136 N N . LYS A 1 659 ? -10.202 15.494 52.001 1.00 82.44 659 LYS A N 1
ATOM 5137 C CA . LYS A 1 659 ? -9.069 14.680 52.436 1.00 82.44 659 LYS A CA 1
ATOM 5138 C C . LYS A 1 659 ? -9.455 13.210 52.390 1.00 82.44 659 LYS A C 1
ATOM 5140 O O . LYS A 1 659 ? -10.254 12.753 53.205 1.00 82.44 659 LYS A O 1
ATOM 5145 N N . PHE A 1 660 ? -8.861 12.468 51.466 1.00 74.19 660 PHE A N 1
ATOM 5146 C CA . PHE A 1 660 ? -8.830 11.016 51.578 1.00 74.19 660 PHE A CA 1
ATOM 5147 C C . PHE A 1 660 ? -7.940 10.653 52.777 1.00 74.19 660 PHE A C 1
ATOM 5149 O O . PHE A 1 660 ? -6.918 11.316 52.988 1.00 74.19 660 PHE A O 1
ATOM 5156 N N . PRO A 1 661 ? -8.306 9.656 53.599 1.00 68.06 661 PRO A N 1
ATOM 5157 C CA . PRO A 1 661 ? -7.366 9.110 54.564 1.00 68.06 661 PRO A CA 1
ATOM 5158 C C . PRO A 1 661 ? -6.137 8.652 53.777 1.00 68.06 661 PRO A C 1
ATOM 5160 O O . PRO A 1 661 ? -6.262 7.808 52.894 1.00 68.06 661 PRO A O 1
ATOM 5163 N N . ALA A 1 662 ? -4.987 9.278 54.026 1.00 56.03 662 ALA A N 1
ATOM 5164 C CA . ALA A 1 662 ? -3.739 8.887 53.389 1.00 56.03 662 ALA A CA 1
ATOM 5165 C C . ALA A 1 662 ? -3.476 7.404 53.665 1.00 56.03 662 ALA A C 1
ATOM 5167 O O . ALA A 1 662 ? -3.773 6.937 54.769 1.00 56.03 662 ALA A O 1
ATOM 5168 N N . ASP A 1 663 ? -2.918 6.711 52.670 1.00 49.09 663 ASP A N 1
ATOM 5169 C CA . ASP A 1 663 ? -2.276 5.407 52.797 1.00 49.09 663 ASP A CA 1
ATOM 5170 C C . ASP A 1 663 ? -1.616 5.287 54.178 1.00 49.09 663 ASP A C 1
ATOM 5172 O O . ASP A 1 663 ? -0.592 5.921 54.454 1.00 49.09 663 ASP A O 1
ATOM 5176 N N . GLN A 1 664 ? -2.237 4.525 55.086 1.00 40.19 664 GLN A N 1
ATOM 5177 C CA . GLN A 1 664 ? -1.524 4.090 56.275 1.00 40.19 664 GLN A CA 1
ATOM 5178 C C . GLN A 1 664 ? -0.345 3.266 55.748 1.00 40.19 664 GLN A C 1
ATOM 5180 O O . GLN A 1 664 ? -0.589 2.337 54.974 1.00 40.19 664 GLN A O 1
ATOM 5185 N N . PRO A 1 665 ? 0.916 3.573 56.109 1.00 44.44 665 PRO A N 1
ATOM 5186 C CA . PRO A 1 665 ? 1.970 2.598 55.892 1.00 44.44 665 PRO A CA 1
ATOM 5187 C C . PRO A 1 665 ? 1.498 1.323 56.585 1.00 44.44 665 PRO A C 1
ATOM 5189 O O . PRO A 1 665 ? 1.072 1.405 57.739 1.00 44.44 665 PRO A O 1
ATOM 5192 N N . GLU A 1 666 ? 1.496 0.192 55.871 1.00 42.91 666 GLU A N 1
ATOM 5193 C CA . GLU A 1 666 ? 1.251 -1.123 56.460 1.00 42.91 666 GLU A CA 1
ATOM 5194 C C . GLU A 1 666 ? 2.045 -1.192 57.765 1.00 42.91 666 GLU A C 1
ATOM 5196 O O . GLU A 1 666 ? 3.277 -1.256 57.767 1.00 42.91 666 GLU A O 1
ATOM 5201 N N . SER A 1 667 ? 1.350 -1.086 58.898 1.00 40.72 667 SER A N 1
ATOM 5202 C CA . SER A 1 667 ? 1.956 -1.388 60.177 1.00 40.72 667 SER A CA 1
ATOM 5203 C C . SER A 1 667 ? 2.329 -2.854 60.083 1.00 40.72 667 SER A C 1
ATOM 5205 O O . SER A 1 667 ? 1.437 -3.693 59.941 1.00 40.72 667 SER A O 1
ATOM 5207 N N . ALA A 1 668 ? 3.631 -3.128 60.095 1.00 47.31 668 ALA A N 1
ATOM 5208 C CA . ALA A 1 668 ? 4.183 -4.464 60.187 1.00 47.31 668 ALA A CA 1
ATOM 5209 C C . ALA A 1 668 ? 3.369 -5.269 61.208 1.00 47.31 668 ALA A C 1
ATOM 5211 O O . ALA A 1 668 ? 3.356 -4.947 62.397 1.00 47.31 668 ALA A O 1
ATOM 5212 N N . ALA A 1 669 ? 2.638 -6.262 60.711 1.00 38.03 669 ALA A N 1
ATOM 5213 C CA . ALA A 1 669 ? 2.113 -7.317 61.548 1.00 38.03 669 ALA A CA 1
ATOM 5214 C C . ALA A 1 669 ? 3.320 -8.154 61.990 1.00 38.03 669 ALA A C 1
ATOM 5216 O O . ALA A 1 669 ? 3.982 -8.766 61.149 1.00 38.03 669 ALA A O 1
ATOM 5217 N N . GLU A 1 670 ? 3.636 -8.078 63.284 1.00 38.28 670 GLU A N 1
ATOM 5218 C CA . GLU A 1 670 ? 4.468 -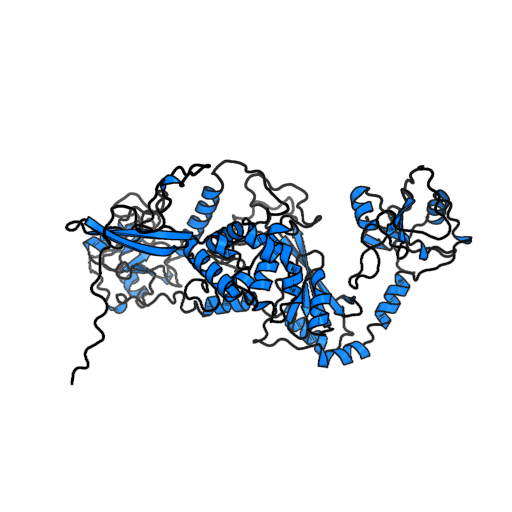9.060 63.993 1.00 38.28 670 GLU A CA 1
ATOM 5219 C C . GLU A 1 670 ? 3.845 -10.460 63.954 1.00 38.28 670 GLU A C 1
ATOM 5221 O O . GLU A 1 670 ? 2.595 -10.562 64.042 1.00 38.28 670 GLU A O 1
#

Solvent-accessible surface area (backbone atoms only — not comparable to full-atom values): 39162 Å² total; per-residue (Å²): 132,92,82,62,50,71,42,90,52,42,88,72,63,71,62,60,91,77,82,62,67,57,72,99,65,89,63,54,23,80,86,51,94,47,68,52,57,38,27,34,30,57,36,73,64,52,40,19,20,28,62,55,42,85,63,75,45,68,22,79,30,47,44,57,57,46,29,76,74,69,68,56,41,45,30,34,34,59,42,30,32,19,65,96,45,56,53,31,37,26,69,78,75,73,39,69,32,38,50,94,44,46,68,62,53,36,42,70,31,62,42,56,46,81,77,37,68,61,77,42,79,45,71,68,55,52,50,51,48,53,56,61,75,60,36,58,69,59,54,49,66,41,32,76,81,24,39,40,66,64,52,98,85,49,57,29,32,70,70,44,20,58,70,42,76,36,20,24,68,36,100,83,12,22,33,27,28,36,57,72,29,48,14,30,27,72,92,47,41,65,62,49,30,77,72,69,68,57,31,39,24,41,33,37,28,38,46,73,40,77,58,82,77,68,98,82,67,74,82,74,76,81,76,82,75,50,59,41,88,37,77,80,45,100,51,12,40,76,58,76,61,86,54,41,45,76,48,78,50,45,25,48,31,37,53,85,78,42,46,72,43,68,56,89,59,90,77,53,47,66,67,50,48,52,18,52,54,31,58,72,68,47,69,34,34,64,55,50,48,52,51,47,41,48,54,67,29,63,73,57,64,67,45,49,68,39,91,51,41,90,69,63,68,62,61,93,74,83,61,68,55,71,99,66,90,62,54,23,79,88,50,92,49,69,58,66,31,29,32,29,57,33,74,64,53,39,18,20,32,60,55,44,93,90,74,46,80,26,77,32,47,41,58,58,44,28,78,73,71,67,54,44,41,29,35,38,60,35,33,36,20,75,91,46,59,53,31,37,27,70,80,75,74,38,65,30,33,50,93,46,45,65,61,54,34,45,71,30,63,39,58,48,76,81,38,61,66,76,43,77,49,71,67,33,49,53,52,52,49,54,52,51,51,54,51,55,71,56,53,71,91,54,91,73,81,88,69,60,34,61,66,39,31,49,69,51,76,80,42,55,34,58,36,57,46,55,42,53,56,54,48,61,70,36,68,51,40,32,49,57,24,42,74,32,31,65,61,49,59,75,67,60,81,69,63,47,78,78,31,64,69,44,36,47,20,17,48,35,44,38,30,44,64,22,79,40,20,51,74,61,91,88,64,64,69,99,58,82,80,57,96,88,53,79,74,77,95,54,35,46,70,65,58,64,47,51,53,52,75,6,61,94,38,88,67,61,48,51,69,58,77,66,61,42,66,62,50,44,54,52,51,46,51,51,51,60,70,65,52,89,57,64,89,86,74,53,49,64,57,82,60,53,47,77,45,70,48,77,47,65,42,91,85,80,66,23,32,43,70,46,78,45,79,43,78,76,86,85,87,83,76,48,99,80,77,49,88,62,85,79,91,68,92,72,89,75,65,98,73,81,88,63,74,89,73,60,69,85,83,59,93,54,94,90,64,46,75,51,78,69,84,70,84,70,74,80,72,80,81,128

Organism: NCBI:txid282301

Nearest PDB structures (foldseek):
  3ihp-assembly2_B  TM=5.568E-01  e=5.211E-40  Homo sapiens
  6dxh-assembly1_A  TM=9.450E-01  e=8.260E-17  Homo sapiens
  2g43-assembly1_A  TM=9.480E-01  e=1.910E-16  Homo sapiens
  7ms6-assembly1_A  TM=9.781E-01  e=7.722E-16  Homo sapiens
  2l80-assembly1_A  TM=8.501E-01  e=1.442E-11  Homo sapiens

Mean predicted aligned error: 18.1 Å

Radius of gyration: 34.09 Å; Cα contacts (8 Å, |Δi|>4): 1056; chains: 1; bounding box: 78×71×110 Å

InterPro domains:
  IPR001394 Peptidase C19, ubiquitin carboxyl-terminal hydrolase [PF00443] (453-642)
  IPR001607 Zinc finger, UBP-type [PF02148] (29-101)
  IPR001607 Zinc finger, UBP-type [PF02148] (328-400)
  IPR001607 Zinc finger, UBP-type [PS50271] (5-113)
  IPR001607 Zinc finger, UBP-type [PS50271] (304-412)
  IPR001607 Zinc finger, UBP-type [SM00290] (28-83)
  IPR001607 Zinc finger, UBP-type [SM00290] (327-382)
  IPR013083 Zinc finger, RING/FYVE/PHD-type [G3DSA:3.30.40.10] (2-100)
  IPR013083 Zinc finger, RING/FYVE/PHD-type [G3DSA:3.30.40.10]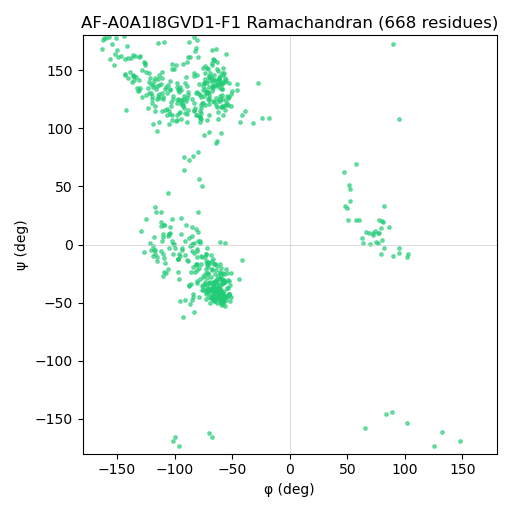 (132-235)
  IPR013083 Zinc finger, RING/FYVE/PHD-type [G3DSA:3.30.40.10] (299-399)
  IPR018200 Ubiquitin specific protease, conserved site [PS00972] (454-469)
  IPR028889 Ubiquitin specific protease UPS, catalytic domain [PS50235] (453-670)
  IPR038765 Papain-like cysteine peptidase superfamily [SSF54001] (449-646)
  IPR041432 Ubiquitinyl hydrolase, variant UBP zinc finger [PF17807] (148-208)
  IPR050185 Ubiquitin carboxyl-terminal hydrolase [PTHR21646] (324-577)

pLDDT: mean 79.21, std 18.33, range [29.25, 98.19]